Protein AF-A0A1J4K8P0-F1 (afdb_monomer)

Organism: NCBI:txid1144522

pLDDT: mean 77.24, std 16.24, range [40.03, 97.5]

Solvent-accessible surface area (backbone atoms only — not comparable to full-atom values): 22708 Å² total; per-residue (Å²): 132,82,50,76,67,57,50,47,51,55,46,67,69,53,63,62,68,24,35,40,35,37,80,91,44,79,42,68,26,26,52,69,56,27,33,75,53,15,53,48,52,33,51,53,39,69,76,35,77,84,62,48,67,46,79,49,100,53,74,60,88,80,68,53,56,67,51,54,45,38,40,40,38,67,41,92,70,89,80,45,59,90,45,22,66,68,50,29,54,49,18,58,72,36,42,18,66,70,57,29,55,56,20,51,57,57,70,69,47,78,91,40,85,84,34,46,64,45,36,53,78,69,61,75,52,58,68,67,65,50,47,56,52,42,19,66,42,35,61,70,43,69,75,43,78,64,60,74,74,54,59,68,70,60,55,29,52,47,68,73,36,87,74,34,49,50,89,40,73,62,56,45,52,53,49,33,52,52,47,30,65,76,36,65,95,48,33,68,64,53,52,43,83,74,44,47,75,67,60,51,67,72,57,54,51,47,48,75,71,36,76,86,40,57,87,47,65,89,69,54,66,58,68,56,39,50,51,47,53,51,51,54,51,52,50,52,52,52,52,51,52,50,52,53,52,50,53,53,49,53,53,52,53,48,50,52,54,50,54,51,50,52,49,53,52,68,73,56,71,84,84,62,76,74,50,52,56,57,45,48,53,49,49,53,48,50,50,50,50,47,52,47,48,50,51,47,62,69,47,42,75,68,67,77,45,62,72,40,57,45,70,58,52,52,52,50,51,53,52,49,54,50,51,52,50,51,51,51,52,50,50,51,50,56,53,56,50,71,78,46,97,69,87,56,65,64,63,40,56,52,50,50,53,49,49,53,49,52,50,65,61,46,46,63,52,51,59,56,51,73,63,48,47,59,62,52,74,65,58,56,49,49,52,51,52,51,50,50,54,51,52,55,54,51,57,50,55,60,64,73,74,110

Structure (mmCIF, N/CA/C/O backbone):
data_AF-A0A1J4K8P0-F1
#
_entry.id   AF-A0A1J4K8P0-F1
#
loop_
_atom_site.group_PDB
_atom_site.id
_atom_site.type_symbol
_atom_site.label_atom_id
_atom_site.label_alt_id
_atom_site.label_comp_id
_atom_site.label_asym_id
_atom_site.label_entity_id
_atom_site.label_seq_id
_atom_site.pdbx_PDB_ins_code
_atom_site.Cartn_x
_atom_site.Cartn_y
_atom_site.Cartn_z
_atom_site.occupancy
_atom_site.B_iso_or_equiv
_atom_site.auth_seq_id
_atom_site.auth_comp_id
_atom_site.auth_asym_id
_atom_site.auth_atom_id
_atom_site.pdbx_PDB_model_num
ATOM 1 N N . MET A 1 1 ? -3.997 -27.521 42.459 1.00 68.06 1 MET A N 1
ATOM 2 C CA . MET A 1 1 ? -3.996 -26.287 41.644 1.00 68.06 1 MET A CA 1
ATOM 3 C C . MET A 1 1 ? -4.648 -26.636 40.325 1.00 68.06 1 MET A C 1
ATOM 5 O O . MET A 1 1 ? -4.252 -27.644 39.759 1.00 68.06 1 MET A O 1
ATOM 9 N N . LEU A 1 2 ? -5.652 -25.875 39.888 1.00 78.31 2 LEU A N 1
ATOM 10 C CA . LEU A 1 2 ? -6.238 -26.063 38.559 1.00 78.31 2 LEU A CA 1
ATOM 11 C C . LEU A 1 2 ? -5.204 -25.671 37.496 1.00 78.31 2 LEU A C 1
ATOM 13 O O . LEU A 1 2 ? -4.481 -24.686 37.662 1.00 78.31 2 LEU A O 1
ATOM 17 N N . SER A 1 3 ? -5.128 -26.444 36.422 1.00 87.38 3 SER A N 1
ATOM 18 C CA . SER A 1 3 ? -4.340 -26.111 35.240 1.00 87.38 3 SER A CA 1
ATOM 19 C C . SER A 1 3 ? -4.966 -24.930 34.480 1.00 87.38 3 SER A C 1
ATOM 21 O O . SER A 1 3 ? -6.174 -24.695 34.576 1.00 87.38 3 SER A O 1
ATOM 23 N N . PRO A 1 4 ? -4.188 -24.194 33.664 1.00 81.19 4 PRO A N 1
ATOM 24 C CA . PRO A 1 4 ? -4.728 -23.116 32.830 1.00 81.19 4 PRO A CA 1
ATOM 25 C C . PRO A 1 4 ? -5.884 -23.557 31.916 1.00 81.19 4 PRO A C 1
ATOM 27 O O . PRO A 1 4 ? -6.796 -22.774 31.658 1.00 81.19 4 PRO A O 1
ATOM 30 N N . ALA A 1 5 ? -5.870 -24.812 31.453 1.00 82.50 5 ALA A N 1
ATOM 31 C CA . ALA A 1 5 ? -6.934 -25.378 30.628 1.00 82.50 5 ALA A CA 1
ATOM 32 C C . ALA A 1 5 ? -8.229 -25.591 31.429 1.00 82.50 5 ALA A C 1
ATOM 34 O O . ALA A 1 5 ? -9.299 -25.191 30.976 1.00 82.50 5 ALA A O 1
ATOM 35 N N . GLU A 1 6 ? -8.134 -26.144 32.640 1.00 85.44 6 GLU A N 1
ATOM 36 C CA . GLU A 1 6 ? -9.288 -26.343 33.528 1.00 85.44 6 GLU A CA 1
ATOM 37 C C . GLU A 1 6 ? -9.901 -25.007 33.970 1.00 85.44 6 GLU A C 1
ATOM 39 O O . GLU A 1 6 ? -11.122 -24.869 33.998 1.00 85.44 6 GLU A O 1
ATOM 44 N N . ILE A 1 7 ? -9.069 -23.990 34.234 1.00 83.12 7 ILE A N 1
ATOM 45 C CA . ILE A 1 7 ? -9.534 -22.625 34.534 1.00 83.12 7 ILE A CA 1
ATOM 46 C C . ILE A 1 7 ? -10.286 -22.038 33.334 1.00 83.12 7 ILE A C 1
ATOM 48 O O . ILE A 1 7 ? -11.349 -21.447 33.504 1.00 83.12 7 ILE A O 1
ATOM 52 N N . SER A 1 8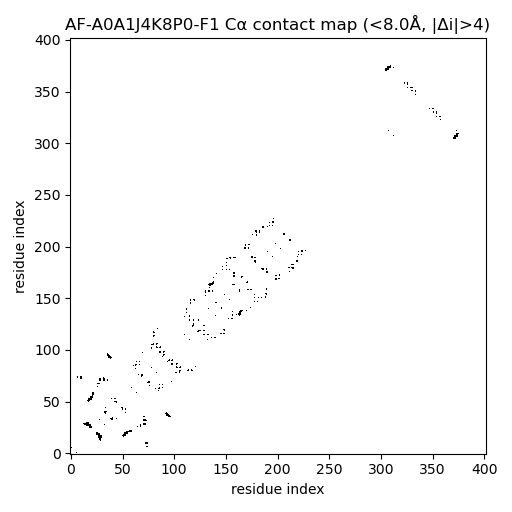 ? -9.769 -22.215 32.116 1.00 81.38 8 SER A N 1
ATOM 53 C CA . SER A 1 8 ? -10.431 -21.714 30.908 1.00 81.38 8 SER A CA 1
ATOM 54 C C . SER A 1 8 ? -11.787 -22.379 30.662 1.00 81.38 8 SER A C 1
ATOM 56 O O . SER A 1 8 ? -12.711 -21.697 30.219 1.00 81.38 8 SER A O 1
ATOM 58 N N . ILE A 1 9 ? -11.909 -23.685 30.922 1.00 83.44 9 ILE A N 1
ATOM 59 C CA . ILE A 1 9 ? -13.180 -24.416 30.805 1.00 83.44 9 ILE A CA 1
ATOM 60 C C . ILE A 1 9 ? -14.169 -23.882 31.841 1.00 83.44 9 ILE A C 1
ATOM 62 O O . ILE A 1 9 ? -15.256 -23.450 31.465 1.00 83.44 9 ILE A O 1
ATOM 66 N N . TYR A 1 10 ? -13.753 -23.786 33.107 1.00 87.12 10 TYR A N 1
ATOM 67 C CA . TYR A 1 10 ? -14.583 -23.244 34.184 1.00 87.12 10 TYR A CA 1
ATOM 68 C C . TYR A 1 10 ? -15.115 -21.838 33.865 1.00 87.12 10 TYR A C 1
ATOM 70 O O . TYR A 1 10 ? -16.312 -21.585 33.965 1.00 87.12 10 TYR A O 1
ATOM 78 N N . LEU A 1 11 ? -14.246 -20.928 33.410 1.00 85.38 11 LEU A N 1
ATOM 79 C CA . LEU A 1 11 ? -14.643 -19.563 33.044 1.00 85.38 11 LEU A CA 1
ATOM 80 C C . LEU A 1 11 ? -15.624 -19.531 31.862 1.00 85.38 11 LEU A C 1
ATOM 82 O O . LEU A 1 11 ? -16.472 -18.645 31.790 1.00 85.38 11 LEU A O 1
ATOM 86 N N . SER A 1 12 ? -15.536 -20.497 30.942 1.00 81.12 12 SER A N 1
ATOM 87 C CA . SER A 1 12 ? -16.435 -20.580 29.787 1.00 81.12 12 SER A CA 1
ATOM 88 C C . SER A 1 12 ? -17.844 -21.078 30.125 1.00 81.12 12 SER A C 1
ATOM 90 O O . SER A 1 12 ? -18.778 -20.773 29.381 1.00 81.12 12 SER A O 1
ATOM 92 N N . GLU A 1 13 ? -17.993 -21.799 31.239 1.00 86.69 13 GLU A N 1
ATOM 93 C CA . GLU A 1 13 ? -19.264 -22.344 31.735 1.00 86.69 13 GLU A CA 1
ATOM 94 C C . GLU A 1 13 ? -20.022 -21.369 32.650 1.00 86.69 13 GLU A C 1
ATOM 96 O O . GLU A 1 13 ? -21.174 -21.621 33.004 1.00 86.69 13 GLU A O 1
ATOM 101 N N . LEU A 1 14 ? -19.411 -20.236 33.013 1.00 89.31 14 LEU A N 1
ATOM 102 C CA . LEU A 1 14 ? -20.065 -19.205 33.814 1.00 89.31 14 LEU A CA 1
ATOM 103 C C . LEU A 1 14 ? -21.308 -18.638 33.109 1.00 89.31 14 LEU A C 1
ATOM 105 O O . LEU A 1 14 ? -21.333 -18.430 31.891 1.00 89.31 14 LEU A O 1
ATOM 109 N N . SER A 1 15 ? -22.344 -18.339 33.898 1.00 89.81 15 SER A N 1
ATOM 110 C CA . SER A 1 15 ? -23.581 -17.726 33.407 1.00 89.81 15 SER A CA 1
ATOM 111 C C . SER A 1 15 ? -23.300 -16.378 32.749 1.00 89.81 15 SER A C 1
ATOM 113 O O . SER A 1 15 ? -22.507 -15.595 33.261 1.00 89.81 15 SER A O 1
ATOM 115 N N . LYS A 1 16 ? -23.971 -16.076 31.636 1.00 91.69 16 LYS A N 1
ATOM 116 C CA . LYS A 1 16 ? -23.870 -14.778 30.951 1.00 91.69 16 LYS A CA 1
ATOM 117 C C . LYS A 1 16 ? -25.110 -13.938 31.234 1.00 91.69 16 LYS A C 1
ATOM 119 O O . LYS A 1 16 ? -25.994 -13.798 30.396 1.00 91.69 16 LYS A O 1
ATOM 124 N N . ASP A 1 17 ? -25.195 -13.479 32.469 1.00 93.31 17 ASP A N 1
ATOM 125 C CA . ASP A 1 17 ? -26.356 -12.861 33.107 1.00 93.31 17 ASP A CA 1
ATOM 126 C C . ASP A 1 17 ? -26.375 -11.323 33.027 1.00 93.31 17 ASP A C 1
ATOM 128 O O . ASP A 1 17 ? -27.301 -10.687 33.534 1.00 93.31 17 ASP A O 1
ATOM 132 N N . LEU A 1 18 ? -25.390 -10.721 32.353 1.00 96.25 18 LEU A N 1
ATOM 133 C CA . LEU A 1 18 ? -25.316 -9.288 32.085 1.00 96.25 18 LEU A CA 1
ATOM 134 C C . LEU A 1 18 ? -25.134 -9.020 30.585 1.00 96.25 18 LEU A C 1
ATOM 136 O O . LEU A 1 18 ? -24.245 -9.581 29.944 1.00 96.25 18 LEU A O 1
ATOM 140 N N . SER A 1 19 ? -25.954 -8.128 30.030 1.00 96.69 19 SER A N 1
ATOM 141 C CA . SER A 1 19 ? -25.831 -7.631 28.657 1.00 96.69 19 SER A CA 1
ATOM 142 C C . SER A 1 19 ? -25.113 -6.279 28.636 1.00 96.69 19 SER A C 1
ATOM 144 O O . SER A 1 19 ? -25.447 -5.374 29.398 1.00 96.69 19 SER A O 1
ATOM 146 N N . LEU A 1 20 ? -24.120 -6.126 27.767 1.00 96.69 20 LEU A N 1
ATOM 147 C CA . LEU A 1 20 ? -23.448 -4.863 27.474 1.00 96.69 20 LEU A CA 1
ATOM 148 C C . LEU A 1 20 ? -23.914 -4.386 26.098 1.00 96.69 20 LEU A C 1
ATOM 150 O O . LEU A 1 20 ? -23.719 -5.090 25.105 1.00 96.69 20 LEU A O 1
ATOM 154 N N . SER A 1 21 ? -24.539 -3.212 26.045 1.00 95.31 21 SER A N 1
ATOM 155 C CA . SER A 1 21 ? -25.061 -2.614 24.814 1.00 95.31 21 SER A CA 1
ATOM 156 C C . SER A 1 21 ? -24.128 -1.509 24.327 1.00 95.31 21 SER A C 1
ATOM 158 O O . SER A 1 21 ? -23.836 -0.579 25.077 1.00 95.31 21 SER A O 1
ATOM 160 N N . ILE A 1 22 ? -23.663 -1.604 23.082 1.00 94.88 22 ILE A N 1
ATOM 161 C CA . ILE A 1 22 ? -22.797 -0.606 22.440 1.00 94.88 22 ILE A CA 1
ATOM 162 C C . ILE A 1 22 ? -23.214 -0.428 20.978 1.00 94.88 22 ILE A C 1
ATOM 164 O O . ILE A 1 22 ? -23.296 -1.406 20.235 1.00 94.88 22 ILE A O 1
ATOM 168 N N . ALA A 1 23 ? -23.530 0.805 20.569 1.00 87.88 23 ALA A N 1
ATOM 169 C CA . ALA A 1 23 ? -23.989 1.134 19.211 1.00 87.88 23 ALA A CA 1
ATOM 170 C C . ALA A 1 23 ? -25.072 0.170 18.654 1.00 87.88 23 ALA A C 1
ATOM 172 O O . ALA A 1 23 ? -25.032 -0.246 17.496 1.00 87.88 23 ALA A O 1
ATOM 173 N N . GLY A 1 24 ? -26.019 -0.254 19.504 1.00 84.75 24 GLY A N 1
ATOM 174 C CA . GLY A 1 24 ? -27.099 -1.185 19.145 1.00 84.75 24 GLY A CA 1
ATOM 175 C C . GLY A 1 24 ? -26.714 -2.673 19.093 1.00 84.75 24 GLY A C 1
ATOM 176 O O . GLY A 1 24 ? -27.588 -3.517 18.898 1.00 84.75 24 GLY A O 1
ATOM 177 N N . LYS A 1 25 ? -25.439 -3.026 19.299 1.00 92.81 25 LYS A N 1
ATOM 178 C CA . LYS A 1 25 ? -24.974 -4.413 19.447 1.00 92.81 25 LYS A CA 1
ATOM 179 C C . LYS A 1 25 ? -25.002 -4.827 20.916 1.00 92.81 25 LYS A C 1
ATOM 181 O O . LYS A 1 25 ? -24.623 -4.049 21.788 1.00 92.81 25 LYS A O 1
ATOM 186 N N . GLN A 1 26 ? -25.400 -6.071 21.179 1.00 94.56 26 GLN A N 1
ATOM 187 C CA . GLN A 1 26 ? -25.426 -6.645 22.525 1.00 94.56 26 GLN A CA 1
ATOM 188 C C . GLN A 1 26 ? -24.347 -7.709 22.701 1.00 94.56 26 GLN A C 1
ATOM 190 O O . GLN A 1 26 ? -24.185 -8.598 21.864 1.00 94.56 26 GLN A O 1
ATOM 195 N N . TYR A 1 27 ? -23.648 -7.638 23.828 1.00 95.44 27 TYR A N 1
ATOM 196 C CA . TYR A 1 27 ? -22.597 -8.567 24.213 1.00 95.44 27 TYR A CA 1
ATOM 197 C C . TYR A 1 27 ? -22.879 -9.120 25.605 1.00 95.44 27 TYR A C 1
ATOM 199 O O . TYR A 1 27 ? -23.052 -8.365 26.554 1.00 95.44 27 TYR A O 1
ATOM 207 N N . PHE A 1 28 ? -22.897 -10.442 25.746 1.00 95.12 28 PHE A N 1
ATOM 208 C CA . PHE A 1 28 ? -23.251 -11.087 27.009 1.00 95.12 28 PHE A CA 1
ATOM 209 C C . PHE A 1 28 ? -22.003 -11.469 27.807 1.00 95.12 28 PHE A C 1
ATOM 211 O O . PHE A 1 28 ? -21.098 -12.138 27.291 1.00 95.12 28 PHE A O 1
ATOM 218 N N . VAL A 1 29 ? -21.963 -11.062 29.074 1.00 95.81 29 VAL A N 1
ATOM 219 C CA . VAL A 1 29 ? -20.858 -11.317 30.003 1.00 95.81 29 VAL A CA 1
ATOM 220 C C . VAL A 1 29 ? -21.368 -11.881 31.326 1.00 95.81 29 VAL A C 1
ATOM 222 O O . VAL A 1 29 ? -22.531 -11.695 31.683 1.00 95.81 29 VAL A O 1
ATOM 225 N N . ASN A 1 30 ? -20.497 -12.575 32.058 1.00 95.19 30 ASN A N 1
ATOM 226 C CA . ASN A 1 30 ? -20.778 -12.946 33.442 1.00 95.19 30 ASN A CA 1
ATOM 227 C C . ASN A 1 30 ? -20.702 -11.716 34.355 1.00 95.19 30 ASN A C 1
ATOM 229 O O . ASN A 1 30 ? -19.699 -10.995 34.354 1.00 95.19 30 ASN A O 1
ATOM 233 N N . LYS A 1 31 ? -21.756 -11.473 35.133 1.00 94.12 31 LYS A N 1
ATOM 234 C CA . LYS A 1 31 ? -21.911 -10.282 35.971 1.00 94.12 31 LYS A CA 1
ATOM 235 C C . LYS A 1 31 ? -20.838 -10.174 37.053 1.00 94.12 31 LYS A C 1
ATOM 237 O O . LYS A 1 31 ? -20.206 -9.127 37.172 1.00 94.12 31 LYS A O 1
ATOM 242 N N . ASP A 1 32 ? -20.584 -11.252 37.787 1.00 92.00 32 ASP A N 1
ATOM 243 C CA . ASP A 1 32 ? -19.627 -11.251 38.900 1.00 92.00 32 ASP A CA 1
ATOM 244 C C . ASP A 1 32 ? -18.183 -11.097 38.405 1.00 92.00 32 ASP A C 1
ATOM 246 O O . ASP A 1 32 ? -17.426 -10.254 38.895 1.00 92.00 32 ASP A O 1
ATOM 250 N N . LEU A 1 33 ? -17.808 -11.861 37.375 1.00 93.38 33 LEU A N 1
ATOM 251 C CA . LEU A 1 33 ? -16.481 -11.793 36.774 1.00 93.38 33 LEU A CA 1
ATOM 252 C C . LEU A 1 33 ? -16.224 -10.417 36.156 1.00 93.38 33 LEU A C 1
ATOM 254 O O . LEU A 1 33 ? -15.205 -9.793 36.456 1.00 93.38 33 LEU A O 1
ATOM 258 N N . SER A 1 34 ? -17.152 -9.904 35.344 1.00 94.06 34 SER A N 1
ATOM 259 C CA . SER A 1 34 ? -16.997 -8.586 34.721 1.00 94.06 34 SER A CA 1
ATOM 260 C C . SER A 1 34 ? -16.946 -7.455 35.755 1.00 94.06 34 SER A C 1
ATOM 262 O O . SER A 1 34 ? -16.109 -6.562 35.621 1.00 94.06 34 SER A O 1
ATOM 264 N N . SER A 1 35 ? -17.734 -7.534 36.835 1.00 94.69 35 SER A N 1
ATOM 265 C CA . SER A 1 35 ? -17.669 -6.601 37.970 1.00 94.69 35 SER A CA 1
ATOM 266 C C . SER A 1 35 ? -16.329 -6.644 38.709 1.00 94.69 35 SER A C 1
ATOM 268 O O . SER A 1 35 ? -15.912 -5.634 39.273 1.00 94.69 35 SER A O 1
ATOM 270 N N . SER A 1 36 ? -15.656 -7.797 38.748 1.00 94.44 36 SER A N 1
ATOM 271 C CA . SER A 1 36 ? -14.337 -7.920 39.382 1.00 94.44 36 SER A CA 1
ATOM 272 C C . SER A 1 36 ? -13.209 -7.323 38.529 1.00 94.44 36 SER A C 1
ATOM 274 O O . SER A 1 36 ? -12.199 -6.869 39.065 1.00 94.44 36 SER A O 1
ATOM 276 N N . LEU A 1 37 ? -13.390 -7.305 37.204 1.00 94.81 37 LEU A N 1
ATOM 277 C CA . LEU A 1 37 ? -12.387 -6.854 36.236 1.00 94.81 37 LEU A CA 1
ATOM 278 C C . LEU A 1 37 ? -12.537 -5.372 35.862 1.00 94.81 37 LEU A C 1
ATOM 280 O O . LEU A 1 37 ? -11.532 -4.718 35.587 1.00 94.81 37 LEU A O 1
ATOM 284 N N . SER A 1 38 ? -13.766 -4.849 35.843 1.00 97.44 38 SER A N 1
ATOM 285 C CA . SER A 1 38 ? -14.102 -3.482 35.428 1.00 97.44 38 SER A CA 1
ATOM 286 C C . SER A 1 38 ? -14.692 -2.685 36.588 1.00 97.44 38 SER A C 1
ATOM 288 O O . SER A 1 38 ? -15.754 -3.027 37.118 1.00 97.44 38 SER A O 1
ATOM 290 N N . LYS A 1 39 ? -14.046 -1.567 36.948 1.00 96.62 39 LYS A N 1
ATOM 291 C CA . LYS A 1 39 ? -14.597 -0.657 37.966 1.00 96.62 39 LYS A CA 1
ATOM 292 C C . LYS A 1 39 ? -15.870 0.030 37.480 1.00 96.62 39 LYS A C 1
ATOM 294 O O . LYS A 1 39 ? -16.797 0.181 38.267 1.00 96.62 39 LYS A O 1
ATOM 299 N N . PHE A 1 40 ? -15.951 0.372 36.194 1.00 96.88 40 PHE A N 1
ATOM 300 C CA . PHE A 1 40 ? -17.156 0.948 35.596 1.00 96.88 40 PHE A CA 1
ATOM 301 C C . PHE A 1 40 ? -18.374 0.026 35.769 1.00 96.88 40 PHE A C 1
ATOM 303 O O . PHE A 1 40 ? -19.413 0.453 36.278 1.00 96.88 40 PHE A O 1
ATOM 310 N N . ILE A 1 41 ? -18.236 -1.256 35.407 1.00 96.38 41 ILE A N 1
ATOM 311 C CA . ILE A 1 41 ? -19.311 -2.251 35.551 1.00 96.38 41 ILE A CA 1
ATOM 312 C C . ILE A 1 41 ? -19.661 -2.448 37.030 1.00 96.38 41 ILE A C 1
ATOM 314 O O . ILE A 1 41 ? -20.841 -2.452 37.381 1.00 96.38 41 ILE A O 1
ATOM 318 N N . SER A 1 42 ? -18.652 -2.542 37.903 1.00 96.44 42 SER A N 1
ATOM 319 C CA . SER A 1 42 ? -18.848 -2.656 39.353 1.00 96.44 42 SER A CA 1
ATOM 320 C C . SER A 1 42 ? -19.682 -1.506 39.916 1.00 96.44 42 SER A C 1
ATOM 322 O O . SER A 1 42 ? -20.680 -1.741 40.596 1.00 96.44 42 SER A O 1
ATOM 324 N N . SER A 1 43 ? -19.343 -0.264 39.563 1.00 96.50 43 SER A N 1
ATOM 325 C CA . SER A 1 43 ? -20.086 0.928 39.978 1.00 96.50 43 SER A CA 1
ATOM 326 C C . SER A 1 43 ? -21.534 0.898 39.484 1.00 96.50 43 SER A C 1
ATOM 328 O O . SER A 1 43 ? -22.453 1.140 40.264 1.00 96.50 43 SER A O 1
ATOM 330 N N . LYS A 1 44 ? -21.776 0.508 38.225 1.00 96.06 44 LYS A N 1
ATOM 331 C CA . LYS A 1 44 ? -23.138 0.402 37.670 1.00 96.06 44 LYS A CA 1
ATOM 332 C C . LYS A 1 44 ? -23.988 -0.668 38.358 1.00 96.06 44 LYS A C 1
ATOM 334 O O . LYS A 1 44 ? -25.178 -0.458 38.586 1.00 96.06 44 LYS A O 1
ATOM 339 N N . ILE A 1 45 ? -23.389 -1.797 38.733 1.00 94.56 45 ILE A N 1
ATOM 340 C CA . ILE A 1 45 ? -24.074 -2.850 39.496 1.00 94.56 45 ILE A CA 1
ATOM 341 C C . ILE A 1 45 ? -24.344 -2.401 40.940 1.00 94.56 45 ILE A C 1
ATOM 343 O O . ILE A 1 45 ? -25.374 -2.760 41.511 1.00 94.56 45 ILE A O 1
ATOM 347 N N . GLN A 1 46 ? -23.452 -1.610 41.543 1.00 94.00 46 GLN A N 1
ATOM 348 C CA . GLN A 1 46 ? -23.668 -1.040 42.876 1.00 94.00 46 GLN A CA 1
ATOM 349 C C . GLN A 1 46 ? -24.802 -0.007 42.884 1.00 94.00 46 GLN A C 1
ATOM 351 O O . GLN A 1 46 ? -25.611 -0.018 43.812 1.00 94.00 46 GLN A O 1
ATOM 356 N N . GLU A 1 47 ? -24.896 0.830 41.844 1.00 94.12 47 GLU A N 1
ATOM 357 C CA . GLU A 1 47 ? -26.005 1.772 41.633 1.00 94.12 47 GLU A CA 1
ATOM 358 C C . GLU A 1 47 ? -27.349 1.040 41.483 1.00 94.12 47 GLU A C 1
ATOM 360 O O . GLU A 1 47 ? -28.355 1.460 42.056 1.00 94.12 47 GLU A O 1
ATOM 365 N N . ASN A 1 48 ? -27.375 -0.076 40.745 1.00 92.94 48 ASN A N 1
ATOM 366 C CA . ASN A 1 48 ? -28.573 -0.889 40.562 1.00 92.94 48 ASN A CA 1
ATOM 367 C C . ASN A 1 48 ? -28.254 -2.394 40.542 1.00 92.94 48 ASN A C 1
ATOM 369 O O . ASN A 1 48 ? -27.881 -2.963 39.516 1.00 92.94 48 ASN A O 1
ATOM 373 N N . LYS A 1 49 ? -28.500 -3.081 41.665 1.00 90.06 49 LYS A N 1
ATOM 374 C CA . LYS A 1 49 ? -28.203 -4.519 41.797 1.00 90.06 49 LYS A CA 1
ATOM 375 C C . LYS A 1 49 ? -29.004 -5.406 40.841 1.00 90.06 49 LYS A C 1
ATOM 377 O O . LYS A 1 49 ? -28.506 -6.467 40.463 1.00 90.06 49 LYS A O 1
ATOM 382 N N . SER A 1 50 ? -30.208 -5.000 40.429 1.00 91.31 50 SER A N 1
ATOM 383 C CA . SER A 1 50 ? -31.047 -5.758 39.488 1.00 91.31 50 SER A CA 1
ATOM 384 C C . SER A 1 50 ? -30.774 -5.419 38.021 1.00 91.31 50 SER A C 1
ATOM 386 O O . SER A 1 50 ? -31.48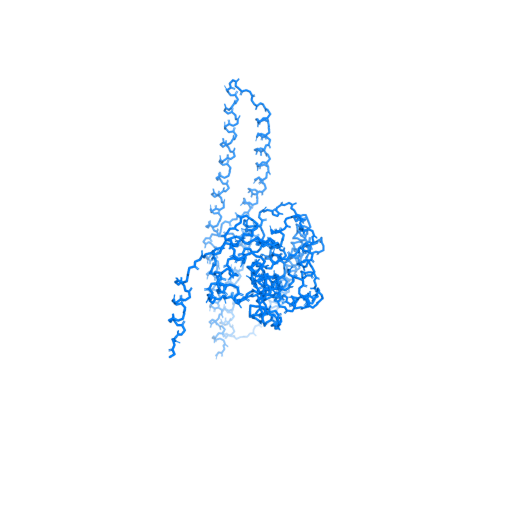9 -5.905 37.148 1.00 91.31 50 SER A O 1
ATOM 388 N N . ILE A 1 51 ? -29.733 -4.628 37.728 1.00 93.19 51 ILE A N 1
ATOM 389 C CA . ILE A 1 51 ? -29.355 -4.310 36.352 1.00 93.19 51 ILE A CA 1
ATOM 390 C C . ILE A 1 51 ? -29.014 -5.584 35.569 1.00 93.19 51 ILE A C 1
ATOM 392 O O . ILE A 1 51 ? -28.248 -6.438 36.035 1.00 93.19 51 ILE A O 1
ATOM 396 N N . THR A 1 52 ? -29.611 -5.696 34.384 1.00 92.94 52 THR A N 1
ATOM 397 C CA . THR A 1 52 ? -29.406 -6.788 33.420 1.00 92.94 52 THR A CA 1
ATOM 398 C C . THR A 1 52 ? -28.786 -6.298 32.116 1.00 92.94 52 THR A C 1
ATOM 400 O O . THR A 1 52 ? -28.251 -7.102 31.360 1.00 92.94 52 THR A O 1
ATOM 403 N N . THR A 1 53 ? -28.834 -4.989 31.849 1.00 96.00 53 THR A N 1
ATOM 404 C CA . THR A 1 53 ? -28.223 -4.359 30.674 1.00 96.00 53 THR A CA 1
ATOM 405 C C . THR A 1 53 ? -27.492 -3.087 31.083 1.00 96.00 53 THR A C 1
ATOM 407 O O . THR A 1 53 ? -28.071 -2.252 31.774 1.00 96.00 53 THR A O 1
ATOM 410 N N . ILE A 1 54 ? -26.239 -2.935 30.655 1.00 96.31 54 ILE A N 1
ATOM 411 C CA . ILE A 1 54 ? -25.449 -1.709 30.813 1.00 96.31 54 ILE A CA 1
ATOM 412 C C . ILE A 1 54 ? -25.173 -1.135 29.428 1.00 96.31 54 ILE A C 1
ATOM 414 O O . ILE A 1 54 ? -24.651 -1.828 28.554 1.00 96.31 54 ILE A O 1
ATOM 418 N N . GLU A 1 55 ? -25.503 0.137 29.240 1.00 95.25 55 GLU A N 1
ATOM 419 C CA . GLU A 1 55 ? -25.147 0.882 28.035 1.00 95.25 55 GLU A CA 1
ATOM 420 C C . GLU A 1 55 ? -23.722 1.424 28.157 1.00 95.25 55 GLU A C 1
ATOM 422 O O . GLU A 1 55 ? -23.361 2.060 29.151 1.00 95.25 55 GLU A O 1
ATOM 427 N N . ILE A 1 56 ? -22.903 1.149 27.144 1.00 95.69 56 ILE A N 1
ATOM 428 C CA . ILE A 1 56 ? -21.537 1.651 27.048 1.00 95.69 56 ILE A CA 1
ATOM 429 C C . ILE A 1 56 ? -21.570 2.956 26.248 1.00 95.69 56 ILE A C 1
ATOM 431 O O . ILE A 1 56 ? -21.997 2.934 25.092 1.00 95.69 56 ILE A O 1
ATOM 435 N N . PRO A 1 57 ? -21.121 4.090 26.819 1.00 90.56 57 PRO A N 1
ATOM 436 C CA . PRO A 1 57 ? -21.200 5.397 26.172 1.00 90.56 57 PRO A CA 1
ATOM 437 C C . PRO A 1 57 ? -20.057 5.583 25.160 1.00 90.56 57 PRO A C 1
ATOM 439 O O . PRO A 1 57 ? -19.197 6.446 25.322 1.00 90.56 57 PRO A O 1
ATOM 442 N N . SER A 1 58 ? -19.992 4.718 24.150 1.00 91.00 58 SER A N 1
ATOM 443 C CA . SER A 1 58 ? -18.968 4.740 23.106 1.00 91.00 58 SER A CA 1
ATOM 444 C C . SER A 1 58 ? -19.457 4.029 21.846 1.00 91.00 58 SER A C 1
ATOM 446 O O . SER A 1 58 ? -20.413 3.257 21.896 1.00 91.00 58 SER A O 1
ATOM 448 N N . ASP A 1 59 ? -18.773 4.261 20.732 1.00 88.50 59 ASP A N 1
ATOM 449 C CA . ASP A 1 59 ? -19.003 3.552 19.478 1.00 88.50 59 ASP A CA 1
ATOM 450 C C . ASP A 1 59 ? -17.952 2.453 19.285 1.00 88.50 59 ASP A C 1
ATOM 452 O O . ASP A 1 59 ? -16.782 2.607 19.636 1.00 88.50 59 ASP A O 1
ATOM 456 N N . ASP A 1 60 ? -18.343 1.340 18.665 1.00 88.38 60 ASP A N 1
ATOM 457 C CA . ASP A 1 60 ? -17.432 0.241 18.314 1.00 88.38 60 ASP A CA 1
ATOM 458 C C . ASP A 1 60 ? -16.870 0.416 16.893 1.00 88.38 60 ASP A C 1
ATOM 460 O O . ASP A 1 60 ? -16.994 -0.465 16.039 1.00 88.38 60 ASP A O 1
ATOM 464 N N . ASN A 1 61 ? -16.269 1.580 16.624 1.00 82.94 61 ASN A N 1
ATOM 465 C CA . ASN A 1 61 ? -15.821 1.983 15.280 1.00 82.94 61 ASN A CA 1
ATOM 466 C C . ASN A 1 61 ? -14.802 1.016 14.654 1.00 82.94 61 ASN A C 1
ATOM 468 O O . ASN A 1 61 ? -14.718 0.906 13.434 1.00 82.94 61 ASN A O 1
ATOM 472 N N . TYR A 1 62 ? -14.058 0.285 15.487 1.00 86.00 62 TYR A N 1
ATOM 473 C CA . TYR A 1 62 ? -13.029 -0.667 15.061 1.00 86.00 62 TYR A CA 1
ATOM 474 C C . TYR A 1 62 ? -13.459 -2.134 15.216 1.00 86.00 62 TYR A C 1
ATOM 476 O O . TYR A 1 62 ? -12.656 -3.034 14.986 1.00 86.00 62 TYR A O 1
ATOM 484 N N . ASN A 1 63 ? -14.716 -2.397 15.599 1.00 89.06 63 ASN A N 1
ATOM 485 C CA . ASN A 1 63 ? -15.257 -3.739 15.856 1.00 89.06 63 ASN A CA 1
ATOM 486 C C . ASN A 1 63 ? -14.428 -4.580 16.855 1.00 89.06 63 ASN A C 1
ATOM 488 O O . ASN A 1 63 ? -14.401 -5.814 16.778 1.00 89.06 63 ASN A O 1
ATOM 492 N N . VAL A 1 64 ? -13.752 -3.931 17.809 1.00 93.62 64 VAL A N 1
ATOM 493 C CA . VAL A 1 64 ? -12.895 -4.602 18.801 1.00 93.62 64 VAL A CA 1
ATOM 494 C C . VAL A 1 64 ? -13.635 -4.927 20.095 1.00 93.62 64 VAL A C 1
ATOM 496 O O . VAL A 1 64 ? -13.114 -5.676 20.923 1.00 93.62 64 VAL A O 1
ATOM 499 N N . PHE A 1 65 ? -14.861 -4.427 20.288 1.00 95.38 65 PHE A N 1
ATOM 500 C CA . PHE A 1 65 ? -15.592 -4.651 21.538 1.00 95.38 65 PHE A CA 1
ATOM 501 C C . PHE A 1 65 ? -15.901 -6.135 21.793 1.00 95.38 65 PHE A C 1
ATOM 503 O O . PHE A 1 65 ? -15.949 -6.584 22.939 1.00 95.38 65 PHE A O 1
ATOM 510 N N . SER A 1 66 ? -16.012 -6.941 20.734 1.00 94.69 66 SER A N 1
ATOM 511 C CA . SER A 1 66 ? -16.097 -8.403 20.845 1.00 94.69 66 SER A CA 1
ATOM 512 C C . SER A 1 66 ? -14.917 -9.013 21.622 1.00 94.69 66 SER A C 1
ATOM 514 O O . SER A 1 66 ? -15.110 -9.938 22.415 1.00 94.69 66 SER A O 1
ATOM 516 N N . MET A 1 67 ? -13.708 -8.461 21.469 1.00 95.88 67 MET A N 1
ATOM 517 C CA . MET A 1 67 ? -12.517 -8.873 22.217 1.00 95.88 67 MET A CA 1
ATOM 518 C C . MET A 1 67 ? -12.583 -8.408 23.672 1.00 95.88 67 MET A C 1
ATOM 520 O O . MET A 1 67 ? -12.234 -9.172 24.568 1.00 95.88 67 MET A O 1
ATOM 524 N N . VAL A 1 68 ? -13.093 -7.201 23.929 1.00 96.25 68 VAL A N 1
ATOM 525 C CA . VAL A 1 68 ? -13.322 -6.694 25.294 1.00 96.25 68 VAL A CA 1
ATOM 526 C C . VAL A 1 68 ? -14.320 -7.588 26.037 1.00 96.25 68 VAL A C 1
ATOM 528 O O . VAL A 1 68 ? -14.062 -8.015 27.160 1.00 96.25 68 VAL A O 1
ATOM 531 N N . SER A 1 69 ? -15.425 -7.965 25.388 1.00 94.94 69 SER A N 1
ATOM 532 C CA . SER A 1 69 ? -16.400 -8.915 25.936 1.00 94.94 69 SER A CA 1
ATOM 533 C C . SER A 1 69 ? -15.790 -10.300 26.179 1.00 94.94 69 SER A C 1
ATOM 535 O O . SER A 1 69 ? -16.061 -10.930 27.204 1.00 94.94 69 SER A O 1
ATOM 537 N N . ALA A 1 70 ? -14.930 -10.783 25.277 1.00 93.75 70 ALA A N 1
ATOM 538 C CA . ALA A 1 70 ? -14.200 -12.030 25.483 1.00 93.75 70 ALA A CA 1
ATOM 539 C C . ALA A 1 70 ? -13.269 -11.946 26.706 1.00 93.75 70 ALA A C 1
ATOM 541 O O . ALA A 1 70 ? -13.264 -12.867 27.524 1.00 93.75 70 ALA A O 1
ATOM 542 N N . PHE A 1 71 ? -12.548 -10.832 26.867 1.00 95.06 71 PHE A N 1
ATOM 543 C CA . PHE A 1 71 ? -11.679 -10.575 28.016 1.00 95.06 71 PHE A CA 1
ATOM 544 C C . PHE A 1 71 ? -12.456 -10.554 29.337 1.00 95.06 71 PHE A C 1
ATOM 546 O O . PHE A 1 71 ? -12.055 -11.204 30.299 1.00 95.06 71 PHE A O 1
ATOM 553 N N . LEU A 1 72 ? -13.603 -9.867 29.375 1.00 94.81 72 LEU A N 1
ATOM 554 C CA . LEU A 1 72 ? -14.483 -9.815 30.550 1.00 94.81 72 LEU A CA 1
ATOM 555 C C . LEU A 1 72 ? -15.084 -11.181 30.914 1.00 94.81 72 LEU A C 1
ATOM 557 O O . LEU A 1 72 ? -15.439 -11.404 32.065 1.00 94.81 72 LEU A O 1
ATOM 561 N N . ASN A 1 73 ? -15.153 -12.103 29.953 1.00 92.19 73 ASN A N 1
ATOM 562 C CA . ASN A 1 73 ? -15.505 -13.508 30.166 1.00 92.19 73 ASN A CA 1
ATOM 563 C C . ASN A 1 73 ? -14.283 -14.393 30.486 1.00 92.19 73 ASN A C 1
ATOM 565 O O . ASN A 1 73 ? -14.356 -15.617 30.388 1.00 92.19 73 ASN A O 1
ATOM 569 N N . GLY A 1 74 ? -13.137 -13.795 30.820 1.00 88.44 74 GLY A N 1
ATOM 570 C CA . GLY A 1 74 ? -11.933 -14.514 31.229 1.00 88.44 74 GLY A CA 1
ATOM 571 C C . GLY A 1 74 ? -11.183 -15.208 30.090 1.00 88.44 74 GLY A C 1
ATOM 572 O O . GLY A 1 74 ? -10.314 -16.041 30.349 1.00 88.44 74 GLY A O 1
ATOM 573 N N . LYS A 1 75 ? -11.489 -14.889 28.826 1.00 89.44 75 LYS A N 1
ATOM 574 C CA . LYS A 1 75 ? -10.757 -15.437 27.678 1.00 89.44 75 LYS A CA 1
ATOM 575 C C . LYS A 1 75 ? -9.473 -14.657 27.427 1.00 89.44 75 LYS A C 1
ATOM 577 O O . LYS A 1 75 ? -9.422 -13.436 27.563 1.00 89.44 75 LYS A O 1
ATOM 582 N N . LYS A 1 76 ? -8.440 -15.370 26.970 1.00 88.94 76 LYS A N 1
ATOM 583 C CA . LYS A 1 76 ? -7.216 -14.746 26.464 1.00 88.94 76 LYS A CA 1
ATOM 584 C C . LYS A 1 76 ? -7.535 -13.954 25.194 1.00 88.94 76 LYS A C 1
ATOM 586 O O . LYS A 1 76 ? -8.121 -14.498 24.261 1.00 88.94 76 LYS A O 1
ATOM 591 N N . VAL A 1 77 ? -7.104 -12.697 25.155 1.00 92.50 77 VAL A N 1
ATOM 592 C CA . VAL A 1 77 ? -7.180 -11.833 23.971 1.00 92.50 77 VAL A CA 1
ATOM 593 C C . VAL A 1 77 ? -5.804 -11.687 23.338 1.00 92.50 77 VAL A C 1
ATOM 595 O O . VAL A 1 77 ? -4.789 -11.647 24.035 1.00 92.50 77 VAL A O 1
ATOM 598 N N . GLN A 1 78 ? -5.768 -11.644 22.009 1.00 92.81 78 GLN A N 1
ATOM 599 C CA . GLN A 1 78 ? -4.545 -11.411 21.256 1.00 92.81 78 GLN A CA 1
ATOM 600 C C . GLN A 1 78 ? -4.429 -9.919 20.955 1.00 92.81 78 GLN A C 1
ATOM 602 O O . GLN A 1 78 ? -5.189 -9.388 20.147 1.00 92.81 78 GLN A O 1
ATOM 607 N N . ILE A 1 79 ? -3.481 -9.264 21.619 1.00 93.56 79 ILE A N 1
ATOM 608 C CA . ILE A 1 79 ? -3.167 -7.856 21.385 1.00 93.56 79 ILE A CA 1
ATOM 609 C C . ILE A 1 79 ? -2.129 -7.767 20.266 1.00 93.56 79 ILE A C 1
ATOM 611 O O . ILE A 1 79 ? -1.149 -8.517 20.258 1.00 93.56 79 ILE A O 1
ATOM 615 N N . SER A 1 80 ? -2.371 -6.875 19.317 1.00 92.19 80 SER A N 1
ATOM 616 C CA . SER A 1 80 ? -1.493 -6.543 18.199 1.00 92.19 80 SER A CA 1
ATOM 617 C C . SER A 1 80 ? -1.548 -5.039 17.925 1.00 92.19 80 SER A C 1
ATOM 619 O O . SER A 1 80 ? -2.409 -4.336 18.448 1.00 92.19 80 SER A O 1
ATOM 621 N N . SER A 1 81 ? -0.671 -4.544 17.054 1.00 90.12 81 SER A N 1
ATOM 622 C CA . SER A 1 81 ? -0.677 -3.142 16.613 1.00 90.12 81 SER A CA 1
ATOM 623 C C . SER A 1 81 ? -2.006 -2.690 15.996 1.00 90.12 81 SER A C 1
ATOM 625 O O . SER A 1 81 ? -2.321 -1.508 16.031 1.00 90.12 81 SER A O 1
ATOM 627 N N . ASP A 1 82 ? -2.796 -3.617 15.449 1.00 89.62 82 ASP A N 1
ATOM 628 C CA . ASP A 1 82 ? -4.087 -3.311 14.822 1.00 89.62 82 ASP A CA 1
ATOM 629 C C . ASP A 1 82 ? -5.198 -3.031 15.836 1.00 89.62 82 ASP A C 1
ATOM 631 O O . ASP A 1 82 ? -6.187 -2.380 15.504 1.00 89.62 82 ASP A O 1
ATOM 635 N N . ASN A 1 83 ? -5.069 -3.554 17.057 1.00 93.25 83 ASN A N 1
ATOM 636 C CA . ASN A 1 83 ? -6.131 -3.495 18.054 1.00 93.25 83 ASN A CA 1
ATOM 637 C C . ASN A 1 83 ? -5.694 -2.909 19.400 1.00 93.25 83 ASN A C 1
ATOM 639 O O . ASN A 1 83 ? -6.563 -2.624 20.217 1.00 93.25 83 ASN A O 1
ATOM 643 N N . ASP A 1 84 ? -4.401 -2.684 19.637 1.00 94.56 84 ASP A N 1
ATOM 644 C CA . ASP A 1 84 ? -3.902 -2.232 20.935 1.00 94.56 84 ASP A CA 1
ATOM 645 C C . ASP A 1 84 ? -4.471 -0.875 21.361 1.00 94.56 84 ASP A C 1
ATOM 647 O O . ASP A 1 84 ? -4.982 -0.763 22.471 1.00 94.56 84 ASP A O 1
ATOM 651 N N . PHE A 1 85 ? -4.483 0.120 20.476 1.00 94.56 85 PHE A N 1
ATOM 652 C CA . PHE A 1 85 ? -5.051 1.440 20.747 1.00 94.56 85 PHE A CA 1
ATOM 653 C C . PHE A 1 85 ? -6.568 1.433 20.997 1.00 94.56 85 PHE A C 1
ATOM 655 O O . PHE A 1 85 ? -7.004 1.948 22.030 1.00 94.56 85 PHE A O 1
ATOM 662 N N . PRO A 1 86 ? -7.419 0.865 20.118 1.00 94.00 86 PRO A N 1
ATOM 663 C CA . PRO A 1 86 ? -8.851 0.844 20.393 1.00 94.00 86 PRO A CA 1
ATOM 664 C C . PRO A 1 86 ? -9.194 -0.033 21.611 1.00 94.00 86 PRO A C 1
ATOM 666 O O . PRO A 1 86 ? -10.132 0.295 22.338 1.00 94.00 86 PRO A O 1
ATOM 669 N N . LEU A 1 87 ? -8.421 -1.090 21.899 1.00 95.88 87 LEU A N 1
ATOM 670 C CA . LEU A 1 87 ? -8.551 -1.840 23.153 1.00 95.88 87 LEU A CA 1
ATOM 671 C C . LEU A 1 87 ? -8.145 -1.006 24.371 1.00 95.88 87 LEU A C 1
ATOM 673 O O . LEU A 1 87 ? -8.817 -1.105 25.395 1.00 95.88 87 LEU A O 1
ATOM 677 N N . ASP A 1 88 ? -7.105 -0.175 24.269 1.00 95.69 88 ASP A N 1
ATOM 678 C CA . ASP A 1 88 ? -6.687 0.724 25.348 1.00 95.69 88 ASP A CA 1
ATOM 679 C C . ASP A 1 88 ? -7.778 1.743 25.684 1.00 95.69 88 ASP A C 1
ATOM 681 O O . ASP A 1 88 ? -8.122 1.936 26.850 1.00 95.69 88 ASP A O 1
ATOM 685 N N . ASN A 1 89 ? -8.417 2.321 24.662 1.00 94.81 89 ASN A N 1
ATOM 686 C CA . ASN A 1 89 ? -9.550 3.228 24.846 1.00 94.81 89 ASN A CA 1
ATOM 687 C C . ASN A 1 89 ? -10.693 2.562 25.618 1.00 94.81 89 ASN A C 1
ATOM 689 O O . ASN A 1 89 ? -11.226 3.154 26.557 1.00 94.81 89 ASN A O 1
ATOM 693 N N . PHE A 1 90 ? -11.040 1.315 25.283 1.00 96.50 90 PHE A N 1
ATOM 694 C CA . PHE A 1 90 ? -12.042 0.570 26.045 1.00 96.50 90 PHE A CA 1
ATOM 695 C C . PHE A 1 90 ? -11.558 0.177 27.441 1.00 96.50 90 PHE A C 1
ATOM 697 O O . PHE A 1 90 ? -12.347 0.221 28.383 1.00 96.50 90 PHE A O 1
ATOM 704 N N . ALA A 1 91 ? -10.283 -0.172 27.608 1.00 96.62 91 ALA A N 1
ATOM 705 C CA . ALA A 1 91 ? -9.708 -0.469 28.914 1.00 96.62 91 ALA A CA 1
ATOM 706 C C . ALA A 1 91 ? -9.744 0.755 29.842 1.00 96.62 91 ALA A C 1
ATOM 708 O O . ALA A 1 91 ? -10.024 0.612 31.031 1.00 96.62 91 ALA A O 1
ATOM 709 N N . ASN A 1 92 ? -9.524 1.951 29.295 1.00 96.50 92 ASN A N 1
ATOM 710 C CA . ASN A 1 92 ? -9.668 3.223 29.995 1.00 96.50 92 ASN A CA 1
ATOM 711 C C . ASN A 1 92 ? -11.132 3.524 30.322 1.00 96.50 92 ASN A C 1
ATOM 713 O O . ASN A 1 92 ? -11.454 3.759 31.483 1.00 96.50 92 ASN A O 1
ATOM 717 N N . LEU A 1 93 ? -12.014 3.465 29.320 1.00 96.50 93 LEU A N 1
ATOM 718 C CA . LEU A 1 93 ? -13.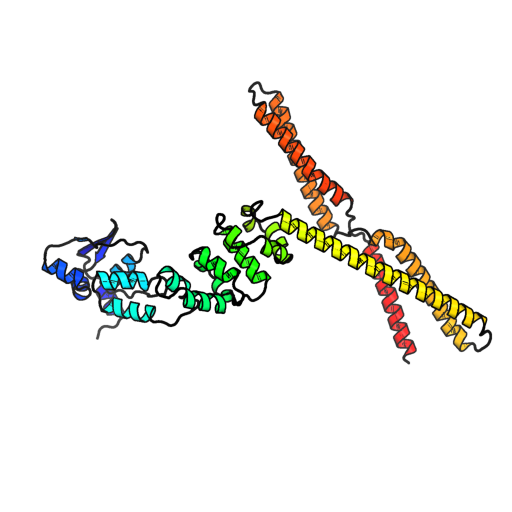443 3.758 29.462 1.00 96.50 93 LEU A CA 1
ATOM 719 C C . LEU A 1 93 ? -14.125 2.857 30.496 1.00 96.50 93 LEU A C 1
ATOM 721 O O . LEU A 1 93 ? -14.904 3.325 31.321 1.00 96.50 93 LEU A O 1
ATOM 725 N N . LEU A 1 94 ? -13.843 1.556 30.437 1.00 96.69 94 LEU A N 1
ATOM 726 C CA . LEU A 1 94 ? -14.409 0.561 31.345 1.00 96.69 94 LEU A CA 1
ATOM 727 C C . LEU A 1 94 ? -13.604 0.419 32.638 1.00 96.69 94 LEU A C 1
ATOM 729 O O . LEU A 1 94 ? -13.959 -0.400 33.488 1.00 96.69 94 LEU A O 1
ATOM 733 N N . GLU A 1 95 ? -12.519 1.176 32.788 1.00 97.44 95 GLU A N 1
ATOM 734 C CA . GLU A 1 95 ? -11.615 1.111 33.931 1.00 97.44 95 GLU A CA 1
ATOM 735 C C . GLU A 1 95 ? -11.183 -0.333 34.254 1.00 97.44 95 GLU A C 1
ATOM 737 O O . GLU A 1 95 ? -11.413 -0.833 35.360 1.00 97.44 95 GLU A O 1
ATOM 742 N N . ILE A 1 96 ? -10.590 -1.018 33.270 1.00 97.50 96 ILE A N 1
ATOM 743 C CA . ILE A 1 96 ? -10.079 -2.395 33.360 1.00 97.50 96 ILE A CA 1
ATOM 744 C C . ILE A 1 96 ? -8.543 -2.349 33.480 1.00 97.50 96 ILE A C 1
ATOM 746 O O . ILE A 1 96 ? -7.848 -2.312 32.460 1.00 97.50 96 ILE A O 1
ATOM 750 N N . PRO A 1 97 ? -7.959 -2.378 34.698 1.00 95.94 97 PRO A N 1
ATOM 751 C CA . PRO A 1 97 ? -6.527 -2.122 34.885 1.00 95.94 97 PRO A CA 1
ATOM 752 C C . PRO A 1 97 ? -5.626 -3.187 34.253 1.00 95.94 97 PRO A C 1
ATOM 754 O O . PRO A 1 97 ? -4.522 -2.891 33.802 1.00 95.94 97 PRO A O 1
ATOM 757 N N . THR A 1 98 ? -6.083 -4.441 34.230 1.00 95.25 98 THR A N 1
ATOM 758 C CA . THR A 1 98 ? -5.327 -5.568 33.670 1.00 95.25 98 THR A CA 1
ATOM 759 C C . THR A 1 98 ? -5.245 -5.498 32.151 1.00 95.25 98 THR A C 1
ATOM 761 O O . THR A 1 98 ? -4.162 -5.695 31.609 1.00 95.25 98 THR A O 1
ATOM 764 N N . LEU A 1 99 ? -6.351 -5.174 31.472 1.00 96.25 99 LEU A N 1
ATOM 765 C CA . LEU A 1 99 ? -6.362 -4.967 30.025 1.00 96.25 99 LEU A CA 1
ATOM 766 C C . LEU A 1 99 ? -5.526 -3.741 29.653 1.00 96.25 99 LEU A C 1
ATOM 768 O O . LEU A 1 99 ? -4.683 -3.858 28.772 1.00 96.25 99 LEU A O 1
ATOM 772 N N . LYS A 1 100 ? -5.675 -2.638 30.402 1.00 96.38 100 LYS A N 1
ATOM 773 C CA . LYS A 1 100 ? -4.886 -1.415 30.212 1.00 96.38 100 LYS A CA 1
ATOM 774 C C . LYS A 1 100 ? -3.385 -1.691 30.273 1.00 96.38 100 LYS A C 1
ATOM 776 O O . LYS A 1 100 ? -2.632 -1.302 29.396 1.00 96.38 100 LYS A O 1
ATOM 781 N N . LYS A 1 101 ? -2.936 -2.438 31.283 1.00 95.62 101 LYS A N 1
ATOM 782 C CA . LYS A 1 101 ? -1.517 -2.795 31.405 1.00 95.62 101 LYS A CA 1
ATOM 783 C C . LYS A 1 101 ? -1.006 -3.580 30.190 1.00 95.62 101 LYS A C 1
ATOM 785 O O . LYS A 1 101 ? 0.144 -3.410 29.799 1.00 95.62 101 LYS A O 1
ATOM 790 N N . LEU A 1 102 ? -1.826 -4.471 29.631 1.00 94.19 102 LEU A N 1
ATOM 791 C CA . LEU A 1 102 ? -1.445 -5.274 28.469 1.00 94.19 102 LEU A CA 1
ATOM 792 C C . LEU A 1 102 ? -1.416 -4.436 27.181 1.00 94.19 102 LEU A C 1
ATOM 794 O O . LEU A 1 102 ? -0.523 -4.632 26.357 1.00 94.19 102 LEU A O 1
ATOM 798 N N . THR A 1 103 ? -2.353 -3.501 27.010 1.00 95.62 103 THR A N 1
ATOM 799 C CA . THR A 1 103 ? -2.368 -2.576 25.868 1.00 95.62 103 THR A CA 1
ATOM 800 C C . THR A 1 103 ? -1.237 -1.559 25.964 1.00 95.62 103 THR A C 1
ATOM 802 O O . THR A 1 103 ? -0.516 -1.398 24.985 1.00 95.62 103 THR A O 1
ATOM 805 N N . ASP A 1 104 ? -0.972 -0.992 27.145 1.00 93.75 104 ASP A N 1
ATOM 806 C CA . ASP A 1 104 ? 0.157 -0.085 27.408 1.00 93.75 104 ASP A CA 1
ATOM 807 C C . ASP A 1 104 ? 1.502 -0.715 27.010 1.00 93.75 104 ASP A C 1
ATOM 809 O O . ASP A 1 104 ? 2.337 -0.068 26.379 1.00 93.75 104 ASP A O 1
ATOM 813 N N . GLN A 1 105 ? 1.709 -2.000 27.323 1.00 92.38 105 GLN A N 1
ATOM 814 C CA . GLN A 1 105 ? 2.921 -2.729 26.928 1.00 92.38 105 GLN A CA 1
ATOM 815 C C . GLN A 1 105 ? 3.087 -2.823 25.407 1.00 92.38 105 GLN A C 1
ATOM 817 O O . GLN A 1 105 ? 4.207 -2.725 24.908 1.00 92.38 105 GLN A O 1
ATOM 822 N N . SER A 1 106 ? 1.988 -3.011 24.671 1.00 92.31 106 SER A N 1
ATOM 823 C CA . SER A 1 106 ? 2.002 -3.010 23.205 1.00 92.31 106 SER A CA 1
ATOM 824 C C . SER A 1 106 ? 2.224 -1.598 22.660 1.00 92.31 106 SER A C 1
ATOM 826 O O . SER A 1 106 ? 3.064 -1.399 21.788 1.00 92.31 106 SER A O 1
ATOM 828 N N . LEU A 1 107 ? 1.536 -0.594 23.211 1.00 92.56 107 LEU A N 1
ATOM 829 C CA . LEU A 1 107 ? 1.641 0.809 22.802 1.00 92.56 107 LEU A CA 1
ATOM 830 C C . LEU A 1 107 ? 3.059 1.371 22.974 1.00 92.56 107 LEU A C 1
ATOM 832 O O . LEU A 1 107 ? 3.530 2.105 22.110 1.00 92.56 107 LEU A O 1
ATOM 836 N N . GLN A 1 108 ? 3.755 0.969 24.040 1.00 90.62 108 GLN A N 1
ATOM 837 C CA . GLN A 1 108 ? 5.135 1.366 24.340 1.00 90.62 108 GLN A CA 1
ATOM 838 C C . GLN A 1 108 ? 6.196 0.564 23.572 1.00 90.62 108 GLN A C 1
ATOM 840 O O . GLN A 1 108 ? 7.392 0.809 23.743 1.00 90.62 108 GLN A O 1
ATOM 845 N N . SER A 1 109 ? 5.799 -0.406 22.739 1.00 89.88 109 SER A N 1
ATOM 846 C CA . SER A 1 109 ? 6.752 -1.136 21.903 1.00 89.88 109 SER A CA 1
ATOM 847 C C . SER A 1 109 ? 7.486 -0.169 20.961 1.00 89.88 109 SER A C 1
ATOM 849 O O . SER A 1 109 ? 6.823 0.709 20.400 1.00 89.88 109 SER A O 1
ATOM 851 N N . PRO A 1 110 ? 8.792 -0.361 20.699 1.00 91.56 110 PRO A N 1
ATOM 852 C CA . PRO A 1 110 ? 9.516 0.425 19.705 1.00 91.56 110 PRO A CA 1
ATOM 853 C C . PRO A 1 110 ? 8.824 0.431 18.337 1.00 91.56 110 PRO A C 1
ATOM 855 O O . PRO A 1 110 ? 8.113 -0.516 17.976 1.00 91.56 110 PRO A O 1
ATOM 858 N N . LEU A 1 111 ? 9.060 1.484 17.555 1.00 92.38 111 LEU A N 1
ATOM 859 C CA . LEU A 1 111 ? 8.563 1.553 16.184 1.00 92.38 111 LEU A CA 1
ATOM 860 C C . LEU A 1 111 ? 9.142 0.423 15.341 1.00 92.38 111 LEU A C 1
ATOM 862 O O . LEU A 1 111 ? 10.332 0.110 15.394 1.00 92.38 111 LEU A O 1
ATOM 866 N N . ALA A 1 112 ? 8.265 -0.189 14.561 1.00 93.38 112 ALA A N 1
ATOM 867 C CA . ALA A 1 112 ? 8.563 -1.306 13.696 1.00 93.38 112 ALA A CA 1
ATOM 868 C C . ALA A 1 112 ? 7.702 -1.223 12.433 1.00 93.38 112 ALA A C 1
ATOM 870 O O . ALA A 1 112 ? 6.614 -0.646 12.417 1.00 93.38 112 ALA A O 1
ATOM 871 N N . ILE A 1 113 ? 8.145 -1.902 11.378 1.00 93.38 113 ILE A N 1
ATOM 872 C CA . ILE A 1 113 ? 7.394 -2.034 10.119 1.00 93.38 113 ILE A CA 1
ATOM 873 C C . ILE A 1 113 ? 5.977 -2.577 10.361 1.00 93.38 113 ILE A C 1
ATOM 875 O O . ILE A 1 113 ? 5.034 -2.192 9.677 1.00 93.38 113 ILE A O 1
ATOM 879 N N . SER A 1 114 ? 5.811 -3.446 11.362 1.00 90.94 114 SER A N 1
ATOM 880 C CA . SER A 1 114 ? 4.532 -4.065 11.714 1.00 90.94 114 SER A CA 1
ATOM 881 C C . SER A 1 114 ? 3.567 -3.165 12.494 1.00 90.94 114 SER A C 1
ATOM 883 O O . SER A 1 114 ? 2.401 -3.539 12.629 1.00 90.94 114 SER A O 1
ATOM 885 N N . ASN A 1 115 ? 4.009 -2.021 13.032 1.00 92.88 115 ASN A N 1
ATOM 886 C CA . ASN A 1 115 ? 3.161 -1.146 13.853 1.00 92.88 115 ASN A CA 1
ATOM 887 C C . ASN A 1 115 ? 3.080 0.309 13.365 1.00 92.88 115 ASN A C 1
ATOM 889 O O . ASN A 1 115 ? 2.152 1.011 13.761 1.00 92.88 115 ASN A O 1
ATOM 893 N N . ILE A 1 116 ? 3.984 0.756 12.488 1.00 94.69 116 ILE A N 1
ATOM 894 C CA . ILE A 1 116 ? 4.097 2.166 12.093 1.00 94.69 116 ILE A CA 1
ATOM 895 C C . ILE A 1 116 ? 2.806 2.741 11.496 1.00 94.69 116 ILE A C 1
ATOM 897 O O . ILE A 1 116 ? 2.387 3.825 11.893 1.00 94.69 116 ILE A O 1
ATOM 901 N N . ILE A 1 117 ? 2.127 2.006 10.609 1.00 94.50 117 ILE A N 1
ATOM 902 C CA . ILE A 1 117 ? 0.892 2.479 9.964 1.00 94.50 117 ILE A CA 1
ATOM 903 C C . ILE A 1 117 ? -0.180 2.777 11.020 1.00 94.50 117 ILE A C 1
ATOM 905 O O . ILE A 1 117 ? -0.762 3.855 11.039 1.00 94.50 117 ILE A O 1
ATOM 909 N N . GLN A 1 118 ? -0.386 1.858 11.958 1.00 92.50 118 GLN A N 1
ATOM 910 C CA . GLN A 1 118 ? -1.387 1.964 13.018 1.00 92.50 118 GLN A CA 1
ATOM 911 C C . GLN A 1 118 ? -1.022 3.083 14.000 1.00 92.50 118 GLN A C 1
ATOM 913 O O . GLN A 1 118 ? -1.887 3.858 14.403 1.00 92.50 118 GLN A O 1
ATOM 918 N N . ARG A 1 119 ? 0.268 3.235 14.333 1.00 93.44 119 ARG A N 1
ATOM 919 C CA . ARG A 1 119 ? 0.759 4.340 15.172 1.00 93.44 119 ARG A CA 1
ATOM 920 C C . ARG A 1 119 ? 0.465 5.706 14.542 1.00 93.44 119 ARG A C 1
ATOM 922 O O . ARG A 1 119 ? 0.075 6.619 15.271 1.00 93.44 119 ARG A O 1
ATOM 929 N N . ILE A 1 120 ? 0.576 5.826 13.216 1.00 93.75 120 ILE A N 1
ATOM 930 C CA . ILE A 1 120 ? 0.215 7.039 12.465 1.00 93.75 120 ILE A CA 1
ATOM 931 C C . ILE A 1 120 ? -1.300 7.254 12.457 1.00 93.75 120 ILE A C 1
ATOM 933 O O . ILE A 1 120 ? -1.765 8.334 12.818 1.00 93.75 120 ILE A O 1
ATOM 937 N N . LEU A 1 121 ? -2.081 6.232 12.086 1.00 91.50 121 LEU A N 1
ATOM 938 C CA . LEU A 1 121 ? -3.544 6.326 11.994 1.00 91.50 121 LEU A CA 1
ATOM 939 C C . LEU A 1 121 ? -4.180 6.748 13.323 1.00 91.50 121 LEU A C 1
ATOM 941 O O . LEU A 1 121 ? -5.093 7.574 13.347 1.00 91.50 121 LEU A O 1
ATOM 945 N N . PHE A 1 122 ? -3.657 6.227 14.432 1.00 90.06 122 PHE A N 1
ATOM 946 C CA . PHE A 1 122 ? -4.118 6.560 15.778 1.00 90.06 122 PHE A CA 1
ATOM 947 C C . PHE A 1 122 ? -3.448 7.801 16.380 1.00 90.06 122 PHE A C 1
ATOM 949 O O . PHE A 1 122 ? -3.749 8.148 17.520 1.00 90.06 122 PHE A O 1
ATOM 956 N N . LYS A 1 123 ? -2.578 8.495 15.631 1.00 89.62 123 LYS A N 1
ATOM 957 C CA . LYS A 1 123 ? -1.876 9.718 16.063 1.00 89.62 123 LYS A CA 1
ATOM 958 C C . LYS A 1 123 ? -1.100 9.540 17.376 1.00 89.62 123 LYS A C 1
ATOM 960 O O . LYS A 1 123 ? -1.055 10.441 18.209 1.00 89.62 123 LYS A O 1
ATOM 965 N N . ILE A 1 124 ? -0.515 8.358 17.568 1.00 88.25 124 ILE A N 1
ATOM 966 C CA . ILE A 1 124 ? 0.281 8.014 18.759 1.00 88.25 124 ILE A CA 1
ATOM 967 C C . ILE A 1 124 ? 1.689 8.612 18.660 1.00 88.25 124 ILE A C 1
ATOM 969 O O . ILE A 1 124 ? 2.316 8.922 19.668 1.00 88.25 124 ILE A O 1
ATOM 973 N N . ILE A 1 125 ? 2.175 8.769 17.433 1.00 90.62 125 ILE A N 1
ATOM 974 C CA . ILE A 1 125 ? 3.492 9.298 17.097 1.00 90.62 125 ILE A CA 1
ATOM 975 C C . ILE A 1 125 ? 3.354 10.673 16.437 1.00 90.62 125 ILE A C 1
ATOM 977 O O . ILE A 1 125 ? 2.333 10.970 15.811 1.00 90.62 125 ILE A O 1
ATOM 981 N N . ASN A 1 126 ? 4.382 11.511 16.578 1.00 90.88 126 ASN A N 1
ATOM 982 C CA . ASN A 1 126 ? 4.470 12.759 15.826 1.00 90.88 126 ASN A CA 1
ATOM 983 C C . ASN A 1 126 ? 4.721 12.487 14.325 1.00 90.88 126 ASN A C 1
ATOM 985 O O . ASN A 1 126 ? 5.232 11.436 13.937 1.00 90.88 126 ASN A O 1
ATOM 989 N N . GLU A 1 127 ? 4.327 13.432 13.473 1.00 88.31 127 GLU A N 1
ATOM 990 C CA . GLU A 1 127 ? 4.390 13.250 12.019 1.00 88.31 127 GLU A CA 1
ATOM 991 C C . GLU A 1 127 ? 5.832 13.169 11.493 1.00 88.31 127 GLU A C 1
ATOM 993 O O . GLU A 1 127 ? 6.094 12.383 10.587 1.00 88.31 127 GLU A O 1
ATOM 998 N N . ASP A 1 128 ? 6.769 13.912 12.087 1.00 90.00 128 ASP A N 1
ATOM 999 C CA . ASP A 1 128 ? 8.165 13.970 11.634 1.00 90.00 128 ASP A CA 1
ATOM 1000 C C . ASP A 1 128 ? 8.913 12.650 11.887 1.00 90.00 128 ASP A C 1
ATOM 1002 O O . ASP A 1 128 ? 9.573 12.114 11.001 1.00 90.00 128 ASP A O 1
ATOM 1006 N N . GLU A 1 129 ? 8.764 12.08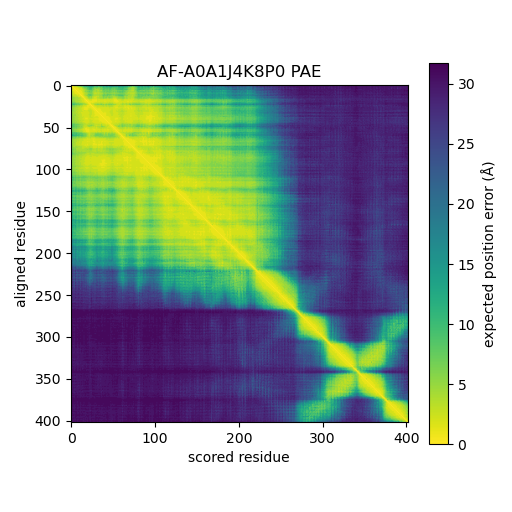0 13.082 1.00 93.12 129 GLU A N 1
ATOM 1007 C CA . GLU A 1 129 ? 9.325 10.787 13.482 1.00 93.12 129 GLU A CA 1
ATOM 1008 C C . GLU A 1 129 ? 8.695 9.651 12.672 1.00 93.12 129 GLU A C 1
ATOM 1010 O O . GLU A 1 129 ? 9.389 8.731 12.231 1.00 93.12 129 GLU A O 1
ATOM 1015 N N . ALA A 1 130 ? 7.385 9.737 12.415 1.00 92.81 130 ALA A N 1
ATOM 1016 C CA . ALA A 1 130 ? 6.711 8.802 11.531 1.00 92.81 130 ALA A CA 1
ATOM 1017 C C . ALA A 1 130 ? 7.268 8.870 10.109 1.00 92.81 130 ALA A C 1
ATOM 1019 O O . ALA A 1 130 ? 7.590 7.830 9.537 1.00 92.81 130 ALA A O 1
ATOM 1020 N N . LEU A 1 131 ? 7.404 10.075 9.552 1.00 93.75 131 LEU A N 1
ATOM 1021 C CA . LEU A 1 131 ? 7.915 10.271 8.203 1.00 93.75 131 LEU A CA 1
ATOM 1022 C C . LEU A 1 131 ? 9.351 9.758 8.093 1.00 93.75 131 LEU A C 1
ATOM 1024 O O . LEU A 1 131 ? 9.628 8.957 7.210 1.00 93.75 131 LEU A O 1
ATOM 1028 N N . GLN A 1 132 ? 10.222 10.097 9.043 1.00 95.12 132 GLN A N 1
ATOM 1029 C CA . GLN A 1 132 ? 11.604 9.618 9.067 1.00 95.12 132 GLN A CA 1
ATOM 1030 C C . GLN A 1 132 ? 11.684 8.080 9.098 1.00 95.12 132 GLN A C 1
ATOM 1032 O O . GLN A 1 132 ? 12.514 7.469 8.412 1.00 95.12 132 GLN A O 1
ATOM 1037 N N . PHE A 1 133 ? 10.809 7.430 9.875 1.00 96.06 133 PHE A N 1
ATOM 1038 C CA . PHE A 1 133 ? 10.745 5.970 9.927 1.00 96.06 133 PHE A CA 1
ATOM 1039 C C . PHE A 1 133 ? 10.249 5.373 8.604 1.00 96.06 133 PHE A C 1
ATOM 1041 O O . PHE A 1 133 ? 10.815 4.380 8.133 1.00 96.06 133 PHE A O 1
ATOM 1048 N N . LEU A 1 134 ? 9.204 5.964 8.012 1.00 95.94 134 LEU A N 1
ATOM 1049 C CA . LEU A 1 134 ? 8.654 5.555 6.720 1.00 95.94 134 LEU A CA 1
ATOM 1050 C C . LEU A 1 134 ? 9.703 5.696 5.618 1.00 95.94 134 LEU A C 1
ATOM 1052 O O . LEU A 1 134 ? 9.949 4.723 4.916 1.00 95.94 134 LEU A O 1
ATOM 1056 N N . GLU A 1 135 ? 10.362 6.850 5.516 1.00 95.31 135 GLU A N 1
ATOM 1057 C CA . GLU A 1 135 ? 11.431 7.129 4.552 1.00 95.31 135 GLU A CA 1
ATOM 1058 C C . GLU A 1 135 ? 12.540 6.083 4.642 1.00 95.31 135 GLU A C 1
ATOM 1060 O O . GLU A 1 135 ? 12.943 5.529 3.627 1.00 95.31 135 GLU A O 1
ATOM 1065 N N . SER A 1 136 ? 12.973 5.738 5.858 1.00 96.12 136 SER A N 1
ATOM 1066 C CA . SER A 1 136 ? 14.063 4.780 6.076 1.00 96.12 136 SER A CA 1
ATOM 1067 C C . SER A 1 136 ? 13.688 3.325 5.766 1.00 96.12 136 SER A C 1
ATOM 1069 O O . SER A 1 136 ? 14.578 2.509 5.521 1.00 96.12 136 SER A O 1
ATOM 1071 N N . ASN A 1 137 ? 12.396 2.977 5.775 1.00 96.00 137 ASN A N 1
ATOM 1072 C CA . ASN A 1 137 ? 11.914 1.592 5.669 1.00 96.00 137 ASN A CA 1
ATOM 1073 C C . ASN A 1 137 ? 10.898 1.373 4.534 1.00 96.00 137 ASN A C 1
ATOM 1075 O O . ASN A 1 137 ? 10.267 0.310 4.476 1.00 96.00 137 ASN A O 1
ATOM 1079 N N . VAL A 1 138 ? 10.729 2.349 3.637 1.00 95.44 138 VAL A N 1
ATOM 1080 C CA . VAL A 1 138 ? 9.629 2.401 2.663 1.00 95.44 138 VAL A CA 1
ATOM 1081 C C . VAL A 1 138 ? 9.523 1.116 1.846 1.00 95.44 138 VAL A C 1
ATOM 1083 O O . VAL A 1 138 ? 8.448 0.532 1.766 1.00 95.44 138 VAL A O 1
ATOM 1086 N N . GLU A 1 139 ? 10.645 0.586 1.360 1.00 94.00 139 GLU A N 1
ATOM 1087 C CA . GLU A 1 139 ? 10.706 -0.620 0.525 1.00 94.00 139 GLU A CA 1
ATOM 1088 C C . GLU A 1 139 ? 10.105 -1.866 1.205 1.00 94.00 139 GLU A C 1
ATOM 1090 O O . GLU A 1 139 ? 9.506 -2.732 0.562 1.00 94.00 139 GLU A O 1
ATOM 1095 N N . GLN A 1 140 ? 10.238 -1.977 2.528 1.00 94.62 140 GLN A N 1
ATOM 1096 C CA . GLN A 1 140 ? 9.646 -3.086 3.276 1.00 94.62 140 GLN A CA 1
ATOM 1097 C C . GLN A 1 140 ? 8.163 -2.837 3.564 1.00 94.62 140 GLN A C 1
ATOM 1099 O O . GLN A 1 140 ? 7.366 -3.776 3.548 1.00 94.62 140 GLN A O 1
ATOM 1104 N N . ILE A 1 141 ? 7.784 -1.577 3.784 1.00 94.19 141 ILE A N 1
ATOM 1105 C CA . ILE A 1 141 ? 6.423 -1.179 4.156 1.00 94.19 141 ILE A CA 1
ATOM 1106 C C . ILE A 1 141 ? 5.476 -1.251 2.952 1.00 94.19 141 ILE A C 1
ATOM 1108 O O . ILE A 1 141 ? 4.368 -1.769 3.093 1.00 94.19 141 ILE A O 1
ATOM 1112 N N . ILE A 1 142 ? 5.909 -0.835 1.754 1.00 93.75 142 ILE A N 1
ATOM 1113 C CA . ILE A 1 142 ? 5.077 -0.822 0.531 1.00 93.75 142 ILE A CA 1
ATOM 1114 C C . ILE A 1 142 ? 4.642 -2.217 0.054 1.00 93.75 142 ILE A C 1
ATOM 1116 O O . ILE A 1 142 ? 3.773 -2.345 -0.811 1.00 93.75 142 ILE A O 1
ATOM 1120 N N . LYS A 1 143 ? 5.222 -3.284 0.619 1.00 91.62 143 LYS A N 1
ATOM 1121 C CA . LYS A 1 143 ? 4.781 -4.672 0.399 1.00 91.62 143 LYS A CA 1
ATOM 1122 C C . LYS A 1 143 ? 3.436 -4.961 1.071 1.00 91.62 143 LYS A C 1
ATOM 1124 O O . LYS A 1 143 ? 2.726 -5.874 0.655 1.00 91.62 143 LYS A O 1
ATOM 1129 N N . SER A 1 144 ? 3.080 -4.193 2.100 1.00 91.19 144 SER A N 1
ATOM 1130 C CA . SER A 1 144 ? 1.808 -4.295 2.809 1.00 91.19 144 SER A CA 1
ATOM 1131 C C . SER A 1 144 ? 0.741 -3.420 2.156 1.00 91.19 144 SER A C 1
ATOM 1133 O O . SER A 1 144 ? 0.964 -2.241 1.904 1.00 91.19 144 SER A O 1
ATOM 1135 N N . GLN A 1 145 ? -0.466 -3.960 1.967 1.00 92.06 145 GLN A N 1
ATOM 1136 C CA . GLN A 1 145 ? -1.617 -3.170 1.502 1.00 92.06 145 GLN A CA 1
ATOM 1137 C C . GLN A 1 145 ? -2.078 -2.126 2.531 1.00 92.06 145 GLN A C 1
ATOM 1139 O O . GLN A 1 145 ? -2.729 -1.156 2.155 1.00 92.06 145 GLN A O 1
ATOM 1144 N N . LYS A 1 146 ? -1.710 -2.287 3.810 1.00 91.62 146 LYS A N 1
ATOM 1145 C CA . LYS A 1 146 ? -2.094 -1.357 4.882 1.00 91.62 146 LYS A CA 1
ATOM 1146 C C . LYS A 1 146 ? -1.530 0.047 4.684 1.00 91.62 146 LYS A C 1
ATOM 1148 O O . LYS A 1 146 ? -2.092 0.998 5.206 1.00 91.62 146 LYS A O 1
ATOM 1153 N N . ILE A 1 147 ? -0.446 0.207 3.917 1.00 94.75 147 ILE A N 1
ATOM 1154 C CA . ILE A 1 147 ? 0.116 1.537 3.644 1.00 94.75 147 ILE A CA 1
ATOM 1155 C C . ILE A 1 147 ? -0.905 2.464 2.966 1.00 94.75 147 ILE A C 1
ATOM 1157 O O . ILE A 1 147 ? -0.896 3.665 3.205 1.00 94.75 147 ILE A O 1
ATOM 1161 N N . PHE A 1 148 ? -1.841 1.901 2.197 1.00 95.06 148 PHE A N 1
ATOM 1162 C CA . PHE A 1 148 ? -2.910 2.647 1.534 1.00 95.06 148 PHE A CA 1
ATOM 1163 C C . PHE A 1 148 ? -4.074 3.019 2.469 1.00 95.06 148 PHE A C 1
ATOM 1165 O O . PHE A 1 148 ? -5.053 3.593 2.012 1.00 95.06 148 PHE A O 1
ATOM 1172 N N . GLU A 1 149 ? -4.002 2.700 3.764 1.00 93.44 149 GLU A N 1
ATOM 1173 C CA . GLU A 1 149 ? -4.913 3.258 4.774 1.00 93.44 149 GLU A CA 1
ATOM 1174 C C . GLU A 1 149 ? -4.474 4.671 5.203 1.00 93.44 149 GLU A C 1
ATOM 1176 O O . GLU A 1 149 ? -5.269 5.425 5.765 1.00 93.44 149 GLU A O 1
ATOM 1181 N N . LEU A 1 150 ? -3.214 5.045 4.933 1.00 94.44 150 LEU A N 1
ATOM 1182 C CA . LEU A 1 150 ? -2.692 6.379 5.218 1.00 94.44 150 LEU A CA 1
ATOM 1183 C C . LEU A 1 150 ? -3.308 7.440 4.300 1.00 94.44 150 LEU A C 1
ATOM 1185 O O . LEU A 1 150 ? -3.760 7.167 3.189 1.00 94.44 150 LEU A O 1
ATOM 1189 N N . GLN A 1 151 ? -3.273 8.688 4.768 1.00 92.31 151 GLN A N 1
ATOM 1190 C CA . GLN A 1 151 ? -3.729 9.831 3.985 1.00 92.31 151 GLN A CA 1
ATOM 1191 C C . GLN A 1 151 ? -2.827 10.059 2.758 1.00 92.31 151 GLN A C 1
ATOM 1193 O O . GLN A 1 151 ? -1.602 9.961 2.894 1.00 92.31 151 GLN A O 1
ATOM 1198 N N . PRO A 1 152 ? -3.396 10.447 1.597 1.00 94.31 152 PRO A N 1
ATOM 1199 C CA . PRO A 1 152 ? -2.639 10.761 0.384 1.00 94.31 152 PRO A CA 1
ATOM 1200 C C . PRO A 1 152 ? -1.455 11.706 0.608 1.00 94.31 152 PRO A C 1
ATOM 1202 O O . PRO A 1 152 ? -0.379 11.461 0.076 1.00 94.31 152 PRO A O 1
ATOM 1205 N N . SER A 1 153 ? -1.613 12.721 1.462 1.00 92.94 153 SER A N 1
ATOM 1206 C CA . SER A 1 153 ? -0.562 13.700 1.772 1.00 92.94 153 SER A CA 1
ATOM 1207 C C . SER A 1 153 ? 0.686 13.088 2.418 1.00 92.94 153 SER A C 1
ATOM 1209 O O . SER A 1 153 ? 1.794 13.568 2.199 1.00 92.94 153 SER A O 1
ATOM 1211 N N . ILE A 1 154 ? 0.539 12.022 3.209 1.00 93.69 154 ILE A N 1
ATOM 1212 C CA . ILE A 1 154 ? 1.684 11.319 3.806 1.00 93.69 154 ILE A CA 1
ATOM 1213 C C . ILE A 1 154 ? 2.398 10.503 2.728 1.00 93.69 154 ILE A C 1
ATOM 1215 O O . ILE A 1 154 ? 3.624 10.499 2.656 1.00 93.69 154 ILE A O 1
ATOM 1219 N N . LEU A 1 155 ? 1.630 9.832 1.867 1.00 95.75 155 LEU A N 1
ATOM 1220 C CA . LEU A 1 155 ? 2.173 9.021 0.779 1.00 95.75 155 LEU A CA 1
ATOM 1221 C C . LEU A 1 155 ? 2.916 9.883 -0.250 1.00 95.75 155 LEU A C 1
ATOM 1223 O O . LEU A 1 155 ? 4.000 9.505 -0.683 1.00 95.75 155 LEU A O 1
ATOM 1227 N N . GLU A 1 156 ? 2.371 11.054 -0.579 1.00 95.19 156 GLU A N 1
ATOM 1228 C CA . GLU A 1 156 ? 3.012 12.088 -1.398 1.00 95.19 156 GLU A CA 1
ATOM 1229 C C . GLU A 1 156 ? 4.380 12.485 -0.829 1.00 95.19 156 GLU A C 1
ATOM 1231 O O . GLU A 1 156 ? 5.382 12.418 -1.542 1.00 95.19 156 GLU A O 1
ATOM 1236 N N . LYS A 1 157 ? 4.447 12.826 0.467 1.00 94.31 157 LYS A N 1
ATOM 1237 C CA . LYS A 1 157 ? 5.710 13.193 1.127 1.00 94.31 157 LYS A CA 1
ATOM 1238 C C . LYS A 1 157 ? 6.762 12.092 1.002 1.00 94.31 157 LYS A C 1
ATOM 1240 O O . LYS A 1 157 ? 7.917 12.388 0.726 1.00 94.31 157 LYS A O 1
ATOM 1245 N N . ILE A 1 158 ? 6.369 10.827 1.160 1.00 95.19 158 ILE A N 1
ATOM 1246 C CA . ILE A 1 158 ? 7.291 9.691 1.027 1.00 95.19 158 ILE A CA 1
ATOM 1247 C C . ILE A 1 158 ? 7.772 9.534 -0.423 1.00 95.19 158 ILE A C 1
ATOM 1249 O O . ILE A 1 158 ? 8.952 9.272 -0.641 1.00 95.19 158 ILE A O 1
ATOM 1253 N N . ILE A 1 159 ? 6.888 9.676 -1.414 1.00 95.06 159 ILE A N 1
ATOM 1254 C CA . ILE A 1 159 ? 7.237 9.513 -2.836 1.00 95.06 159 ILE A CA 1
ATOM 1255 C C . ILE A 1 159 ? 8.254 10.574 -3.275 1.00 95.06 159 ILE A C 1
ATOM 1257 O O . ILE A 1 159 ? 9.246 10.232 -3.921 1.00 95.06 159 ILE A O 1
ATOM 1261 N N . HIS A 1 160 ? 8.031 11.831 -2.886 1.00 93.75 160 HIS A N 1
ATOM 1262 C CA . HIS A 1 160 ? 8.838 12.970 -3.338 1.00 93.75 160 HIS A CA 1
ATOM 1263 C C . HIS A 1 160 ? 10.031 13.294 -2.442 1.00 93.75 160 HIS A C 1
ATOM 1265 O O . HIS A 1 160 ? 10.865 14.116 -2.812 1.00 93.75 160 HIS A O 1
ATOM 1271 N N . SER A 1 161 ? 10.148 12.651 -1.278 1.00 93.19 161 SER A N 1
ATOM 1272 C CA . SER A 1 161 ? 11.297 12.847 -0.396 1.00 93.19 161 SER A CA 1
ATOM 1273 C C . SER A 1 161 ? 12.578 12.263 -0.996 1.00 93.19 161 SER A C 1
ATOM 1275 O O . SER A 1 161 ? 12.639 11.114 -1.448 1.00 93.19 161 SER A O 1
ATOM 1277 N N . GLU A 1 162 ? 13.648 13.055 -0.952 1.00 90.31 162 GLU A N 1
ATOM 1278 C CA . GLU A 1 162 ? 14.997 12.616 -1.318 1.00 90.31 162 GLU A CA 1
ATOM 1279 C C . GLU A 1 162 ? 15.570 11.608 -0.309 1.00 90.31 162 GLU A C 1
ATOM 1281 O O . GLU A 1 162 ? 16.398 10.779 -0.679 1.00 90.31 162 GLU A O 1
ATOM 1286 N N . ASN A 1 163 ? 15.084 11.624 0.938 1.00 93.31 163 ASN A N 1
ATOM 1287 C CA . ASN A 1 163 ? 15.548 10.741 2.012 1.00 93.31 163 ASN A CA 1
ATOM 1288 C C . ASN A 1 163 ? 14.931 9.335 1.947 1.00 93.31 163 ASN A C 1
ATOM 1290 O O . ASN A 1 163 ? 15.397 8.424 2.635 1.00 93.31 163 ASN A O 1
ATOM 1294 N N . SER A 1 164 ? 13.887 9.141 1.137 1.00 94.69 164 SER A N 1
ATOM 1295 C CA . SER A 1 164 ? 13.193 7.859 1.020 1.00 94.69 164 SER A CA 1
ATOM 1296 C C . SER A 1 164 ? 14.069 6.775 0.393 1.00 94.69 164 SER A C 1
ATOM 1298 O O . SER A 1 164 ? 14.444 6.854 -0.782 1.00 94.69 164 SER A O 1
ATOM 1300 N N . SER A 1 165 ? 14.302 5.704 1.155 1.00 93.88 165 SER A N 1
ATOM 1301 C CA . SER A 1 165 ? 15.168 4.564 0.836 1.00 93.88 165 SER A CA 1
ATOM 1302 C C . SER A 1 165 ? 14.515 3.537 -0.101 1.00 93.88 165 SER A C 1
ATOM 1304 O O . SER A 1 165 ? 14.520 2.327 0.145 1.00 93.88 165 SER A O 1
ATOM 1306 N N . PHE A 1 166 ? 13.940 4.006 -1.209 1.00 95.31 166 PHE A N 1
ATOM 1307 C CA . PHE A 1 166 ? 13.500 3.108 -2.277 1.00 95.31 166 PHE A CA 1
ATOM 1308 C C . PHE A 1 166 ? 14.694 2.337 -2.845 1.00 95.31 166 PHE A C 1
ATOM 1310 O O . PHE A 1 166 ? 15.778 2.891 -3.017 1.00 95.31 166 PHE A O 1
ATOM 1317 N N . SER A 1 167 ? 14.486 1.059 -3.164 1.00 93.19 167 SER A N 1
ATOM 1318 C CA . SER A 1 167 ? 15.540 0.213 -3.739 1.00 93.19 167 SER A CA 1
ATOM 1319 C C . SER A 1 167 ? 16.018 0.692 -5.112 1.00 93.19 167 SER A C 1
ATOM 1321 O O . SER A 1 167 ? 17.180 0.488 -5.461 1.00 93.19 167 SER A O 1
ATOM 1323 N N . SER A 1 168 ? 15.134 1.331 -5.881 1.00 92.50 168 SER A N 1
ATOM 1324 C CA . SER A 1 168 ? 15.430 1.897 -7.193 1.00 92.50 168 SER A CA 1
ATOM 1325 C C . SER A 1 168 ? 14.395 2.966 -7.596 1.00 92.50 168 SER A C 1
ATOM 1327 O O . SER A 1 168 ? 13.316 3.035 -6.986 1.00 92.50 168 SER A O 1
ATOM 1329 N N . PRO A 1 169 ? 14.675 3.792 -8.624 1.00 89.88 169 PRO A N 1
ATOM 1330 C CA . PRO A 1 169 ? 13.687 4.709 -9.200 1.00 89.88 169 PRO A CA 1
ATOM 1331 C C . PRO A 1 169 ? 12.414 3.994 -9.675 1.00 89.88 169 PRO A C 1
ATOM 1333 O O . PRO A 1 169 ? 11.309 4.501 -9.491 1.00 89.88 169 PRO A O 1
ATOM 1336 N N . GLU A 1 170 ? 12.546 2.784 -10.221 1.00 90.88 170 GLU A N 1
ATOM 1337 C CA . GLU A 1 170 ? 11.425 1.948 -10.657 1.00 90.88 170 GLU A CA 1
ATOM 1338 C C . GLU A 1 170 ? 10.520 1.582 -9.477 1.00 90.88 170 GLU A C 1
ATOM 1340 O O . GLU A 1 170 ? 9.303 1.710 -9.587 1.00 90.88 170 GLU A O 1
ATOM 1345 N N . SER A 1 171 ? 11.091 1.186 -8.329 1.00 93.50 171 SER A N 1
ATOM 1346 C CA . SER A 1 171 ? 10.312 0.885 -7.116 1.00 93.50 171 SER A CA 1
ATOM 1347 C C . SER A 1 171 ? 9.496 2.099 -6.658 1.00 93.50 171 SER A C 1
ATOM 1349 O O . SER A 1 171 ? 8.300 1.980 -6.367 1.00 93.50 171 SER A O 1
ATOM 1351 N N . ARG A 1 172 ? 10.114 3.289 -6.679 1.00 94.88 172 ARG A N 1
ATOM 1352 C CA . ARG A 1 172 ? 9.460 4.557 -6.328 1.00 94.88 172 ARG A CA 1
ATOM 1353 C C . ARG A 1 172 ? 8.273 4.856 -7.242 1.00 94.88 172 ARG A C 1
ATOM 1355 O O . ARG A 1 172 ? 7.164 5.062 -6.750 1.00 94.88 172 ARG A O 1
ATOM 1362 N N . TYR A 1 173 ? 8.476 4.837 -8.558 1.00 92.69 173 TYR A N 1
ATOM 1363 C CA . TYR A 1 173 ? 7.410 5.157 -9.511 1.00 92.69 173 TYR A CA 1
ATOM 1364 C C . TYR A 1 173 ? 6.344 4.059 -9.607 1.00 92.69 173 TYR A C 1
ATOM 1366 O O . TYR A 1 173 ? 5.165 4.365 -9.778 1.00 92.69 173 TYR A O 1
ATOM 1374 N N . LEU A 1 174 ? 6.701 2.791 -9.390 1.00 92.19 174 LEU A N 1
ATOM 1375 C CA . LEU A 1 174 ? 5.725 1.710 -9.268 1.00 92.19 174 LEU A CA 1
ATOM 1376 C C . LEU A 1 174 ? 4.826 1.903 -8.041 1.00 92.19 174 LEU A C 1
ATOM 1378 O O . LEU A 1 174 ? 3.618 1.656 -8.103 1.00 92.19 174 LEU A O 1
ATOM 1382 N N . PHE A 1 175 ? 5.401 2.335 -6.917 1.00 94.94 175 PHE A N 1
ATOM 1383 C CA . PHE A 1 175 ? 4.628 2.681 -5.732 1.00 94.94 175 PHE A CA 1
ATOM 1384 C C . PHE A 1 175 ? 3.726 3.898 -5.982 1.00 94.94 175 PHE A C 1
ATOM 1386 O O . PHE A 1 175 ? 2.533 3.821 -5.689 1.00 94.94 175 PHE A O 1
ATOM 1393 N N . ALA A 1 176 ? 4.245 4.958 -6.610 1.00 93.94 176 ALA A N 1
ATOM 1394 C CA . ALA A 1 176 ? 3.456 6.131 -6.992 1.00 93.94 176 ALA A CA 1
ATOM 1395 C C . ALA A 1 176 ? 2.256 5.760 -7.883 1.00 93.94 176 ALA A C 1
ATOM 1397 O O . ALA A 1 176 ? 1.130 6.166 -7.603 1.00 93.94 176 ALA A O 1
ATOM 1398 N N . LEU A 1 177 ? 2.450 4.892 -8.884 1.00 90.94 177 LEU A N 1
ATOM 1399 C CA . LEU A 1 177 ? 1.355 4.387 -9.719 1.00 90.94 177 LEU A CA 1
ATOM 1400 C C . LEU A 1 177 ? 0.317 3.594 -8.919 1.00 90.94 177 LEU A C 1
ATOM 1402 O O . LEU A 1 177 ? -0.883 3.736 -9.151 1.00 90.94 177 LEU A O 1
ATOM 1406 N N . LYS A 1 178 ? 0.741 2.769 -7.954 1.00 93.00 178 LYS A N 1
ATOM 1407 C CA . LYS A 1 178 ? -0.202 2.073 -7.062 1.00 93.00 178 LYS A CA 1
ATOM 1408 C C . LYS A 1 178 ? -1.012 3.063 -6.222 1.00 93.00 178 LYS A C 1
ATOM 1410 O O . LYS A 1 178 ? -2.212 2.847 -6.056 1.00 93.00 178 LYS A O 1
ATOM 1415 N N . CYS A 1 179 ? -0.398 4.145 -5.739 1.00 93.94 179 CYS A N 1
ATOM 1416 C CA . CYS A 1 179 ? -1.109 5.228 -5.056 1.00 93.94 179 CYS A CA 1
ATOM 1417 C C . CYS A 1 179 ? -2.135 5.896 -5.981 1.00 93.94 179 CYS A C 1
ATOM 1419 O O . CYS A 1 179 ? -3.283 6.049 -5.577 1.00 93.94 179 CYS A O 1
ATOM 1421 N N . CYS A 1 180 ? -1.780 6.189 -7.235 1.00 90.81 180 CYS A N 1
ATOM 1422 C CA . CYS A 1 180 ? -2.708 6.729 -8.234 1.00 90.81 180 CYS A CA 1
ATOM 1423 C C . CYS A 1 180 ? -3.941 5.836 -8.443 1.00 90.81 180 CYS A C 1
ATOM 1425 O O . CYS A 1 180 ? -5.060 6.335 -8.494 1.00 90.81 180 CYS A O 1
ATOM 1427 N N . VAL A 1 181 ? -3.761 4.511 -8.524 1.00 90.44 181 VAL A N 1
ATOM 1428 C CA . VAL A 1 181 ? -4.889 3.567 -8.658 1.00 90.44 181 VAL A CA 1
ATOM 1429 C C . VAL A 1 181 ? -5.766 3.560 -7.405 1.00 90.44 181 VAL A C 1
ATOM 1431 O O . VAL A 1 181 ? -6.989 3.482 -7.501 1.00 90.44 181 VAL A O 1
ATOM 1434 N N . LYS A 1 182 ? -5.155 3.618 -6.217 1.00 93.12 182 LYS A N 1
ATOM 1435 C CA . LYS A 1 182 ? -5.884 3.602 -4.939 1.00 93.12 182 LYS A CA 1
ATOM 1436 C C . LYS A 1 182 ? -6.600 4.917 -4.642 1.00 93.12 182 LYS A C 1
ATOM 1438 O O . LYS A 1 182 ? -7.650 4.884 -4.006 1.00 93.12 182 LYS A O 1
ATOM 1443 N N . PHE A 1 183 ? -6.068 6.035 -5.124 1.00 92.00 183 PHE A N 1
ATOM 1444 C CA . PHE A 1 183 ? -6.600 7.375 -4.901 1.00 92.00 183 PHE A CA 1
ATOM 1445 C C . PHE A 1 183 ? -6.663 8.166 -6.226 1.00 92.00 183 PHE A C 1
ATOM 1447 O O . PHE A 1 183 ? -5.859 9.081 -6.436 1.00 92.00 183 PHE A O 1
ATOM 1454 N N . PRO A 1 184 ? -7.622 7.850 -7.119 1.00 86.44 184 PRO A N 1
ATOM 1455 C CA . PRO A 1 184 ? -7.722 8.477 -8.442 1.00 86.44 184 PRO A CA 1
ATOM 1456 C C . PRO A 1 184 ? -7.884 10.003 -8.389 1.00 86.44 184 PRO A C 1
ATOM 1458 O O . PRO A 1 184 ? -7.321 10.726 -9.204 1.00 86.44 184 PRO A O 1
ATOM 1461 N N . ASP A 1 185 ? -8.568 10.517 -7.366 1.00 88.19 185 ASP A N 1
ATOM 1462 C CA . ASP A 1 185 ? -8.779 11.961 -7.190 1.00 88.19 185 ASP A CA 1
ATOM 1463 C C . ASP A 1 185 ? -7.497 12.720 -6.785 1.00 88.19 185 ASP A C 1
ATOM 1465 O O . ASP A 1 185 ? -7.481 13.947 -6.734 1.00 88.19 185 ASP A O 1
ATOM 1469 N N . SER A 1 186 ? -6.417 11.999 -6.469 1.00 88.81 186 SER A N 1
ATOM 1470 C CA . SER A 1 186 ? -5.163 12.528 -5.915 1.00 88.81 186 SER A CA 1
ATOM 1471 C C . SER A 1 186 ? -3.942 12.284 -6.809 1.00 88.81 186 SER A C 1
ATOM 1473 O O . SER A 1 186 ? -2.817 12.487 -6.367 1.00 88.81 186 SER A O 1
ATOM 1475 N N . ILE A 1 187 ? -4.131 11.885 -8.073 1.00 86.88 187 ILE A N 1
ATOM 1476 C CA . ILE A 1 187 ? -3.032 11.520 -8.992 1.00 86.88 187 ILE A CA 1
ATOM 1477 C C . ILE A 1 187 ? -1.954 12.604 -9.091 1.00 86.88 187 ILE A C 1
ATOM 1479 O O . ILE A 1 187 ? -0.768 12.292 -9.029 1.00 86.88 187 ILE A O 1
ATOM 1483 N N . LYS A 1 188 ? -2.361 13.876 -9.183 1.00 85.75 188 LYS A N 1
ATOM 1484 C CA . LYS A 1 188 ? -1.444 15.022 -9.322 1.00 85.75 188 LYS A CA 1
ATOM 1485 C C . LYS A 1 188 ? -0.501 15.208 -8.131 1.00 85.75 188 LYS A C 1
ATOM 1487 O O . LYS A 1 188 ? 0.517 15.872 -8.279 1.00 85.75 188 LYS A O 1
ATOM 1492 N N . TYR A 1 189 ? -0.845 14.648 -6.971 1.00 88.56 189 TYR A N 1
ATOM 1493 C CA . TYR A 1 189 ? 0.025 14.653 -5.798 1.00 88.56 189 TYR A CA 1
ATOM 1494 C C . TYR A 1 189 ? 1.099 13.570 -5.893 1.00 88.56 189 TYR A C 1
ATOM 1496 O O . TYR A 1 189 ? 2.195 13.751 -5.387 1.00 88.56 189 TYR A O 1
ATOM 1504 N N . PHE A 1 190 ? 0.833 12.447 -6.562 1.00 92.38 190 PHE A N 1
ATOM 1505 C CA . PHE A 1 190 ? 1.789 11.337 -6.641 1.00 92.38 190 PHE A CA 1
ATOM 1506 C C . PHE A 1 190 ? 2.686 11.390 -7.872 1.00 92.38 190 PHE A C 1
ATOM 1508 O O . PHE A 1 190 ? 3.823 10.935 -7.807 1.00 92.38 190 PHE A O 1
ATOM 1515 N N . ILE A 1 191 ? 2.172 11.907 -8.988 1.00 89.69 191 ILE A N 1
ATOM 1516 C CA . ILE A 1 191 ? 2.919 12.077 -10.234 1.00 89.69 191 ILE A CA 1
ATOM 1517 C C . ILE A 1 191 ? 2.724 13.517 -10.692 1.00 89.69 191 ILE A C 1
ATOM 1519 O O . ILE A 1 191 ? 1.639 13.897 -11.139 1.00 89.69 191 ILE A O 1
ATOM 1523 N N . THR A 1 192 ? 3.781 14.313 -10.559 1.00 87.44 192 THR A N 1
ATOM 1524 C CA . THR A 1 192 ? 3.814 15.700 -11.027 1.00 87.44 192 THR A CA 1
ATOM 1525 C C . THR A 1 192 ? 4.212 15.783 -12.505 1.00 87.44 192 THR A C 1
ATOM 1527 O O . THR A 1 192 ? 4.643 14.802 -13.119 1.00 87.44 192 THR A O 1
ATOM 1530 N N . ASP A 1 193 ? 4.099 16.973 -13.097 1.00 81.94 193 ASP A N 1
ATOM 1531 C CA . ASP A 1 193 ? 4.557 17.204 -14.472 1.00 81.94 193 ASP A CA 1
ATOM 1532 C C . ASP A 1 193 ? 6.077 16.985 -14.612 1.00 81.94 193 ASP A C 1
ATOM 1534 O O . ASP A 1 193 ? 6.531 16.468 -15.631 1.00 81.94 193 ASP A O 1
ATOM 1538 N N . GLU A 1 194 ? 6.862 17.303 -13.575 1.00 83.88 194 GLU A N 1
ATOM 1539 C CA . GLU A 1 194 ? 8.309 17.045 -13.547 1.00 83.88 194 GLU A CA 1
ATOM 1540 C C . GLU A 1 194 ? 8.633 15.553 -13.438 1.00 83.88 194 GLU A C 1
ATOM 1542 O O . GLU A 1 194 ? 9.631 15.080 -13.986 1.00 83.88 194 GLU A O 1
ATOM 1547 N N . ASP A 1 195 ? 7.794 14.794 -12.733 1.00 85.38 195 ASP A N 1
ATOM 1548 C CA . 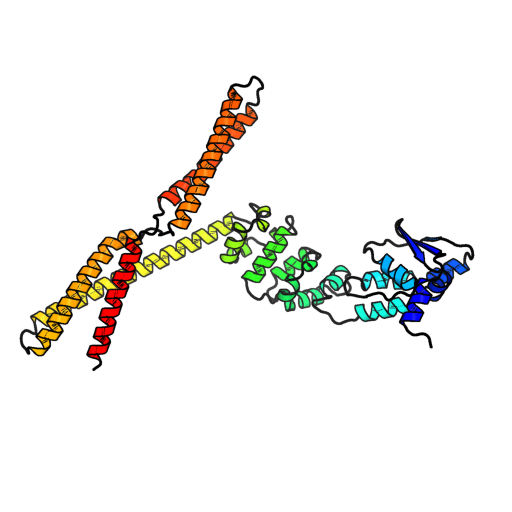ASP A 1 195 ? 7.971 13.352 -12.597 1.00 85.38 195 ASP A CA 1
ATOM 1549 C C . ASP A 1 195 ? 7.783 12.626 -13.916 1.00 85.38 195 ASP A C 1
ATOM 1551 O O . ASP A 1 195 ? 8.477 11.642 -14.155 1.00 85.38 195 ASP A O 1
ATOM 1555 N N . CYS A 1 196 ? 6.904 13.125 -14.791 1.00 81.06 196 CYS A N 1
ATOM 1556 C CA . CYS A 1 196 ? 6.630 12.517 -16.092 1.00 81.06 196 CYS A CA 1
ATOM 1557 C C . CYS A 1 196 ? 7.903 12.335 -16.935 1.00 81.06 196 CYS A C 1
ATOM 1559 O O . CYS A 1 196 ? 8.010 11.360 -17.678 1.00 81.06 196 CYS A O 1
ATOM 1561 N N . GLU A 1 197 ? 8.889 13.229 -16.798 1.00 78.88 197 GLU A N 1
ATOM 1562 C CA . GLU A 1 197 ? 10.179 13.111 -17.488 1.00 78.88 197 GLU A CA 1
ATOM 1563 C C . GLU A 1 197 ? 11.117 12.080 -16.830 1.00 78.88 197 GLU A C 1
ATOM 1565 O O . GLU A 1 197 ? 11.977 11.492 -17.491 1.00 78.88 197 GLU A O 1
ATOM 1570 N N . LYS A 1 198 ? 10.932 11.805 -15.537 1.00 85.75 198 LYS A N 1
ATOM 1571 C CA . LYS A 1 198 ? 11.783 10.928 -14.717 1.00 85.75 198 LYS A CA 1
ATOM 1572 C C . LYS A 1 198 ? 11.293 9.476 -14.662 1.00 85.75 198 LYS A C 1
ATOM 1574 O O . LYS A 1 198 ? 12.070 8.609 -14.269 1.00 85.75 198 LYS A O 1
ATOM 1579 N N . ILE A 1 199 ? 10.049 9.192 -15.069 1.00 84.69 199 ILE A N 1
ATOM 1580 C CA . ILE A 1 199 ? 9.496 7.825 -15.060 1.00 84.69 199 ILE A CA 1
ATOM 1581 C C . ILE A 1 199 ? 10.331 6.905 -15.977 1.00 84.69 199 ILE A C 1
ATOM 1583 O O . ILE A 1 199 ? 10.498 7.240 -17.155 1.00 84.69 199 ILE A O 1
ATOM 1587 N N . PRO A 1 200 ? 10.834 5.757 -15.480 1.00 85.12 200 PRO A N 1
ATOM 1588 C CA . PRO A 1 200 ? 11.547 4.766 -16.292 1.00 85.12 200 PRO A CA 1
ATOM 1589 C C . PRO A 1 200 ? 10.663 4.092 -17.353 1.00 85.12 200 PRO A C 1
ATOM 1591 O O . PRO A 1 200 ? 9.481 3.836 -17.110 1.00 85.12 200 PRO A O 1
ATOM 1594 N N . ASP A 1 201 ? 11.249 3.722 -18.493 1.00 75.75 201 ASP A N 1
ATOM 1595 C CA . ASP A 1 201 ? 10.521 3.139 -19.634 1.00 75.75 201 ASP A CA 1
ATOM 1596 C C . ASP A 1 201 ? 9.819 1.821 -19.282 1.00 75.75 201 ASP A C 1
ATOM 1598 O O . ASP A 1 201 ? 8.673 1.598 -19.677 1.00 75.75 201 ASP A O 1
ATOM 1602 N N . ASP A 1 202 ? 10.445 0.984 -18.452 1.00 78.44 202 ASP A N 1
ATOM 1603 C CA . ASP A 1 202 ? 9.854 -0.270 -17.970 1.00 78.44 202 ASP A CA 1
ATOM 1604 C C . ASP A 1 202 ? 8.554 -0.040 -17.187 1.00 78.44 202 ASP A C 1
ATOM 1606 O O . ASP A 1 202 ? 7.615 -0.836 -17.264 1.00 78.44 202 ASP A O 1
ATOM 1610 N N . ILE A 1 203 ? 8.470 1.071 -16.451 1.00 83.88 203 ILE A N 1
ATOM 1611 C CA . ILE A 1 203 ? 7.272 1.446 -15.699 1.00 83.88 203 ILE A CA 1
ATOM 1612 C C . ILE A 1 203 ? 6.170 1.928 -16.650 1.00 83.88 203 ILE A C 1
ATOM 1614 O O . ILE A 1 203 ? 5.005 1.573 -16.465 1.00 83.88 203 ILE A O 1
ATOM 1618 N N . LEU A 1 204 ? 6.523 2.664 -17.707 1.00 76.88 204 LEU A N 1
ATOM 1619 C CA . LEU A 1 204 ? 5.584 3.072 -18.760 1.00 76.88 204 LEU A CA 1
ATOM 1620 C C . LEU A 1 204 ? 5.033 1.860 -19.532 1.00 76.88 204 LEU A C 1
ATOM 1622 O O . LEU A 1 204 ? 3.832 1.774 -19.811 1.00 76.88 204 LEU A O 1
ATOM 1626 N N . LEU A 1 205 ? 5.890 0.880 -19.822 1.00 73.44 205 LEU A N 1
ATOM 1627 C CA . LEU A 1 205 ? 5.496 -0.394 -20.422 1.00 73.44 205 LEU A CA 1
ATOM 1628 C C . LEU A 1 205 ? 4.566 -1.187 -19.500 1.00 73.44 205 LEU A C 1
ATOM 1630 O O . LEU A 1 205 ? 3.541 -1.697 -19.951 1.00 73.44 205 LEU A O 1
ATOM 1634 N N . GLN A 1 206 ? 4.857 -1.262 -18.200 1.00 75.44 206 GLN A N 1
ATOM 1635 C CA . GLN A 1 206 ? 3.952 -1.901 -17.239 1.00 75.44 206 GLN A CA 1
ATOM 1636 C C . GLN A 1 206 ? 2.605 -1.183 -17.143 1.00 75.44 206 GLN A C 1
ATOM 1638 O O . GLN A 1 206 ? 1.571 -1.844 -17.096 1.00 75.44 206 GLN A O 1
ATOM 1643 N N . MET A 1 207 ? 2.595 0.151 -17.157 1.00 76.62 207 MET A N 1
ATOM 1644 C CA . MET A 1 207 ? 1.362 0.937 -17.118 1.00 76.62 207 MET A CA 1
ATOM 1645 C C . MET A 1 207 ? 0.471 0.669 -18.339 1.00 76.62 207 MET A C 1
ATOM 1647 O O . MET A 1 207 ? -0.741 0.554 -18.192 1.00 76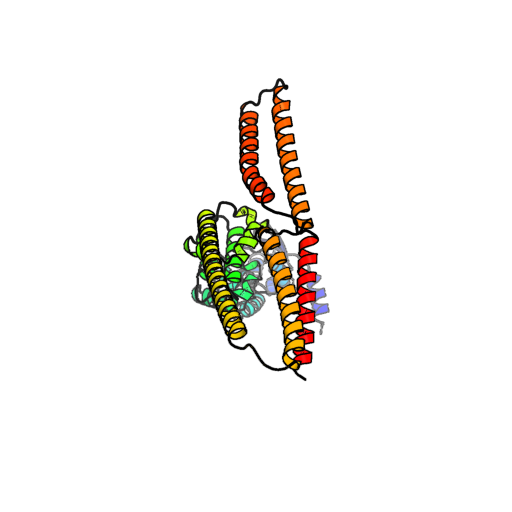.62 207 MET A O 1
ATOM 1651 N N . SER A 1 208 ? 1.065 0.535 -19.528 1.00 70.25 208 SER A N 1
ATOM 1652 C CA . SER A 1 208 ? 0.330 0.282 -20.778 1.00 70.25 208 SER A CA 1
ATOM 1653 C C . SER A 1 208 ? -0.094 -1.178 -20.978 1.00 70.25 208 SER A C 1
ATOM 1655 O O . SER A 1 208 ? -1.072 -1.438 -21.673 1.00 70.25 208 SER A O 1
ATOM 1657 N N . SER A 1 209 ? 0.623 -2.134 -20.383 1.00 72.19 209 SER A N 1
ATOM 1658 C CA . SER A 1 209 ? 0.366 -3.572 -20.560 1.00 72.19 209 SER A CA 1
ATOM 1659 C C . SER A 1 209 ? -0.467 -4.207 -19.446 1.00 72.19 209 SER A C 1
ATOM 1661 O O . SER A 1 209 ? -1.003 -5.298 -19.641 1.00 72.19 209 SER A O 1
ATOM 1663 N N . ASN A 1 210 ? -0.574 -3.563 -18.281 1.00 76.06 210 ASN A N 1
ATOM 1664 C CA . ASN A 1 210 ? -1.301 -4.100 -17.138 1.00 76.06 210 ASN A CA 1
ATOM 1665 C C . ASN A 1 210 ? -2.650 -3.396 -16.939 1.00 76.06 210 ASN A C 1
ATOM 1667 O O . ASN A 1 210 ? -2.720 -2.233 -16.537 1.00 76.06 210 ASN A O 1
ATOM 1671 N N . ASP A 1 211 ? -3.725 -4.167 -17.115 1.00 78.69 211 ASP A N 1
ATOM 1672 C CA . ASP A 1 211 ? -5.115 -3.724 -16.982 1.00 78.69 211 ASP A CA 1
ATOM 1673 C C . ASP A 1 211 ? -5.430 -3.069 -15.628 1.00 78.69 211 ASP A C 1
ATOM 1675 O O . ASP A 1 211 ? -6.352 -2.254 -15.544 1.00 78.69 211 ASP A O 1
ATOM 1679 N N . SER A 1 212 ? -4.660 -3.355 -14.568 1.00 80.38 212 SER A N 1
ATOM 1680 C CA . SER A 1 212 ? -4.845 -2.704 -13.264 1.00 80.38 212 SER A CA 1
ATOM 1681 C C . SER A 1 212 ? -4.636 -1.187 -13.299 1.00 80.38 212 SER A C 1
ATOM 1683 O O . SER A 1 212 ? -5.088 -0.501 -12.386 1.00 80.38 212 SER A O 1
ATOM 1685 N N . TYR A 1 213 ? -3.954 -0.669 -14.326 1.00 81.25 213 TYR A N 1
ATOM 1686 C CA . TYR A 1 213 ? -3.700 0.761 -14.521 1.00 81.25 213 TYR A CA 1
ATOM 1687 C C . TYR A 1 213 ? -4.619 1.410 -15.558 1.00 81.25 213 TYR A C 1
ATOM 1689 O O . TYR A 1 213 ? -4.525 2.615 -15.769 1.00 81.25 213 TYR A O 1
ATOM 1697 N N . SER A 1 214 ? -5.548 0.660 -16.158 1.00 75.50 214 SER A N 1
ATOM 1698 C CA . SER A 1 214 ? -6.510 1.192 -17.137 1.00 75.50 214 SER A CA 1
ATOM 1699 C C . SER A 1 214 ? -7.338 2.363 -16.596 1.00 75.50 214 SER A C 1
ATOM 1701 O O . SER A 1 214 ? -7.709 3.261 -17.344 1.00 75.50 214 SER A O 1
ATOM 1703 N N . SER A 1 215 ? -7.574 2.412 -15.281 1.00 76.50 215 SER A N 1
ATOM 1704 C CA . SER A 1 215 ? -8.260 3.531 -14.629 1.00 76.50 215 SER A CA 1
ATOM 1705 C C . SER A 1 215 ? -7.492 4.853 -14.706 1.00 76.50 215 SER A C 1
ATOM 1707 O O . SER A 1 215 ? -8.089 5.902 -14.487 1.00 76.50 215 SER A O 1
ATOM 1709 N N . LEU A 1 216 ? -6.185 4.816 -14.976 1.00 74.06 216 LEU A N 1
ATOM 1710 C CA . LEU A 1 216 ? -5.319 5.991 -15.090 1.00 74.06 216 LEU A CA 1
ATOM 1711 C C . LEU A 1 216 ? -5.250 6.541 -16.520 1.00 74.06 216 LEU A C 1
ATOM 1713 O O . LEU A 1 216 ? -4.615 7.578 -16.738 1.00 74.06 216 LEU A O 1
ATOM 1717 N N . ASP A 1 217 ? -5.891 5.872 -17.483 1.00 68.69 217 ASP A N 1
ATOM 1718 C CA . ASP A 1 217 ? -5.888 6.291 -18.880 1.00 68.69 217 ASP A CA 1
ATOM 1719 C C . ASP A 1 217 ? -6.500 7.694 -19.034 1.00 68.69 217 ASP A C 1
ATOM 1721 O O . ASP A 1 217 ? -7.559 8.009 -18.485 1.00 68.69 217 ASP A O 1
ATOM 1725 N N . GLY A 1 218 ? -5.774 8.577 -19.719 1.00 67.69 218 GLY A N 1
ATOM 1726 C CA . GLY A 1 218 ? -6.103 9.998 -19.858 1.00 67.69 218 GLY A CA 1
ATOM 1727 C C . GLY A 1 218 ? -5.962 10.868 -18.596 1.00 67.69 218 GLY A C 1
ATOM 1728 O O . GLY A 1 218 ? -6.197 12.073 -18.690 1.00 67.69 218 GLY A O 1
ATOM 1729 N N . GLN A 1 219 ? -5.589 10.311 -17.434 1.00 71.38 219 GLN A N 1
ATOM 1730 C CA . GLN A 1 219 ? -5.437 11.068 -16.177 1.00 71.38 219 GLN A CA 1
ATOM 1731 C C . GLN A 1 219 ? -3.990 11.463 -15.875 1.00 71.38 219 GLN A C 1
ATOM 1733 O O . GLN A 1 219 ? -3.737 12.547 -15.346 1.00 71.38 219 GLN A O 1
ATOM 1738 N N . ILE A 1 220 ? -3.036 10.600 -16.221 1.00 71.81 220 ILE A N 1
ATOM 1739 C CA . ILE A 1 220 ? -1.613 10.954 -16.221 1.00 71.81 220 ILE A CA 1
ATOM 1740 C C . ILE A 1 220 ? -1.345 11.796 -17.477 1.00 71.81 220 ILE A C 1
ATOM 1742 O O . ILE A 1 220 ? -1.954 11.505 -18.506 1.00 71.81 220 ILE A O 1
ATOM 1746 N N . PRO A 1 221 ? -0.469 12.823 -17.446 1.00 66.62 221 PRO A N 1
ATOM 1747 C CA . PRO A 1 221 ? -0.101 13.617 -18.621 1.00 66.62 221 PRO A CA 1
ATOM 1748 C C . PRO A 1 221 ? 0.538 12.781 -19.750 1.00 66.62 221 PRO A C 1
ATOM 1750 O O . PRO A 1 221 ? 1.740 12.846 -20.010 1.00 66.62 221 PRO A O 1
ATOM 1753 N N . THR A 1 222 ? -0.273 12.015 -20.485 1.00 63.81 222 THR A N 1
ATOM 1754 C CA . THR A 1 222 ? 0.149 11.118 -21.570 1.00 63.81 222 THR A CA 1
ATOM 1755 C C . THR A 1 222 ? 0.914 11.880 -22.643 1.00 63.81 222 THR A C 1
ATOM 1757 O O . THR A 1 222 ? 1.828 11.338 -23.253 1.00 63.81 222 THR A O 1
ATOM 1760 N N . LEU A 1 223 ? 0.592 13.163 -22.841 1.00 52.53 223 LEU A N 1
ATOM 1761 C CA . LEU A 1 223 ? 1.298 14.058 -23.756 1.00 52.53 223 LEU A CA 1
ATOM 1762 C C . LEU A 1 223 ? 2.748 14.335 -23.332 1.00 52.53 223 LEU A C 1
ATOM 1764 O O . LEU A 1 223 ? 3.615 14.390 -24.200 1.00 52.53 223 LEU A O 1
ATOM 1768 N N . LEU A 1 224 ? 3.032 14.489 -22.033 1.00 59.22 224 LEU A N 1
ATOM 1769 C CA . LEU A 1 224 ? 4.400 14.706 -21.541 1.00 59.22 224 LEU A CA 1
ATOM 1770 C C . LEU A 1 224 ? 5.227 13.426 -21.668 1.00 59.22 224 LEU A C 1
ATOM 1772 O O . LEU A 1 224 ? 6.338 13.462 -22.192 1.00 59.22 224 LEU A O 1
ATOM 1776 N N . ILE A 1 225 ? 4.636 12.289 -21.299 1.00 64.75 225 ILE A N 1
ATOM 1777 C CA . ILE A 1 225 ? 5.250 10.966 -21.462 1.00 64.75 225 ILE A CA 1
ATOM 1778 C C . ILE A 1 225 ? 5.533 10.681 -22.945 1.00 64.75 225 ILE A C 1
ATOM 1780 O O . ILE A 1 225 ? 6.641 10.297 -23.308 1.00 64.75 225 ILE A O 1
ATOM 1784 N N . SER A 1 226 ? 4.563 10.939 -23.826 1.00 62.59 226 SER A N 1
ATOM 1785 C CA . SER A 1 226 ? 4.731 10.754 -25.274 1.00 62.59 226 SER A CA 1
ATOM 1786 C C . SER A 1 226 ? 5.824 11.663 -25.834 1.00 62.59 226 SER A C 1
ATOM 1788 O O . SER A 1 226 ? 6.609 11.239 -26.674 1.00 62.59 226 SER A O 1
ATOM 1790 N N . ARG A 1 227 ? 5.914 12.911 -25.355 1.00 54.84 227 ARG A N 1
ATOM 1791 C CA . ARG A 1 227 ? 6.957 13.856 -25.771 1.00 54.84 227 ARG A CA 1
ATOM 1792 C C . ARG A 1 227 ? 8.354 13.399 -25.350 1.00 54.84 227 ARG A C 1
ATOM 1794 O O . ARG A 1 227 ? 9.283 13.555 -26.139 1.00 54.84 227 ARG A O 1
ATOM 1801 N N . LYS A 1 228 ? 8.499 12.831 -24.149 1.00 67.00 228 LYS A N 1
ATOM 1802 C CA . LYS A 1 228 ? 9.750 12.203 -23.706 1.00 67.00 228 LYS A CA 1
ATOM 1803 C C . LYS A 1 228 ? 10.134 11.054 -24.640 1.00 67.00 228 LYS A C 1
ATOM 1805 O O . LYS A 1 228 ? 11.220 11.086 -25.203 1.00 67.00 228 LYS A O 1
ATOM 1810 N N . LEU A 1 229 ? 9.213 10.119 -24.883 1.00 66.56 229 LEU A N 1
ATOM 1811 C CA . LEU A 1 229 ? 9.464 8.970 -25.760 1.00 66.56 229 LEU A CA 1
ATOM 1812 C C . LEU A 1 229 ? 9.879 9.397 -27.175 1.00 66.56 229 LEU A C 1
ATOM 1814 O O . LEU A 1 229 ? 10.812 8.835 -27.737 1.00 66.56 229 LEU A O 1
ATOM 1818 N N . ILE A 1 230 ? 9.236 10.424 -27.740 1.00 61.94 230 ILE A N 1
ATOM 1819 C CA . ILE A 1 230 ? 9.624 10.986 -29.044 1.00 61.94 230 ILE A CA 1
ATOM 1820 C C . ILE A 1 230 ? 11.064 11.513 -29.008 1.00 61.94 230 ILE A C 1
ATOM 1822 O O . ILE A 1 230 ? 11.838 11.222 -29.914 1.00 61.94 230 ILE A O 1
ATOM 1826 N N . LYS A 1 231 ? 11.441 12.249 -27.959 1.00 67.06 231 LYS A N 1
ATOM 1827 C CA . LYS A 1 231 ? 12.797 12.789 -27.802 1.00 67.06 231 LYS A CA 1
ATOM 1828 C C . LYS A 1 231 ? 13.846 11.682 -27.647 1.00 67.06 231 LYS A C 1
ATOM 1830 O O . LYS A 1 231 ? 14.930 11.786 -28.214 1.00 67.06 231 LYS A O 1
ATOM 1835 N N . ASP A 1 232 ? 13.526 10.619 -26.916 1.00 67.88 232 ASP A N 1
ATOM 1836 C CA . ASP A 1 232 ? 14.426 9.475 -26.747 1.00 67.88 232 ASP A CA 1
ATOM 1837 C C . ASP A 1 232 ? 14.612 8.720 -28.075 1.00 67.88 232 ASP A C 1
ATOM 1839 O O . ASP A 1 232 ? 15.734 8.362 -28.433 1.00 67.88 232 ASP A O 1
ATOM 1843 N N . ILE A 1 233 ? 13.546 8.590 -28.875 1.00 66.12 233 ILE A N 1
ATOM 1844 C CA . ILE A 1 233 ? 13.617 8.069 -30.250 1.00 66.12 233 ILE A CA 1
ATOM 1845 C C . ILE A 1 233 ? 14.485 8.970 -31.146 1.00 66.12 233 ILE A C 1
ATOM 1847 O O . ILE A 1 233 ? 15.305 8.464 -31.911 1.00 66.12 233 ILE A O 1
ATOM 1851 N N . GLU A 1 234 ? 14.330 10.294 -31.070 1.00 64.38 234 GLU A N 1
ATOM 1852 C CA . GLU A 1 234 ? 15.154 11.249 -31.827 1.00 64.38 234 GLU A CA 1
ATOM 1853 C C . GLU A 1 234 ? 16.645 11.121 -31.476 1.00 64.38 234 GLU A C 1
ATOM 1855 O O . GLU A 1 234 ? 17.482 11.058 -32.379 1.00 64.38 234 GLU A O 1
ATOM 1860 N N . ASN A 1 235 ? 16.976 11.010 -30.186 1.00 71.62 235 ASN A N 1
ATOM 1861 C CA . ASN A 1 235 ? 18.351 10.814 -29.724 1.00 71.62 235 ASN A CA 1
ATOM 1862 C C . ASN A 1 235 ? 18.938 9.493 -30.238 1.00 71.62 235 ASN A C 1
ATOM 1864 O O . ASN A 1 235 ? 20.040 9.485 -30.786 1.00 71.62 235 ASN A O 1
ATOM 1868 N N . LEU A 1 236 ? 18.188 8.390 -30.125 1.00 68.00 236 LEU A N 1
ATOM 1869 C CA . LEU A 1 236 ? 18.609 7.082 -30.635 1.00 68.00 236 LEU A CA 1
ATOM 1870 C C . LEU A 1 236 ? 18.858 7.113 -32.147 1.00 68.00 236 LEU A C 1
ATOM 1872 O O . LEU A 1 236 ? 19.861 6.581 -32.618 1.00 68.00 236 LEU A O 1
ATOM 1876 N N . ASN A 1 237 ? 17.995 7.781 -32.917 1.00 64.31 237 ASN A N 1
ATOM 1877 C CA . ASN A 1 237 ? 18.208 7.954 -34.355 1.00 64.31 237 ASN A CA 1
ATOM 1878 C C . ASN A 1 237 ? 19.507 8.715 -34.651 1.00 64.31 237 ASN A C 1
ATOM 1880 O O . ASN A 1 237 ? 20.246 8.349 -35.566 1.00 64.31 237 ASN A O 1
ATOM 1884 N N . GLN A 1 238 ? 19.826 9.739 -33.859 1.00 74.88 238 GLN A N 1
ATOM 1885 C CA . GLN A 1 238 ? 21.063 10.498 -34.016 1.00 74.88 238 GLN A CA 1
ATOM 1886 C C . GLN A 1 238 ? 22.310 9.676 -33.649 1.00 74.88 238 GLN A C 1
ATOM 1888 O O . GLN A 1 238 ? 23.337 9.772 -34.327 1.00 74.88 238 GLN A O 1
ATOM 1893 N N . GLU A 1 239 ? 22.233 8.840 -32.613 1.00 70.94 239 GLU A N 1
ATOM 1894 C CA . GLU A 1 239 ? 23.293 7.888 -32.261 1.00 70.94 239 GLU A CA 1
ATOM 1895 C C . GLU A 1 239 ? 23.528 6.864 -33.378 1.00 70.94 239 GLU A C 1
ATOM 1897 O O . GLU A 1 239 ? 24.676 6.627 -33.763 1.00 70.94 239 GLU A O 1
ATOM 1902 N N . ILE A 1 240 ? 22.452 6.329 -33.965 1.00 65.50 240 ILE A N 1
ATOM 1903 C CA . ILE A 1 240 ? 22.516 5.420 -35.116 1.00 65.50 240 ILE A CA 1
ATOM 1904 C C . ILE A 1 240 ? 23.181 6.109 -36.314 1.00 65.50 240 ILE A C 1
ATOM 1906 O O . ILE A 1 240 ? 24.098 5.544 -36.911 1.00 65.50 240 ILE A O 1
ATOM 1910 N N . GLU A 1 241 ? 22.789 7.341 -36.653 1.00 74.06 241 GLU A N 1
ATOM 1911 C CA . GLU A 1 241 ? 23.419 8.094 -37.746 1.00 74.06 241 GLU A CA 1
ATOM 1912 C C . GLU A 1 241 ? 24.922 8.309 -37.527 1.00 74.06 241 GLU A C 1
ATOM 1914 O O . GLU A 1 241 ? 25.717 8.214 -38.469 1.00 74.06 241 GLU A O 1
ATOM 1919 N N . ASN A 1 242 ? 25.327 8.614 -36.294 1.00 76.31 242 ASN A N 1
ATOM 1920 C CA . ASN A 1 242 ? 26.733 8.799 -35.951 1.00 76.31 242 ASN A CA 1
ATOM 1921 C C . ASN A 1 242 ? 27.514 7.487 -36.088 1.00 76.31 242 ASN A C 1
ATOM 1923 O O . ASN A 1 242 ? 28.561 7.477 -36.738 1.00 76.31 242 ASN A O 1
ATOM 1927 N N . ALA A 1 243 ? 26.972 6.379 -35.580 1.00 62.88 243 ALA A N 1
ATOM 1928 C CA . ALA A 1 243 ? 27.565 5.055 -35.745 1.00 62.88 243 ALA A CA 1
ATOM 1929 C C . ALA A 1 243 ? 27.699 4.671 -37.232 1.00 62.88 243 ALA A C 1
ATOM 1931 O O . ALA A 1 243 ? 28.748 4.192 -37.664 1.00 62.88 243 ALA A O 1
ATOM 1932 N N . MET A 1 244 ? 26.690 4.965 -38.060 1.00 66.38 244 MET A N 1
ATOM 1933 C CA . MET A 1 244 ? 26.749 4.728 -39.509 1.00 66.38 244 MET A CA 1
ATOM 1934 C C . MET A 1 244 ? 27.839 5.559 -40.208 1.00 66.38 244 MET A C 1
ATOM 1936 O O . MET A 1 244 ? 28.513 5.062 -41.120 1.00 66.38 244 MET A O 1
ATOM 1940 N N . LYS A 1 245 ? 28.055 6.814 -39.789 1.00 75.88 245 LYS A N 1
ATOM 1941 C CA . LYS A 1 245 ? 29.151 7.660 -40.300 1.00 75.88 245 LYS A CA 1
ATOM 1942 C C . LYS A 1 245 ? 30.519 7.110 -39.908 1.00 75.88 245 LYS A C 1
ATOM 1944 O O . LYS A 1 245 ? 31.427 7.112 -40.741 1.00 75.88 245 LYS A O 1
ATOM 1949 N N . GLU A 1 246 ? 30.669 6.623 -38.678 1.00 68.94 246 GLU A N 1
ATOM 1950 C CA . GLU A 1 246 ? 31.898 5.962 -38.232 1.00 68.94 246 GLU A CA 1
ATOM 1951 C C . GLU A 1 246 ? 32.177 4.700 -39.051 1.00 68.94 246 GLU A C 1
ATOM 1953 O O . GLU A 1 246 ? 33.271 4.579 -39.602 1.00 68.94 246 GLU A O 1
ATOM 1958 N N . CYS A 1 247 ? 31.177 3.837 -39.257 1.00 61.59 247 CYS A N 1
ATOM 1959 C CA . CYS A 1 247 ? 31.305 2.664 -40.126 1.00 61.59 247 CYS A CA 1
ATOM 1960 C C . CYS A 1 247 ? 31.744 3.040 -41.549 1.00 61.59 247 CYS A C 1
ATOM 1962 O O . CYS A 1 247 ? 32.676 2.440 -42.086 1.00 61.59 247 CYS A O 1
ATOM 1964 N N . SER A 1 248 ? 31.137 4.076 -42.136 1.00 67.19 248 SER A N 1
ATOM 1965 C CA . SER A 1 248 ? 31.488 4.561 -43.481 1.00 67.19 248 SER A CA 1
ATOM 1966 C C . SER A 1 248 ? 32.929 5.084 -43.556 1.00 67.19 248 SER A C 1
ATOM 1968 O O . SER A 1 248 ? 33.620 4.932 -44.566 1.00 67.19 248 SER A O 1
ATOM 1970 N N . LYS A 1 249 ? 33.421 5.715 -42.483 1.00 74.88 249 LYS A N 1
ATOM 1971 C CA . LYS A 1 249 ? 34.812 6.172 -42.392 1.00 74.88 249 LYS A CA 1
ATOM 1972 C C . LYS A 1 249 ? 35.773 4.988 -42.300 1.00 74.88 249 LYS A C 1
ATOM 1974 O O . LYS A 1 249 ? 36.751 4.951 -43.045 1.00 74.88 249 LYS A O 1
ATOM 1979 N N . THR A 1 250 ? 35.466 4.005 -41.456 1.00 65.19 250 THR A N 1
ATOM 1980 C CA . THR A 1 250 ? 36.258 2.776 -41.329 1.00 65.19 250 THR A CA 1
ATOM 1981 C C 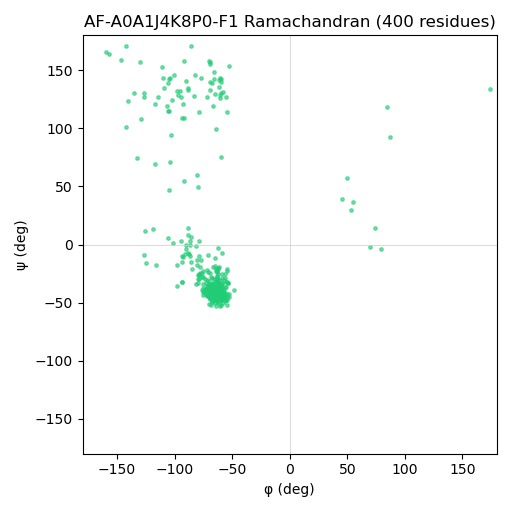. THR A 1 250 ? 36.313 2.000 -42.647 1.00 65.19 250 THR A C 1
ATOM 1983 O O . THR A 1 250 ? 37.371 1.490 -43.008 1.00 65.19 250 THR A O 1
ATOM 1986 N N . GLU A 1 251 ? 35.219 1.957 -43.410 1.00 66.94 251 GLU A N 1
ATOM 1987 C CA . GLU A 1 251 ? 35.180 1.328 -44.735 1.00 66.94 251 GLU A CA 1
ATOM 1988 C C . GLU A 1 251 ? 36.088 2.046 -45.748 1.00 66.94 251 GLU A C 1
ATOM 1990 O O . GLU A 1 251 ? 36.843 1.405 -46.484 1.00 66.94 251 GLU A O 1
ATOM 1995 N N . ASN A 1 252 ? 36.089 3.380 -45.746 1.00 75.25 252 ASN A N 1
ATOM 1996 C CA . ASN A 1 252 ? 36.987 4.169 -46.591 1.00 75.25 252 ASN A CA 1
ATOM 1997 C C . ASN A 1 252 ? 38.464 3.985 -46.216 1.00 75.25 252 ASN A C 1
ATOM 1999 O O . ASN A 1 252 ? 39.312 3.851 -47.101 1.00 75.25 252 ASN A O 1
ATOM 2003 N N . ASP A 1 253 ? 38.784 3.949 -44.922 1.00 72.12 253 ASP A N 1
ATOM 2004 C CA . ASP A 1 253 ? 40.149 3.712 -44.445 1.00 72.12 253 ASP A CA 1
ATOM 2005 C C . ASP A 1 253 ? 40.621 2.288 -44.788 1.00 72.12 253 ASP A C 1
ATOM 2007 O O . ASP A 1 253 ? 41.761 2.094 -45.219 1.00 72.12 253 ASP A O 1
ATOM 2011 N N . LEU A 1 254 ? 39.724 1.299 -44.713 1.00 67.81 254 LEU A N 1
ATOM 2012 C CA . LEU A 1 254 ? 39.981 -0.066 -45.172 1.00 67.81 254 LEU A CA 1
ATOM 2013 C C . LEU A 1 254 ? 40.270 -0.109 -46.681 1.00 67.81 254 LEU A C 1
ATOM 2015 O O . LEU A 1 254 ? 41.190 -0.804 -47.111 1.00 67.81 254 LEU A O 1
ATOM 2019 N N . ASN A 1 255 ? 39.508 0.627 -47.493 1.00 73.94 255 ASN A N 1
ATOM 2020 C CA . ASN A 1 255 ? 39.715 0.675 -48.941 1.00 73.94 255 ASN A CA 1
ATOM 2021 C C . ASN A 1 255 ? 41.054 1.330 -49.309 1.00 73.94 255 ASN A C 1
ATOM 2023 O O . ASN A 1 255 ? 41.787 0.773 -50.124 1.00 73.94 255 ASN A O 1
ATOM 2027 N N . LYS A 1 256 ? 41.450 2.415 -48.633 1.00 76.06 256 LYS A N 1
ATOM 2028 C CA . LYS A 1 256 ? 42.795 3.001 -48.791 1.00 76.06 256 LYS A CA 1
ATOM 2029 C C . LYS A 1 256 ? 43.898 2.014 -48.410 1.00 76.06 256 LYS A C 1
ATOM 2031 O O . LYS A 1 256 ? 44.866 1.852 -49.147 1.00 76.06 256 LYS A O 1
ATOM 2036 N N . ALA A 1 257 ? 43.732 1.297 -47.298 1.00 65.88 257 ALA A N 1
ATOM 2037 C CA . ALA A 1 257 ? 44.683 0.270 -46.878 1.00 65.88 257 ALA A CA 1
ATOM 2038 C C . ALA A 1 257 ? 44.773 -0.900 -47.879 1.00 65.88 257 ALA A C 1
ATOM 2040 O O . ALA A 1 257 ? 45.840 -1.502 -48.032 1.00 65.88 257 ALA A O 1
ATOM 2041 N N . LYS A 1 258 ? 43.680 -1.235 -48.581 1.00 67.94 258 LYS A N 1
ATOM 2042 C CA . LYS A 1 258 ? 43.687 -2.220 -49.677 1.00 67.94 258 LYS A CA 1
ATOM 2043 C C . LYS A 1 258 ? 44.452 -1.706 -50.895 1.00 67.94 258 LYS A C 1
ATOM 2045 O O . LYS A 1 258 ? 45.276 -2.442 -51.428 1.00 67.94 258 LYS A O 1
ATOM 2050 N N . GLU A 1 259 ? 44.214 -0.466 -51.313 1.00 76.31 259 GLU A N 1
ATOM 2051 C CA . GLU A 1 259 ? 44.913 0.151 -52.448 1.00 76.31 259 GLU A CA 1
ATOM 2052 C C . GLU A 1 259 ? 46.421 0.266 -52.192 1.00 76.31 259 GLU A C 1
ATOM 2054 O O . GLU A 1 259 ? 47.229 -0.071 -53.059 1.00 76.31 259 GLU A O 1
ATOM 2059 N N . GLU A 1 260 ? 46.815 0.655 -50.979 1.00 70.25 260 GLU A N 1
ATOM 2060 C CA . GLU A 1 260 ? 48.222 0.741 -50.589 1.00 70.25 260 GLU A CA 1
ATOM 2061 C C . GLU A 1 260 ? 48.881 -0.640 -50.493 1.00 70.25 260 GLU A C 1
ATOM 2063 O O . GLU A 1 260 ? 49.991 -0.829 -50.992 1.00 70.25 260 GLU A O 1
ATOM 2068 N N . ASN A 1 261 ? 48.177 -1.652 -49.971 1.00 64.75 261 ASN A N 1
ATOM 2069 C CA . ASN A 1 261 ? 48.650 -3.037 -50.033 1.00 64.75 261 ASN A CA 1
ATOM 2070 C C . ASN A 1 261 ? 48.827 -3.522 -51.476 1.00 64.75 261 ASN A C 1
ATOM 2072 O O . ASN A 1 261 ? 49.833 -4.162 -51.773 1.00 64.75 261 ASN A O 1
ATOM 2076 N N . GLN A 1 262 ? 47.892 -3.209 -52.378 1.00 66.56 262 GLN A N 1
ATOM 2077 C CA . GLN A 1 262 ? 47.985 -3.579 -53.792 1.00 66.56 262 GLN A CA 1
ATOM 2078 C C . GLN A 1 262 ? 49.174 -2.890 -54.474 1.00 66.56 262 GLN A C 1
ATOM 2080 O O . GLN A 1 262 ? 49.872 -3.496 -55.287 1.00 66.56 262 GLN A O 1
ATOM 2085 N N . ARG A 1 263 ? 49.448 -1.636 -54.108 1.00 72.31 263 ARG A N 1
ATOM 2086 C CA . ARG A 1 263 ? 50.618 -0.897 -54.578 1.00 72.31 263 ARG A CA 1
ATOM 2087 C C . ARG A 1 263 ? 51.923 -1.527 -54.087 1.00 72.31 263 ARG A C 1
ATOM 2089 O O . ARG A 1 263 ? 52.798 -1.786 -54.906 1.00 72.31 263 ARG A O 1
ATOM 2096 N N . ILE A 1 264 ? 52.024 -1.854 -52.797 1.00 64.31 264 ILE A N 1
ATOM 2097 C CA . ILE A 1 264 ? 53.177 -2.569 -52.221 1.00 64.31 264 ILE A CA 1
ATOM 2098 C C . ILE A 1 264 ? 53.362 -3.939 -52.894 1.00 64.31 264 ILE A C 1
ATOM 2100 O O . ILE A 1 264 ? 54.494 -4.374 -53.099 1.00 64.31 264 ILE A O 1
ATOM 2104 N N . LEU A 1 265 ? 52.265 -4.609 -53.264 1.00 53.53 265 LEU A N 1
ATOM 2105 C CA . LEU A 1 265 ? 52.276 -5.882 -53.988 1.00 53.53 265 LEU A CA 1
ATOM 2106 C C . LEU A 1 265 ? 52.877 -5.742 -55.393 1.00 53.53 265 LEU A C 1
ATOM 2108 O O . LEU A 1 265 ? 53.705 -6.553 -55.799 1.00 53.53 265 LEU A O 1
ATOM 2112 N N . ASN A 1 266 ? 52.483 -4.689 -56.110 1.00 62.25 266 ASN A N 1
ATOM 2113 C CA . ASN A 1 266 ? 52.996 -4.383 -57.442 1.00 62.25 266 ASN A CA 1
ATOM 2114 C C . ASN A 1 266 ? 54.460 -3.907 -57.397 1.00 62.25 266 ASN A C 1
ATOM 2116 O O . ASN A 1 266 ? 55.220 -4.176 -58.323 1.00 62.25 266 ASN A O 1
ATOM 2120 N N . GLU A 1 267 ? 54.870 -3.230 -56.319 1.00 59.59 267 GLU A N 1
ATOM 2121 C CA . GLU A 1 267 ? 56.247 -2.762 -56.104 1.00 59.59 267 GLU A CA 1
ATOM 2122 C C . GLU A 1 267 ? 57.193 -3.882 -55.620 1.00 59.59 267 GLU A C 1
ATOM 2124 O O . GLU A 1 267 ? 58.392 -3.828 -55.887 1.00 59.59 267 GLU A O 1
ATOM 2129 N N . LYS A 1 268 ? 56.679 -4.930 -54.959 1.00 50.69 268 LYS A N 1
ATOM 2130 C CA . LYS A 1 268 ? 57.454 -6.092 -54.479 1.00 50.69 268 LYS A CA 1
ATOM 2131 C C . LYS A 1 268 ? 57.249 -7.347 -55.329 1.00 50.69 268 LYS A C 1
ATOM 2133 O O . LYS A 1 268 ? 57.086 -8.450 -54.804 1.00 50.69 268 LYS A O 1
ATOM 2138 N N . GLY A 1 269 ? 57.331 -7.199 -56.648 1.00 51.12 269 GLY A N 1
ATOM 2139 C CA . GLY A 1 269 ? 57.654 -8.338 -57.503 1.00 51.12 269 GLY A CA 1
ATOM 2140 C C . GLY A 1 269 ? 59.010 -8.933 -57.095 1.00 51.12 269 GLY A C 1
ATOM 2141 O O . GLY A 1 269 ? 59.981 -8.194 -56.975 1.00 51.12 269 GLY A O 1
ATOM 2142 N N . LEU A 1 270 ? 59.053 -10.263 -56.931 1.00 52.28 270 LEU A N 1
ATOM 2143 C CA . LEU A 1 270 ? 60.187 -11.134 -56.560 1.00 52.28 270 LEU A CA 1
ATOM 2144 C C . LEU A 1 270 ? 60.450 -11.332 -55.053 1.00 52.28 270 LEU A C 1
ATOM 2146 O O . LEU A 1 270 ? 61.255 -10.622 -54.458 1.00 52.28 270 LEU A O 1
ATOM 2150 N N . THR A 1 271 ? 59.879 -12.390 -54.451 1.00 49.09 271 THR A N 1
ATOM 2151 C CA . THR A 1 271 ? 60.637 -13.602 -54.023 1.00 49.09 271 THR A CA 1
ATOM 2152 C C . THR A 1 271 ? 59.806 -14.625 -53.220 1.00 49.09 271 THR A C 1
ATOM 2154 O O . THR A 1 271 ? 59.165 -14.290 -52.224 1.00 49.09 271 THR A O 1
ATOM 2157 N N . GLU A 1 272 ? 59.987 -15.884 -53.643 1.00 50.56 272 GLU A N 1
ATOM 2158 C CA . GLU A 1 272 ? 59.891 -17.182 -52.942 1.00 50.56 272 GLU A CA 1
ATOM 2159 C C . GLU A 1 272 ? 58.542 -17.906 -52.760 1.00 50.56 272 GLU A C 1
ATOM 2161 O O . GLU A 1 272 ? 57.658 -17.499 -52.013 1.00 50.56 272 GLU A O 1
ATOM 2166 N N . SER A 1 273 ? 58.492 -19.108 -53.354 1.00 54.66 273 SER A N 1
ATOM 2167 C CA . SER A 1 273 ? 57.352 -20.033 -53.482 1.00 54.66 273 SER A CA 1
ATOM 2168 C C . SER A 1 273 ? 56.686 -20.533 -52.188 1.00 54.66 273 SER A C 1
ATOM 2170 O O . SER A 1 273 ? 55.613 -21.122 -52.263 1.00 54.66 273 SER A O 1
ATOM 2172 N N . LYS A 1 274 ? 57.221 -20.255 -50.988 1.00 51.34 274 LYS A N 1
ATOM 2173 C CA . LYS A 1 274 ? 56.457 -20.448 -49.734 1.00 51.34 274 LYS A CA 1
ATOM 2174 C C . LYS A 1 274 ? 55.471 -19.309 -49.464 1.00 51.34 274 LYS A C 1
ATOM 2176 O O . LYS A 1 274 ? 54.449 -19.531 -48.819 1.00 51.34 274 LYS A O 1
ATOM 218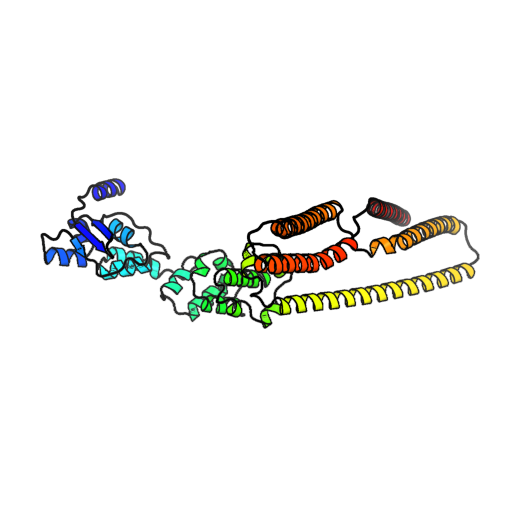1 N N . LYS A 1 275 ? 55.735 -18.105 -49.989 1.00 51.56 275 LYS A N 1
ATOM 2182 C CA . LYS A 1 275 ? 54.736 -17.034 -50.022 1.00 51.56 275 LYS A CA 1
ATOM 2183 C C . LYS A 1 275 ? 53.624 -17.369 -50.989 1.00 51.56 275 LYS A C 1
ATOM 2185 O O . LYS A 1 275 ? 52.505 -17.046 -50.647 1.00 51.56 275 LYS A O 1
ATOM 2190 N N . ASP A 1 276 ? 53.883 -18.047 -52.104 1.00 55.88 276 ASP A N 1
ATOM 2191 C CA . ASP A 1 276 ? 52.836 -18.343 -53.088 1.00 55.88 276 ASP A CA 1
ATOM 2192 C C . ASP A 1 276 ? 51.730 -19.240 -52.525 1.00 55.88 276 ASP A C 1
ATOM 2194 O O . ASP A 1 276 ? 50.570 -19.002 -52.829 1.00 55.88 276 ASP A O 1
ATOM 2198 N N . GLU A 1 277 ? 52.017 -20.200 -51.642 1.00 52.59 277 GLU A N 1
ATOM 2199 C CA . GLU A 1 277 ? 50.964 -21.048 -51.058 1.00 52.59 277 GLU A CA 1
ATOM 2200 C C . GLU A 1 277 ? 50.146 -20.312 -49.980 1.00 52.59 277 GLU A C 1
ATOM 2202 O O . GLU A 1 277 ? 48.915 -20.349 -49.989 1.00 52.59 277 GLU A O 1
ATOM 2207 N N . VAL A 1 278 ? 50.812 -19.560 -49.092 1.00 53.97 278 VAL A N 1
ATOM 2208 C CA . VAL A 1 278 ? 50.144 -18.692 -48.101 1.00 53.97 278 VAL A CA 1
ATOM 2209 C C . VAL A 1 278 ? 49.386 -17.556 -48.795 1.00 53.97 278 VAL A C 1
ATOM 2211 O O . VAL A 1 278 ? 48.302 -17.175 -48.364 1.00 53.97 278 VAL A O 1
ATOM 2214 N N . PHE A 1 279 ? 49.924 -17.036 -49.895 1.00 56.75 279 PHE A N 1
ATOM 2215 C CA . PHE A 1 279 ? 49.330 -15.995 -50.724 1.00 56.75 279 PHE A CA 1
ATOM 2216 C C . PHE A 1 279 ? 48.136 -16.532 -51.502 1.00 56.75 279 PHE A C 1
ATOM 2218 O O . PHE A 1 279 ? 47.095 -15.893 -51.476 1.00 56.75 279 PHE A O 1
ATOM 2225 N N . THR A 1 280 ? 48.228 -17.724 -52.096 1.00 60.84 280 THR A N 1
ATOM 2226 C CA . THR A 1 280 ? 47.101 -18.381 -52.775 1.00 60.84 280 THR A CA 1
ATOM 2227 C C . THR A 1 280 ? 45.976 -18.654 -51.780 1.00 60.84 280 THR A C 1
ATOM 2229 O O . THR A 1 280 ? 44.843 -18.266 -52.039 1.00 60.84 280 THR A O 1
ATOM 2232 N N . ARG A 1 281 ? 46.280 -19.174 -50.580 1.00 59.59 281 ARG A N 1
ATOM 2233 C CA . ARG A 1 281 ? 45.274 -19.369 -49.516 1.00 59.59 281 ARG A CA 1
ATOM 2234 C C . ARG A 1 281 ? 44.687 -18.052 -49.007 1.00 59.59 281 ARG A C 1
ATOM 2236 O O . ARG A 1 281 ? 43.482 -17.960 -48.789 1.00 59.59 281 ARG A O 1
ATOM 2243 N N . LYS A 1 282 ? 45.501 -17.001 -48.860 1.00 59.09 282 LYS A N 1
ATOM 2244 C CA . LYS A 1 282 ? 45.028 -15.656 -48.490 1.00 59.09 282 LYS A CA 1
ATOM 2245 C C . LYS A 1 282 ? 44.177 -15.028 -49.598 1.00 59.09 282 LYS A C 1
ATOM 2247 O O . LYS A 1 282 ? 43.234 -14.307 -49.292 1.00 59.09 282 LYS A O 1
ATOM 2252 N N . MET A 1 283 ? 44.478 -15.306 -50.863 1.00 63.66 283 MET A N 1
ATOM 2253 C CA . MET A 1 283 ? 43.747 -14.810 -52.028 1.00 63.66 283 MET A CA 1
ATOM 2254 C C . MET A 1 283 ? 42.416 -15.551 -52.205 1.00 63.66 283 MET A C 1
ATOM 2256 O O . MET A 1 283 ? 41.399 -14.896 -52.414 1.00 63.66 283 MET A O 1
ATOM 2260 N N . GLU A 1 284 ? 42.389 -16.872 -52.006 1.00 63.22 284 GLU A N 1
ATOM 2261 C CA . GLU A 1 284 ? 41.160 -17.673 -51.928 1.00 63.22 284 GLU A CA 1
ATOM 2262 C C . GLU A 1 284 ? 40.277 -17.228 -50.758 1.00 63.22 284 GLU A C 1
ATOM 2264 O O . GLU A 1 284 ? 39.076 -17.032 -50.934 1.00 63.22 284 GLU A O 1
ATOM 2269 N N . LEU A 1 285 ? 40.860 -16.986 -49.578 1.00 60.47 285 LEU A N 1
ATOM 2270 C CA . LEU A 1 285 ? 40.131 -16.452 -48.428 1.00 60.47 285 LEU A CA 1
ATOM 2271 C C . LEU A 1 285 ? 39.610 -15.042 -48.706 1.00 60.47 285 LEU A C 1
ATOM 2273 O O . LEU A 1 285 ? 38.465 -14.741 -48.394 1.00 60.47 285 LEU A O 1
ATOM 2277 N N . SER A 1 286 ? 40.417 -14.178 -49.321 1.00 57.66 286 SER A N 1
ATOM 2278 C CA . SER A 1 286 ? 39.987 -12.825 -49.660 1.00 57.66 286 SER A CA 1
ATOM 2279 C C . SER A 1 286 ? 38.889 -12.830 -50.721 1.00 57.66 286 SER A C 1
ATOM 2281 O O . SER A 1 286 ? 37.992 -11.997 -50.640 1.00 57.66 286 SER A O 1
ATOM 2283 N N . GLN A 1 287 ? 38.916 -13.756 -51.683 1.00 65.69 287 GLN A N 1
ATOM 2284 C CA . GLN A 1 287 ? 37.829 -13.955 -52.642 1.00 65.69 287 GLN A CA 1
ATOM 2285 C C . GLN A 1 287 ? 36.574 -14.512 -51.971 1.00 65.69 287 GLN A C 1
ATOM 2287 O O . GLN A 1 287 ? 35.487 -14.016 -52.252 1.00 65.69 287 GLN A O 1
ATOM 2292 N N . LYS A 1 288 ? 36.699 -15.475 -51.051 1.00 58.44 288 LYS A N 1
ATOM 2293 C CA . LYS A 1 288 ? 35.565 -15.998 -50.274 1.00 58.44 288 LYS A CA 1
ATOM 2294 C C . LYS A 1 288 ? 34.957 -14.934 -49.358 1.00 58.44 288 LYS A C 1
ATOM 2296 O O . LYS A 1 288 ? 33.744 -14.784 -49.347 1.00 58.44 288 LYS A O 1
ATOM 2301 N N . LEU A 1 289 ? 35.774 -14.135 -48.669 1.00 56.59 289 LEU A N 1
ATOM 2302 C CA . LEU A 1 289 ? 35.328 -12.992 -47.861 1.00 56.59 289 LEU A CA 1
ATOM 2303 C C . LEU A 1 289 ? 34.713 -11.890 -48.722 1.00 56.59 289 LEU A C 1
ATOM 2305 O O . LEU A 1 289 ? 33.759 -11.250 -48.301 1.00 56.59 289 LEU A O 1
ATOM 2309 N N . PHE A 1 290 ? 35.227 -11.674 -49.931 1.00 58.00 290 PHE A N 1
ATOM 2310 C CA . PHE A 1 290 ? 34.643 -10.729 -50.875 1.00 58.00 290 PHE A CA 1
ATOM 2311 C C . PHE A 1 290 ? 33.298 -11.226 -51.414 1.00 58.00 290 PHE A C 1
ATOM 2313 O O . PHE A 1 290 ? 32.352 -10.450 -51.474 1.00 58.00 290 PHE A O 1
ATOM 2320 N N . GLN A 1 291 ? 33.165 -12.515 -51.738 1.00 60.28 291 GLN A N 1
ATOM 2321 C CA . GLN A 1 291 ? 31.884 -13.105 -52.133 1.00 60.28 291 GLN A CA 1
ATOM 2322 C C . GLN A 1 291 ? 30.877 -13.127 -50.978 1.00 60.28 291 GLN A C 1
ATOM 2324 O O . GLN A 1 291 ? 29.719 -12.778 -51.193 1.00 60.28 291 GLN A O 1
ATOM 2329 N N . ALA A 1 292 ? 31.316 -13.441 -49.757 1.00 54.91 292 ALA A N 1
ATOM 2330 C CA . ALA A 1 292 ? 30.498 -13.337 -48.552 1.00 54.91 292 ALA A CA 1
ATOM 2331 C C . ALA A 1 292 ? 30.093 -11.883 -48.285 1.00 54.91 292 ALA A C 1
ATOM 2333 O O . ALA A 1 292 ? 28.928 -11.609 -48.034 1.00 54.91 292 ALA A O 1
ATOM 2334 N N . GLY A 1 293 ? 31.018 -10.934 -48.436 1.00 53.53 293 GLY A N 1
ATOM 2335 C CA . GLY A 1 293 ? 30.755 -9.502 -48.339 1.00 53.53 293 GLY A CA 1
ATOM 2336 C C . GLY A 1 293 ? 29.753 -9.023 -49.386 1.00 53.53 293 GLY A C 1
ATOM 2337 O O . GLY A 1 293 ? 28.844 -8.282 -49.045 1.00 53.53 293 GLY A O 1
ATOM 2338 N N . ILE A 1 294 ? 29.841 -9.497 -50.633 1.00 59.88 294 ILE A N 1
ATOM 2339 C CA . ILE A 1 294 ? 28.839 -9.235 -51.678 1.00 59.88 294 ILE A CA 1
ATOM 2340 C C . ILE A 1 294 ? 27.487 -9.862 -51.315 1.00 59.88 294 ILE A C 1
ATOM 2342 O O . ILE A 1 294 ? 26.456 -9.233 -51.539 1.00 59.88 294 ILE A O 1
ATOM 2346 N N . GLY A 1 295 ? 27.473 -11.078 -50.764 1.00 55.25 295 GLY A N 1
ATOM 2347 C CA . GLY A 1 295 ? 26.259 -11.746 -50.289 1.00 55.25 295 GLY A CA 1
ATOM 2348 C C . GLY A 1 295 ? 25.582 -10.973 -49.158 1.00 55.25 295 GLY A C 1
ATOM 2349 O O . GLY A 1 295 ? 24.383 -10.711 -49.224 1.00 55.25 295 GLY A O 1
ATOM 2350 N N . ILE A 1 296 ? 26.368 -10.516 -48.182 1.00 54.12 296 ILE A N 1
ATOM 2351 C CA . ILE A 1 296 ? 25.926 -9.666 -47.075 1.00 54.12 296 ILE A CA 1
ATOM 2352 C C . ILE A 1 296 ? 25.437 -8.322 -47.610 1.00 54.12 296 ILE A C 1
ATOM 2354 O O . ILE A 1 296 ? 24.347 -7.920 -47.248 1.00 54.12 296 ILE A O 1
ATOM 2358 N N . ASN A 1 297 ? 26.154 -7.653 -48.517 1.00 53.19 297 ASN A N 1
ATOM 2359 C CA . ASN A 1 297 ? 25.728 -6.356 -49.062 1.00 53.19 297 ASN A CA 1
ATOM 2360 C C . ASN A 1 297 ? 24.472 -6.468 -49.943 1.00 53.19 297 ASN A C 1
ATOM 2362 O O . ASN A 1 297 ? 23.679 -5.535 -50.016 1.00 53.19 297 ASN A O 1
ATOM 2366 N N . LYS A 1 298 ? 24.261 -7.619 -50.597 1.00 58.16 298 LYS A N 1
ATOM 2367 C CA . LYS A 1 298 ? 23.015 -7.920 -51.316 1.00 58.16 298 LYS A CA 1
ATOM 2368 C C . LYS A 1 298 ? 21.837 -8.182 -50.376 1.00 58.16 298 LYS A C 1
ATOM 2370 O O . LYS A 1 298 ? 20.732 -7.801 -50.733 1.00 58.16 298 LYS A O 1
ATOM 2375 N N . LYS A 1 299 ? 22.073 -8.810 -49.217 1.00 52.66 299 LYS A N 1
ATOM 2376 C CA . LYS A 1 299 ? 21.056 -9.125 -48.192 1.00 52.66 299 LYS A CA 1
ATOM 2377 C C . LYS A 1 299 ? 20.920 -8.033 -47.107 1.00 52.66 299 LYS A C 1
ATOM 2379 O O . LYS A 1 299 ? 19.977 -8.045 -46.329 1.00 52.66 299 LYS A O 1
ATOM 2384 N N . ALA A 1 300 ? 21.827 -7.056 -47.051 1.00 51.16 300 ALA A N 1
ATOM 2385 C CA . ALA A 1 300 ? 21.830 -5.944 -46.095 1.00 51.16 300 ALA A CA 1
ATOM 2386 C C . ALA A 1 300 ? 20.595 -5.028 -46.195 1.00 51.16 300 ALA A C 1
ATOM 2388 O O . ALA A 1 300 ? 20.102 -4.604 -45.150 1.00 51.16 300 ALA A O 1
ATOM 2389 N N . PRO A 1 301 ? 20.029 -4.764 -47.391 1.00 52.50 301 PRO A N 1
ATOM 2390 C CA . PRO A 1 301 ? 18.745 -4.076 -47.512 1.00 52.50 301 PRO A CA 1
ATOM 2391 C C . PRO A 1 301 ? 17.563 -4.854 -46.909 1.00 52.50 301 PRO A C 1
ATOM 2393 O O . PRO A 1 301 ? 16.547 -4.244 -46.584 1.00 52.50 301 PRO A O 1
ATOM 2396 N N . ASP A 1 302 ? 17.682 -6.176 -46.747 1.00 47.78 302 ASP A N 1
ATOM 2397 C CA . ASP A 1 302 ? 16.660 -7.011 -46.101 1.00 47.78 302 ASP A CA 1
ATOM 2398 C C . ASP A 1 302 ? 16.818 -7.023 -44.567 1.00 47.78 302 ASP A C 1
ATOM 2400 O O . ASP A 1 302 ? 15.852 -7.266 -43.846 1.00 47.78 302 ASP A O 1
ATOM 2404 N N . LEU A 1 303 ? 18.011 -6.685 -44.058 1.00 48.84 303 LEU A N 1
ATOM 2405 C CA . LEU A 1 303 ? 18.332 -6.559 -42.628 1.00 48.84 303 LEU A CA 1
ATOM 2406 C C . LEU A 1 303 ? 17.994 -5.178 -42.033 1.00 48.84 303 LEU A C 1
ATOM 2408 O O . LEU A 1 303 ? 17.957 -5.038 -40.814 1.00 48.84 303 LEU A O 1
ATOM 2412 N N . SER A 1 304 ? 17.744 -4.159 -42.863 1.00 43.44 304 SER A N 1
ATOM 2413 C CA . SER A 1 304 ? 17.359 -2.801 -42.433 1.00 43.44 304 SER A CA 1
ATOM 2414 C C . SER A 1 304 ? 15.852 -2.624 -42.200 1.00 43.44 304 SER A C 1
ATOM 2416 O O . SER A 1 304 ? 15.383 -1.515 -41.941 1.00 43.44 304 SER A O 1
ATOM 2418 N N . ARG A 1 305 ? 15.077 -3.710 -42.281 1.00 49.69 305 ARG A N 1
ATOM 2419 C CA . ARG A 1 305 ? 13.638 -3.742 -41.989 1.00 49.69 305 ARG A CA 1
ATOM 2420 C C . ARG A 1 305 ? 13.419 -4.397 -40.627 1.00 49.69 305 ARG A C 1
ATOM 2422 O O . ARG A 1 305 ? 14.132 -5.329 -40.280 1.00 49.69 305 ARG A O 1
ATOM 2429 N N . PHE A 1 306 ? 12.450 -3.919 -39.843 1.00 49.59 306 PHE A N 1
ATOM 2430 C CA . PHE A 1 306 ? 12.164 -4.457 -38.507 1.00 49.59 306 PHE A CA 1
ATOM 2431 C C . PHE A 1 306 ? 11.699 -5.920 -38.601 1.00 49.59 306 PHE A C 1
ATOM 2433 O O . PHE A 1 306 ? 10.544 -6.205 -38.922 1.00 49.59 306 PHE A O 1
ATOM 2440 N N . ILE A 1 307 ? 12.621 -6.852 -38.342 1.00 55.00 307 ILE A N 1
ATOM 2441 C CA . ILE A 1 307 ? 12.369 -8.292 -38.410 1.00 55.00 307 ILE A CA 1
ATOM 2442 C C . ILE A 1 307 ? 11.637 -8.726 -37.142 1.00 55.00 307 ILE A C 1
ATOM 2444 O O . ILE A 1 307 ? 12.194 -8.707 -36.044 1.00 55.00 307 ILE A O 1
ATOM 2448 N N . VAL A 1 308 ? 10.391 -9.168 -37.295 1.00 57.09 308 VAL A N 1
ATOM 2449 C CA . VAL A 1 308 ? 9.575 -9.692 -36.192 1.00 57.09 308 VAL A CA 1
ATOM 2450 C C . VAL A 1 308 ? 9.387 -11.195 -36.377 1.00 57.09 308 VAL A C 1
ATOM 2452 O O . VAL A 1 308 ? 9.261 -11.708 -37.492 1.00 57.09 308 VAL A O 1
ATOM 2455 N N . ASN A 1 309 ? 9.383 -11.944 -35.272 1.00 59.06 309 ASN A N 1
ATOM 2456 C CA . ASN A 1 309 ? 9.137 -13.382 -35.307 1.00 59.06 309 ASN A CA 1
ATOM 2457 C C . ASN A 1 309 ? 7.792 -13.671 -36.005 1.00 59.06 309 ASN A C 1
ATOM 2459 O O . ASN A 1 309 ? 6.754 -13.147 -35.600 1.00 59.06 309 ASN A O 1
ATOM 2463 N N . LYS A 1 310 ? 7.798 -14.539 -37.026 1.00 59.22 310 LYS A N 1
ATOM 2464 C CA . LYS A 1 310 ? 6.615 -14.881 -37.836 1.00 59.22 310 LYS A CA 1
ATOM 2465 C C . LYS A 1 310 ? 5.419 -15.341 -36.995 1.00 59.22 310 LYS A C 1
ATOM 2467 O O . LYS A 1 310 ? 4.280 -15.051 -37.345 1.00 59.22 310 LYS A O 1
ATOM 2472 N N . SER A 1 311 ? 5.655 -16.017 -35.868 1.00 63.31 311 SER A N 1
ATOM 2473 C CA . SER A 1 311 ? 4.584 -16.427 -34.948 1.00 63.31 311 SER A CA 1
ATOM 2474 C C . SER A 1 311 ? 3.901 -15.237 -34.264 1.00 63.31 311 SER A C 1
ATOM 2476 O O . SER A 1 311 ? 2.678 -15.224 -34.142 1.00 63.31 311 SER A O 1
ATOM 2478 N N . VAL A 1 312 ? 4.671 -14.212 -33.894 1.00 61.75 312 VAL A N 1
ATOM 2479 C CA . VAL A 1 312 ? 4.180 -12.969 -33.287 1.00 61.75 312 VAL A CA 1
ATOM 2480 C C . VAL A 1 312 ? 3.447 -12.131 -34.332 1.00 61.75 312 VAL A C 1
ATOM 2482 O O . VAL A 1 312 ? 2.332 -11.685 -34.075 1.00 61.75 312 VAL A O 1
ATOM 2485 N N . LEU A 1 313 ? 4.004 -12.013 -35.543 1.00 65.31 313 LEU A N 1
ATOM 2486 C CA . LEU A 1 313 ? 3.355 -11.327 -36.666 1.00 65.31 313 LEU A CA 1
ATOM 2487 C C . LEU A 1 313 ? 1.993 -11.964 -37.002 1.00 65.31 313 LEU A C 1
ATOM 2489 O O . LEU A 1 313 ? 0.989 -11.270 -37.128 1.00 65.31 313 LEU A O 1
ATOM 2493 N N . ASN A 1 314 ? 1.931 -13.298 -37.059 1.00 69.00 314 ASN A N 1
ATOM 2494 C CA . ASN A 1 314 ? 0.690 -14.030 -37.315 1.00 69.00 314 ASN A CA 1
ATOM 2495 C C . ASN A 1 314 ? -0.347 -13.837 -36.200 1.00 69.00 314 ASN A C 1
ATOM 2497 O O . ASN A 1 314 ? -1.535 -13.687 -36.485 1.00 69.00 314 ASN A O 1
ATOM 2501 N N . GLN A 1 315 ? 0.078 -13.822 -34.932 1.00 70.62 315 GLN A N 1
ATOM 2502 C CA . GLN A 1 315 ? -0.824 -13.561 -33.809 1.00 70.62 315 GLN A CA 1
ATOM 2503 C C . GLN A 1 315 ? -1.393 -12.144 -33.864 1.00 70.62 315 GLN A C 1
ATOM 2505 O O . GLN A 1 315 ? -2.595 -11.967 -33.662 1.00 70.62 315 GLN A O 1
ATOM 2510 N N . ILE A 1 316 ? -0.568 -11.146 -34.173 1.00 65.25 316 ILE A N 1
ATOM 2511 C CA . ILE A 1 316 ? -1.030 -9.763 -34.254 1.00 65.25 316 ILE A CA 1
ATOM 2512 C C . ILE A 1 316 ? -1.948 -9.563 -35.467 1.00 65.25 316 ILE A C 1
ATOM 2514 O O . ILE A 1 316 ? -3.046 -9.039 -35.294 1.00 65.25 316 ILE A O 1
ATOM 2518 N N . ASN A 1 317 ? -1.597 -10.104 -36.640 1.00 72.00 317 ASN A N 1
ATOM 2519 C CA . ASN A 1 317 ? -2.470 -10.089 -37.821 1.00 72.00 317 ASN A CA 1
ATOM 2520 C C . ASN A 1 317 ? -3.818 -10.761 -37.552 1.00 72.00 317 ASN A C 1
ATOM 2522 O O . ASN A 1 317 ? -4.853 -10.257 -37.985 1.00 72.00 317 ASN A O 1
ATOM 2526 N N . SER A 1 318 ? -3.837 -11.866 -36.800 1.00 73.62 318 SER A N 1
ATOM 2527 C CA . SER A 1 318 ? -5.092 -12.533 -36.435 1.00 73.62 318 SER A CA 1
ATOM 2528 C C . SER A 1 318 ? -5.976 -11.671 -35.526 1.00 73.62 318 SER A C 1
ATOM 2530 O O . SER A 1 318 ? -7.194 -11.651 -35.693 1.00 73.62 318 SER A O 1
ATOM 2532 N N . LYS A 1 319 ? -5.373 -10.913 -34.599 1.00 69.62 319 LYS A N 1
ATOM 2533 C CA . LYS A 1 319 ? -6.092 -10.008 -33.692 1.00 69.62 319 LYS A CA 1
ATOM 2534 C C . LYS A 1 319 ? -6.577 -8.746 -34.406 1.00 69.62 319 LYS A C 1
ATOM 2536 O O . LYS A 1 319 ? -7.710 -8.342 -34.172 1.00 69.62 319 LYS A O 1
ATOM 2541 N N . LEU A 1 320 ? -5.772 -8.165 -35.297 1.00 69.88 320 LEU A N 1
ATOM 2542 C CA . LEU A 1 320 ? -6.179 -7.029 -36.133 1.00 69.88 320 LEU A CA 1
ATOM 2543 C C . LEU A 1 320 ? -7.325 -7.415 -37.068 1.00 69.88 320 LEU A C 1
ATOM 2545 O O . LEU A 1 320 ? -8.364 -6.766 -37.049 1.00 69.88 320 LEU A O 1
ATOM 2549 N N . SER A 1 321 ? -7.206 -8.554 -37.757 1.00 72.25 321 SER A N 1
ATOM 2550 C CA . SER A 1 321 ? -8.274 -9.074 -38.624 1.00 72.25 321 SER A CA 1
ATOM 2551 C C . SER A 1 321 ? -9.576 -9.326 -37.854 1.00 72.25 321 SER A C 1
ATOM 2553 O O . SER A 1 321 ? -10.670 -9.096 -38.368 1.00 72.25 321 SER A O 1
ATOM 2555 N N . PHE A 1 322 ? -9.481 -9.784 -36.601 1.00 70.31 322 PHE A N 1
ATOM 2556 C CA . PHE A 1 322 ? -10.642 -9.945 -35.727 1.00 70.31 322 PHE A CA 1
ATOM 2557 C C . PHE A 1 322 ? -11.290 -8.598 -35.367 1.00 70.31 322 PHE A C 1
ATOM 2559 O O . PHE A 1 322 ? -12.517 -8.495 -35.353 1.00 70.31 322 PHE A O 1
ATOM 2566 N N . LEU A 1 323 ? -10.491 -7.561 -35.096 1.00 66.25 323 LEU A N 1
ATOM 2567 C CA . LEU A 1 323 ? -10.990 -6.213 -34.809 1.00 66.25 323 LEU A CA 1
ATOM 2568 C C . LEU A 1 323 ? -11.650 -5.575 -36.037 1.00 66.25 323 LEU A C 1
ATOM 2570 O O . LEU A 1 323 ? -12.738 -5.012 -35.903 1.00 66.25 323 LEU A O 1
ATOM 2574 N N . ASP A 1 324 ? -11.064 -5.741 -37.223 1.00 71.44 324 ASP A N 1
ATOM 2575 C CA . ASP A 1 324 ? -11.657 -5.296 -38.489 1.00 71.44 324 ASP A CA 1
ATOM 2576 C C . ASP A 1 324 ? -13.001 -5.994 -38.733 1.00 71.44 324 ASP A C 1
ATOM 2578 O O . ASP A 1 324 ? -14.011 -5.350 -39.025 1.00 71.44 324 ASP A O 1
ATOM 2582 N N . GLN A 1 325 ? -13.057 -7.314 -38.517 1.00 76.94 325 GLN A N 1
ATOM 2583 C CA . GLN A 1 325 ? -14.294 -8.081 -38.639 1.00 76.94 325 GLN A CA 1
ATOM 2584 C C . GLN A 1 325 ? -15.373 -7.577 -37.671 1.00 76.94 325 GLN A C 1
ATOM 2586 O O . GLN A 1 325 ? -16.539 -7.466 -38.053 1.00 76.94 325 GLN A O 1
ATOM 2591 N N . LYS A 1 326 ? -15.011 -7.253 -36.425 1.00 69.25 326 LYS A N 1
ATOM 2592 C CA . LYS A 1 326 ? -15.958 -6.719 -35.437 1.00 69.25 326 LYS A CA 1
ATOM 2593 C C . LYS A 1 326 ? -16.439 -5.316 -35.794 1.00 69.25 326 LYS A C 1
ATOM 2595 O O . LYS A 1 326 ? -17.618 -5.022 -35.589 1.00 69.25 326 LYS A O 1
ATOM 2600 N N . CYS A 1 327 ? -15.573 -4.482 -36.365 1.00 67.19 327 CYS A N 1
ATOM 2601 C CA . CYS A 1 327 ? -15.954 -3.169 -36.877 1.00 67.19 327 CYS A CA 1
ATOM 2602 C C . CYS A 1 327 ? -16.955 -3.293 -38.039 1.00 67.19 327 CYS A C 1
ATOM 2604 O O . CYS A 1 327 ? -18.001 -2.641 -38.042 1.00 67.19 327 CYS A O 1
ATOM 2606 N N . GLU A 1 328 ? -16.708 -4.218 -38.967 1.00 73.69 328 GLU A N 1
ATOM 2607 C CA . GLU A 1 328 ? -17.602 -4.507 -40.090 1.00 73.69 328 GLU A CA 1
ATOM 2608 C C . GLU A 1 328 ? -18.938 -5.128 -39.655 1.00 73.69 328 GLU A C 1
ATOM 2610 O O . GLU A 1 328 ? -19.998 -4.771 -40.173 1.00 73.69 328 GLU A O 1
ATOM 2615 N N . GLU A 1 329 ? -18.935 -6.029 -38.669 1.00 72.81 329 GLU A N 1
ATOM 2616 C CA . GLU A 1 329 ? -20.161 -6.563 -38.063 1.00 72.81 329 GLU A CA 1
ATOM 2617 C C . GLU A 1 329 ? -20.989 -5.449 -37.409 1.00 72.81 329 GLU A C 1
ATOM 2619 O O . GLU A 1 329 ? -22.200 -5.373 -37.628 1.00 72.81 329 GLU A O 1
ATOM 2624 N N . LEU A 1 330 ? -20.344 -4.537 -36.675 1.00 67.69 330 LEU A N 1
ATOM 2625 C CA . LEU A 1 330 ? -21.003 -3.381 -36.068 1.00 67.69 330 LEU A CA 1
ATOM 2626 C C . LEU A 1 330 ? -21.611 -2.460 -37.133 1.00 67.69 330 LEU A C 1
ATOM 2628 O O . LEU A 1 330 ? -22.777 -2.079 -37.020 1.00 67.69 330 LEU A O 1
ATOM 2632 N N . LYS A 1 331 ? -20.874 -2.152 -38.205 1.00 71.56 331 LYS A N 1
ATOM 2633 C CA . LYS A 1 331 ? -21.392 -1.376 -39.340 1.00 71.56 331 LYS A CA 1
ATOM 2634 C C . LYS A 1 331 ? -22.586 -2.054 -40.001 1.00 71.56 331 LYS A C 1
ATOM 2636 O O . LYS A 1 331 ? -23.596 -1.396 -40.242 1.00 71.56 331 LYS A O 1
ATOM 2641 N N . LYS A 1 332 ? -22.522 -3.366 -40.245 1.00 77.44 332 LYS A N 1
ATOM 2642 C CA . LYS A 1 332 ? -23.637 -4.143 -40.813 1.00 77.44 332 LYS A CA 1
ATOM 2643 C C . LYS A 1 332 ? -24.871 -4.111 -39.921 1.00 77.44 332 LYS A C 1
ATOM 2645 O O . LYS A 1 332 ? -25.973 -3.957 -40.438 1.00 77.44 332 LYS A O 1
ATOM 2650 N N . VAL A 1 333 ? -24.705 -4.201 -38.602 1.00 68.62 333 VAL A N 1
ATOM 2651 C CA . VAL A 1 333 ? -25.811 -4.061 -37.641 1.00 68.62 333 VAL A CA 1
ATOM 2652 C C . VAL A 1 333 ? -26.391 -2.643 -37.687 1.00 68.62 333 VAL A C 1
ATOM 2654 O O . VAL A 1 333 ? -27.604 -2.487 -37.819 1.00 68.62 333 VAL A O 1
ATOM 2657 N N . LEU A 1 334 ? -25.547 -1.607 -37.674 1.00 64.00 334 LEU A N 1
ATOM 2658 C CA . LEU A 1 334 ? -25.968 -0.201 -37.754 1.00 64.00 334 LEU A CA 1
ATOM 2659 C C . LEU A 1 334 ? -26.677 0.140 -39.077 1.00 64.00 334 LEU A C 1
ATOM 2661 O O . LEU A 1 334 ? -27.609 0.945 -39.090 1.00 64.00 334 LEU A O 1
ATOM 2665 N N . ILE A 1 335 ? -26.271 -0.492 -40.180 1.00 69.25 335 ILE A N 1
ATOM 2666 C CA . ILE A 1 335 ? -26.931 -0.398 -41.488 1.00 69.25 335 ILE A CA 1
ATOM 2667 C C . ILE A 1 335 ? -28.219 -1.234 -41.506 1.00 69.25 335 ILE A C 1
ATOM 2669 O O . ILE A 1 335 ? -29.226 -0.774 -42.024 1.00 69.25 335 ILE A O 1
ATOM 2673 N N . GLY A 1 336 ? -28.255 -2.423 -40.902 1.00 63.78 336 GLY A N 1
ATOM 2674 C CA . GLY A 1 336 ? -29.460 -3.260 -40.815 1.00 63.78 336 GLY A CA 1
ATOM 2675 C C . GLY A 1 336 ? -30.597 -2.603 -40.024 1.00 63.78 336 GLY A C 1
ATOM 2676 O O . GLY A 1 336 ? -31.770 -2.738 -40.378 1.00 63.78 336 GLY A O 1
ATOM 2677 N N . ILE A 1 337 ? -30.249 -1.798 -39.017 1.00 63.09 337 ILE A N 1
ATOM 2678 C CA . ILE A 1 337 ? -31.191 -0.962 -38.257 1.00 63.09 337 ILE A CA 1
ATOM 2679 C C . ILE A 1 337 ? -31.877 0.093 -39.157 1.00 63.09 337 ILE A C 1
ATOM 2681 O O . ILE A 1 337 ? -32.988 0.520 -38.855 1.00 63.09 337 ILE A O 1
ATOM 2685 N N . GLN A 1 338 ? -31.306 0.446 -40.319 1.00 52.59 338 GLN A N 1
ATOM 2686 C CA . GLN A 1 338 ? -31.909 1.355 -41.312 1.00 52.59 338 GLN A CA 1
ATOM 2687 C C . GLN A 1 338 ? -33.227 0.829 -41.908 1.00 52.59 338 GLN A C 1
ATOM 2689 O O . GLN A 1 338 ? -34.044 1.626 -42.368 1.00 52.59 338 GLN A O 1
ATOM 2694 N N . GLY A 1 339 ? -33.440 -0.492 -41.919 1.00 53.53 339 GLY A N 1
ATOM 2695 C CA . GLY A 1 339 ? -34.657 -1.118 -42.446 1.00 53.53 339 GLY A CA 1
ATOM 2696 C C . GLY A 1 339 ? -35.796 -1.255 -41.430 1.00 53.53 339 GLY A C 1
ATOM 2697 O O . GLY A 1 339 ? -36.905 -1.634 -41.808 1.00 53.53 339 GLY A O 1
ATOM 2698 N N . GLN A 1 340 ? -35.550 -0.970 -40.145 1.00 55.91 340 GLN A N 1
ATOM 2699 C CA . GLN A 1 340 ? -36.547 -1.132 -39.089 1.00 55.91 340 GLN A CA 1
ATOM 2700 C C . GLN A 1 340 ? -37.284 0.186 -38.810 1.00 55.91 340 GLN A C 1
ATOM 2702 O O . GLN A 1 340 ? -36.686 1.243 -38.649 1.00 55.91 340 GLN A O 1
ATOM 2707 N N . LYS A 1 341 ? -38.620 0.115 -38.741 1.00 49.03 341 LYS A N 1
ATOM 2708 C CA . LYS A 1 341 ? -39.559 1.253 -38.612 1.00 49.03 341 LYS A CA 1
ATOM 2709 C C . LYS A 1 341 ? -39.422 2.088 -37.323 1.00 49.03 341 LYS A C 1
ATOM 2711 O O . LYS A 1 341 ? -40.155 3.064 -37.177 1.00 49.03 341 LYS A O 1
ATOM 2716 N N . VAL A 1 342 ? -38.538 1.716 -36.395 1.00 51.56 342 VAL A N 1
ATOM 2717 C CA . VAL A 1 342 ? -38.326 2.417 -35.120 1.00 51.56 342 VAL A CA 1
ATOM 2718 C C . VAL A 1 342 ? -37.011 3.183 -35.195 1.00 51.56 342 VAL A C 1
ATOM 2720 O O . VAL A 1 342 ? -35.932 2.626 -35.367 1.00 51.56 342 VAL A O 1
ATOM 2723 N N . VAL A 1 343 ? -37.145 4.498 -35.139 1.00 50.78 343 VAL A N 1
ATOM 2724 C CA . VAL A 1 343 ? -36.173 5.475 -35.610 1.00 50.78 343 VAL A CA 1
ATOM 2725 C C . VAL A 1 343 ? -35.234 5.856 -34.455 1.00 50.78 343 VAL A C 1
ATOM 2727 O O . VAL A 1 343 ? -35.647 6.578 -33.556 1.00 50.78 343 VAL A O 1
ATOM 2730 N N . PHE A 1 344 ? -33.963 5.423 -34.498 1.00 58.06 344 PHE A N 1
ATOM 2731 C CA . PHE A 1 344 ? -32.860 5.971 -33.67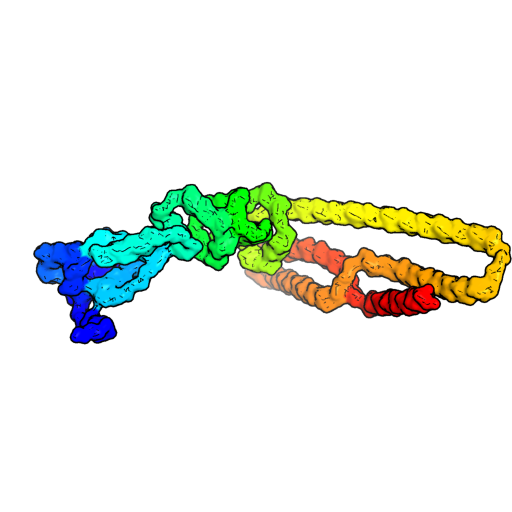8 1.00 58.06 344 PHE A CA 1
ATOM 2732 C C . PHE A 1 344 ? -31.765 6.599 -34.573 1.00 58.06 344 PHE A C 1
ATOM 2734 O O . PHE A 1 344 ? -30.663 6.054 -34.692 1.00 58.06 344 PHE A O 1
ATOM 2741 N N . PRO A 1 345 ? -32.038 7.734 -35.249 1.00 58.12 345 PRO A N 1
ATOM 2742 C CA . PRO A 1 345 ? -31.119 8.347 -36.207 1.00 58.12 345 PRO A CA 1
ATOM 2743 C C . PRO A 1 345 ? -29.843 8.825 -35.528 1.00 58.12 345 PRO A C 1
ATOM 2745 O O . PRO A 1 345 ? -28.763 8.673 -36.083 1.00 58.12 345 PRO A O 1
ATOM 2748 N N . GLU A 1 346 ? -29.962 9.368 -34.317 1.00 56.00 346 GLU A N 1
ATOM 2749 C CA . GLU A 1 346 ? -28.831 9.891 -33.552 1.00 56.00 346 GLU A CA 1
ATOM 2750 C C . GLU A 1 346 ? -27.904 8.776 -33.074 1.00 56.00 346 GLU A C 1
ATOM 2752 O O . GLU A 1 346 ? -26.692 8.880 -33.239 1.00 56.00 346 GLU A O 1
ATOM 2757 N N . LEU A 1 347 ? -28.459 7.667 -32.569 1.00 57.25 347 LEU A N 1
ATOM 2758 C CA . LEU A 1 347 ? -27.674 6.492 -32.180 1.00 57.25 347 LEU A CA 1
ATOM 2759 C C . LEU A 1 347 ? -26.915 5.918 -33.383 1.00 57.25 347 LEU A C 1
ATOM 2761 O O . LEU A 1 347 ? -25.755 5.538 -33.265 1.00 57.25 347 LEU A O 1
ATOM 2765 N N . ARG A 1 348 ? -27.547 5.918 -34.561 1.00 62.12 348 ARG A N 1
ATOM 2766 C CA . ARG A 1 348 ? -26.922 5.495 -35.815 1.00 62.12 348 ARG A CA 1
ATOM 2767 C C . ARG A 1 348 ? -25.815 6.448 -36.258 1.00 62.12 348 ARG A C 1
ATOM 2769 O O . ARG A 1 348 ? -24.735 5.985 -36.600 1.00 62.12 348 ARG A O 1
ATOM 2776 N N . VAL A 1 349 ? -26.073 7.756 -36.281 1.00 65.12 349 VAL A N 1
ATOM 2777 C CA . VAL A 1 349 ? -25.079 8.763 -36.689 1.00 65.12 349 VAL A CA 1
ATOM 2778 C C . VAL A 1 349 ? -23.880 8.733 -35.746 1.00 65.12 349 VAL A C 1
ATOM 2780 O O . VAL A 1 349 ? -22.743 8.776 -36.206 1.00 65.12 349 VAL A O 1
ATOM 2783 N N . ASN A 1 350 ? -24.117 8.597 -34.442 1.00 60.94 350 ASN A N 1
ATOM 2784 C CA . ASN A 1 350 ? -23.053 8.497 -33.451 1.00 60.94 350 ASN A CA 1
ATOM 2785 C C . ASN A 1 350 ? -22.311 7.158 -33.547 1.00 60.94 350 ASN A C 1
ATOM 2787 O O . ASN A 1 350 ? -21.085 7.153 -33.508 1.00 60.94 350 ASN A O 1
ATOM 2791 N N . GLY A 1 351 ? -23.022 6.047 -33.755 1.00 57.16 351 GLY A N 1
ATOM 2792 C CA . GLY A 1 351 ? -22.426 4.723 -33.945 1.00 57.16 351 GLY A CA 1
ATOM 2793 C C . GLY A 1 351 ? -21.579 4.619 -35.216 1.00 57.16 351 GLY A C 1
ATOM 2794 O O . GLY A 1 351 ? -20.477 4.083 -35.168 1.00 57.16 351 GLY A O 1
ATOM 2795 N N . LEU A 1 352 ? -22.040 5.187 -36.336 1.00 66.38 352 LEU A N 1
ATOM 2796 C CA . LEU A 1 352 ? -21.273 5.239 -37.586 1.00 66.38 352 LEU A CA 1
ATOM 2797 C C . LEU A 1 352 ? -20.046 6.140 -37.451 1.00 66.38 352 LEU A C 1
ATOM 2799 O O . LEU A 1 352 ? -18.956 5.710 -37.800 1.00 66.38 352 LEU A O 1
ATOM 2803 N N . LYS A 1 353 ? -20.185 7.332 -36.852 1.00 69.19 353 LYS A N 1
ATOM 2804 C CA . LYS A 1 353 ? -19.034 8.202 -36.557 1.00 69.19 353 LYS A CA 1
ATOM 2805 C C . LYS A 1 353 ? -18.022 7.529 -35.631 1.00 69.19 353 LYS A C 1
ATOM 2807 O O . LYS A 1 353 ? -16.827 7.769 -35.755 1.00 69.19 353 LYS A O 1
ATOM 2812 N N . MET A 1 354 ? -18.486 6.716 -34.685 1.00 61.69 354 MET A N 1
ATOM 2813 C CA . MET A 1 354 ? -17.618 5.961 -33.785 1.00 61.69 354 MET A CA 1
ATOM 2814 C C . MET A 1 354 ? -16.899 4.824 -34.521 1.00 61.69 354 MET A C 1
ATOM 2816 O O . MET A 1 354 ? -15.704 4.655 -34.313 1.00 61.69 354 MET A O 1
ATOM 2820 N N . ALA A 1 355 ? -17.580 4.115 -35.427 1.00 59.09 355 ALA A N 1
ATOM 2821 C CA . ALA A 1 355 ? -16.963 3.107 -36.290 1.00 59.09 355 ALA A CA 1
ATOM 2822 C C . ALA A 1 355 ? -15.934 3.724 -37.256 1.00 59.09 355 ALA A C 1
ATOM 2824 O O . ALA A 1 355 ? -14.825 3.219 -37.366 1.00 59.09 355 ALA A O 1
ATOM 2825 N N . GLU A 1 356 ? -16.251 4.860 -37.883 1.00 70.44 356 GLU A N 1
ATOM 2826 C CA . GLU A 1 356 ? -15.330 5.606 -38.755 1.00 70.44 356 GLU A CA 1
ATOM 2827 C C . GLU A 1 356 ? -14.100 6.120 -37.992 1.00 70.44 356 GLU A C 1
ATOM 2829 O O . GLU A 1 356 ? -12.981 6.054 -38.495 1.00 70.44 356 GLU A O 1
ATOM 2834 N N . ARG A 1 357 ? -14.282 6.602 -36.753 1.00 65.31 357 ARG A N 1
ATOM 2835 C CA . ARG A 1 357 ? -13.161 6.973 -35.874 1.00 65.31 357 ARG A CA 1
ATOM 2836 C C . ARG A 1 357 ? -12.306 5.765 -35.514 1.00 65.31 357 ARG A C 1
ATOM 2838 O O . ARG A 1 357 ? -11.090 5.876 -35.549 1.00 65.31 357 ARG A O 1
ATOM 2845 N N . PHE A 1 358 ? -12.930 4.633 -35.202 1.00 58.69 358 PHE A N 1
ATOM 2846 C CA . PHE A 1 358 ? -12.223 3.401 -34.867 1.00 58.69 358 PHE A CA 1
ATOM 2847 C C . PHE A 1 358 ? -11.382 2.894 -36.047 1.00 58.69 358 PHE A C 1
ATOM 2849 O O . PHE A 1 358 ? -10.213 2.575 -35.868 1.00 58.69 358 PHE A O 1
ATOM 2856 N N . GLU A 1 359 ? -11.915 2.930 -37.270 1.00 66.56 359 GLU A N 1
ATOM 2857 C CA . GLU A 1 359 ? -11.149 2.617 -38.486 1.00 66.56 359 GLU A CA 1
ATOM 2858 C C . GLU A 1 359 ? -10.016 3.602 -38.750 1.00 66.56 359 GLU A C 1
ATOM 2860 O O . GLU A 1 359 ? -8.909 3.194 -39.098 1.00 66.56 359 GLU A O 1
ATOM 2865 N N . ALA A 1 360 ? -10.260 4.898 -38.550 1.00 67.62 360 ALA A N 1
ATOM 2866 C CA . ALA A 1 360 ? -9.218 5.908 -38.673 1.00 67.62 360 ALA A CA 1
ATOM 2867 C C . ALA A 1 360 ? -8.086 5.696 -37.651 1.00 67.62 360 ALA A C 1
ATOM 2869 O O . ALA A 1 360 ? -6.942 6.033 -37.943 1.00 67.62 360 ALA A O 1
ATOM 2870 N N . THR A 1 361 ? -8.383 5.119 -36.482 1.00 64.94 361 THR A N 1
ATOM 2871 C CA . THR A 1 361 ? -7.390 4.738 -35.465 1.00 64.94 361 THR A CA 1
ATOM 2872 C C . THR A 1 361 ? -6.683 3.418 -35.790 1.00 64.94 361 THR A C 1
ATOM 2874 O O . THR A 1 361 ? -5.500 3.283 -35.488 1.00 64.94 361 THR A O 1
ATOM 2877 N N . LEU A 1 362 ? -7.360 2.460 -36.431 1.00 58.06 362 LEU A N 1
ATOM 2878 C CA . LEU A 1 362 ? -6.758 1.190 -36.862 1.00 58.06 362 LEU A CA 1
ATOM 2879 C C . LEU A 1 362 ? -5.867 1.338 -38.100 1.00 58.06 362 LEU A C 1
ATOM 2881 O O . LEU A 1 362 ? -4.918 0.578 -38.265 1.00 58.06 362 LEU A O 1
ATOM 2885 N N . LYS A 1 363 ? -6.130 2.321 -38.963 1.00 71.00 363 LYS A N 1
ATOM 2886 C CA . LYS A 1 363 ? -5.384 2.506 -40.213 1.00 71.00 363 LYS A CA 1
ATOM 2887 C C . LYS A 1 363 ? -3.874 2.747 -40.012 1.00 71.00 363 LYS A C 1
ATOM 2889 O O . LYS A 1 363 ? -3.105 2.026 -40.633 1.00 71.00 363 LYS A O 1
ATOM 2894 N N . PRO A 1 364 ? -3.419 3.644 -39.116 1.00 62.66 364 PRO A N 1
ATOM 2895 C CA . PRO A 1 364 ? -1.992 3.792 -38.828 1.00 62.66 364 PRO A CA 1
ATOM 2896 C C . PRO A 1 364 ? -1.345 2.521 -38.267 1.00 62.66 364 PRO A C 1
ATOM 2898 O O . PRO A 1 364 ? -0.162 2.295 -38.495 1.00 62.66 364 PRO A O 1
ATOM 2901 N N . LEU A 1 365 ? -2.105 1.690 -37.540 1.00 53.97 365 LEU A N 1
ATOM 2902 C CA . LEU A 1 365 ? -1.629 0.389 -37.068 1.00 53.97 365 LEU A CA 1
ATOM 2903 C C . LEU A 1 365 ? -1.428 -0.560 -38.251 1.00 53.97 365 LEU A C 1
ATOM 2905 O O . LEU A 1 365 ? -0.354 -1.133 -38.364 1.00 53.97 365 LEU A O 1
ATOM 2909 N N . HIS A 1 366 ? -2.400 -0.674 -39.159 1.00 66.69 366 HIS A N 1
ATOM 2910 C CA . HIS A 1 366 ? -2.256 -1.457 -40.394 1.00 66.69 366 HIS A CA 1
ATOM 2911 C C . HIS A 1 366 ? -1.075 -0.987 -41.244 1.00 66.69 366 HIS A C 1
ATOM 2913 O O . HIS A 1 366 ? -0.245 -1.810 -41.616 1.00 66.69 366 HIS A O 1
ATOM 2919 N N . ASP A 1 367 ? -0.938 0.324 -41.456 1.00 67.44 367 ASP A N 1
ATOM 2920 C CA . ASP A 1 367 ? 0.181 0.910 -42.201 1.00 67.44 367 ASP A CA 1
ATOM 2921 C C . ASP A 1 367 ? 1.529 0.550 -41.542 1.00 67.44 367 ASP A C 1
ATOM 2923 O O . ASP A 1 367 ? 2.492 0.208 -42.224 1.00 67.44 367 ASP A O 1
ATOM 2927 N N . LEU A 1 368 ? 1.600 0.567 -40.205 1.00 59.91 368 LEU A N 1
ATOM 2928 C CA . LEU A 1 368 ? 2.798 0.202 -39.445 1.00 59.91 368 LEU A CA 1
ATOM 2929 C C . LEU A 1 368 ? 3.070 -1.313 -39.468 1.00 59.91 368 LEU A C 1
ATOM 2931 O O . LEU A 1 368 ? 4.229 -1.718 -39.498 1.00 59.91 368 LEU A O 1
ATOM 2935 N N . PHE A 1 369 ? 2.031 -2.152 -39.508 1.00 60.25 369 PHE A N 1
ATOM 2936 C CA . PHE A 1 369 ? 2.158 -3.609 -39.626 1.00 60.25 369 PHE A CA 1
ATOM 2937 C C . PHE A 1 369 ? 2.538 -4.068 -41.036 1.00 60.25 369 PHE A C 1
ATOM 2939 O O . PHE A 1 369 ? 3.305 -5.020 -41.161 1.00 60.25 369 PHE A O 1
ATOM 2946 N N . GLU A 1 370 ? 2.084 -3.385 -42.088 1.00 61.84 370 GLU A N 1
ATOM 2947 C CA . GLU A 1 370 ? 2.516 -3.643 -43.469 1.00 61.84 370 GLU A CA 1
ATOM 2948 C C . GLU A 1 370 ? 4.015 -3.365 -43.677 1.00 61.84 370 GLU A C 1
ATOM 2950 O O . GLU A 1 370 ? 4.641 -3.957 -44.558 1.00 61.84 370 GLU A O 1
ATOM 2955 N N . MET A 1 371 ? 4.617 -2.516 -42.837 1.00 56.38 371 MET A N 1
ATOM 2956 C CA . MET A 1 371 ? 6.062 -2.258 -42.841 1.00 56.38 371 MET A CA 1
ATOM 2957 C C . MET A 1 371 ? 6.888 -3.360 -42.149 1.00 56.38 371 MET A C 1
ATOM 2959 O O . MET A 1 371 ? 8.117 -3.354 -42.262 1.00 56.38 371 MET A O 1
ATOM 2963 N N . LEU A 1 372 ? 6.254 -4.313 -41.452 1.00 53.50 372 LEU A N 1
ATOM 2964 C CA . LEU A 1 372 ? 6.928 -5.405 -40.742 1.00 53.50 372 LEU A CA 1
ATOM 2965 C C . LEU A 1 372 ? 7.007 -6.666 -41.614 1.00 53.50 372 LEU A C 1
ATOM 2967 O O . LEU A 1 372 ? 5.995 -7.175 -42.093 1.00 53.50 372 LEU A O 1
ATOM 2971 N N . LEU A 1 373 ? 8.211 -7.227 -41.773 1.00 55.25 373 LEU A N 1
ATOM 2972 C CA . LEU A 1 373 ? 8.419 -8.485 -42.497 1.00 55.25 373 LEU A CA 1
ATOM 2973 C C . LEU A 1 373 ? 8.698 -9.647 -41.527 1.00 55.25 373 LEU A C 1
ATOM 2975 O O . LEU A 1 373 ? 9.433 -9.480 -40.548 1.00 55.25 373 LEU A O 1
ATOM 2979 N N . PRO A 1 374 ? 8.126 -10.841 -41.775 1.00 56.06 374 PRO A N 1
ATOM 2980 C CA . PRO A 1 374 ? 8.381 -12.012 -40.949 1.00 56.06 374 PRO A CA 1
ATOM 2981 C C . PRO A 1 374 ? 9.818 -12.505 -41.135 1.00 56.06 374 PRO A C 1
ATOM 2983 O O . PRO A 1 374 ? 10.299 -12.592 -42.262 1.00 56.06 374 PRO A O 1
ATOM 2986 N N . ASN A 1 375 ? 10.464 -12.909 -40.038 1.00 58.06 375 ASN A N 1
ATOM 2987 C CA . ASN A 1 375 ? 11.768 -13.577 -40.088 1.00 58.06 375 ASN A CA 1
ATOM 2988 C C . ASN A 1 375 ? 11.694 -14.815 -41.013 1.00 58.06 375 ASN A C 1
ATOM 2990 O O . ASN A 1 375 ? 10.930 -15.744 -40.723 1.00 58.06 375 ASN A O 1
ATOM 2994 N N . SER A 1 376 ? 12.410 -14.792 -42.143 1.00 55.97 376 SER A N 1
ATOM 2995 C CA . SER A 1 376 ? 12.451 -15.879 -43.130 1.00 55.97 376 SER A CA 1
ATOM 2996 C C . SER A 1 376 ? 13.607 -16.842 -42.835 1.00 55.97 376 SER A C 1
ATOM 2998 O O . SER A 1 376 ? 14.590 -16.483 -42.183 1.00 55.97 376 SER A O 1
ATOM 3000 N N . ASP A 1 377 ? 13.500 -18.078 -43.332 1.00 56.56 377 ASP A N 1
ATOM 3001 C CA . ASP A 1 377 ? 14.549 -19.107 -43.233 1.00 56.56 377 ASP A CA 1
ATOM 3002 C C . ASP A 1 377 ? 15.910 -18.626 -43.792 1.00 56.56 377 ASP A C 1
ATOM 3004 O O . ASP A 1 377 ? 16.961 -19.104 -43.374 1.00 56.56 377 ASP A O 1
ATOM 3008 N N . GLU A 1 378 ? 15.902 -17.597 -44.642 1.00 52.91 378 GLU A N 1
ATOM 3009 C CA . GLU A 1 378 ? 17.074 -16.976 -45.271 1.00 52.91 378 GLU A CA 1
ATOM 3010 C C . GLU A 1 378 ? 17.973 -16.215 -44.279 1.00 52.91 378 GLU A C 1
ATOM 3012 O O . GLU A 1 378 ? 19.182 -16.109 -44.499 1.00 52.91 378 GLU A O 1
ATOM 3017 N N . VAL A 1 379 ? 17.413 -15.692 -43.178 1.00 54.50 379 VAL A N 1
ATOM 3018 C CA . VAL A 1 379 ? 18.188 -15.041 -42.103 1.00 54.50 379 VAL A CA 1
ATOM 3019 C C . VAL A 1 379 ? 18.893 -16.093 -41.253 1.00 54.50 379 VAL A C 1
ATOM 3021 O O . VAL A 1 379 ? 20.045 -15.907 -40.865 1.00 54.50 379 VAL A O 1
ATOM 3024 N N . ASN A 1 380 ? 18.240 -17.233 -41.009 1.00 56.75 380 ASN A N 1
ATOM 3025 C CA . ASN A 1 380 ? 18.875 -18.369 -40.344 1.00 56.75 380 ASN A CA 1
ATOM 3026 C C . ASN A 1 380 ? 19.969 -18.987 -41.228 1.00 56.75 380 ASN A C 1
ATOM 3028 O O . ASN A 1 380 ? 21.040 -19.301 -40.714 1.00 56.75 380 ASN A O 1
ATOM 3032 N N . GLU A 1 381 ? 19.752 -19.086 -42.544 1.00 57.56 381 GLU A N 1
ATOM 3033 C CA . GLU A 1 381 ? 20.806 -19.461 -43.497 1.00 57.56 381 GLU A CA 1
ATOM 3034 C C . GLU A 1 381 ? 21.978 -18.476 -43.465 1.00 57.56 381 GLU A C 1
ATOM 3036 O O . GLU A 1 381 ? 23.123 -18.910 -43.400 1.00 57.56 381 GLU A O 1
ATOM 3041 N N . LEU A 1 382 ? 21.722 -17.163 -43.423 1.00 57.72 382 LEU A N 1
ATOM 3042 C CA . LEU A 1 382 ? 22.783 -16.155 -43.311 1.00 57.72 382 LEU A CA 1
ATOM 3043 C C . LEU A 1 382 ? 23.574 -16.293 -41.995 1.00 57.72 382 LEU A C 1
ATOM 3045 O O . LEU A 1 382 ? 24.798 -16.171 -41.986 1.00 57.72 382 LEU A O 1
ATOM 3049 N N . ILE A 1 383 ? 22.891 -16.561 -40.878 1.00 57.16 383 ILE A N 1
ATOM 3050 C CA . ILE A 1 383 ? 23.529 -16.793 -39.573 1.00 57.16 383 ILE A CA 1
ATOM 3051 C C . ILE A 1 383 ? 24.402 -18.055 -39.612 1.00 57.16 383 ILE A C 1
ATOM 3053 O O . ILE A 1 383 ? 25.511 -18.046 -39.073 1.00 57.16 383 ILE A O 1
ATOM 3057 N N . GLU A 1 384 ? 23.943 -19.128 -40.255 1.00 62.50 384 GLU A N 1
ATOM 3058 C CA . GLU A 1 384 ? 24.726 -20.358 -40.411 1.00 62.50 384 GLU A CA 1
ATOM 3059 C C . GLU A 1 384 ? 25.899 -20.194 -41.394 1.00 62.50 384 GLU A C 1
ATOM 3061 O O . GLU A 1 384 ? 26.999 -20.685 -41.120 1.00 62.50 384 GLU A O 1
ATOM 3066 N N . GLU A 1 385 ? 25.732 -19.428 -42.476 1.00 58.59 385 GLU A N 1
ATOM 3067 C CA . GLU A 1 385 ? 26.824 -19.037 -43.378 1.00 58.59 385 GLU A CA 1
ATOM 3068 C C . GLU A 1 385 ? 27.903 -18.248 -42.616 1.00 58.59 385 GLU A C 1
ATOM 3070 O O . GLU A 1 385 ? 29.090 -18.581 -42.688 1.00 58.59 385 GLU A O 1
ATOM 3075 N N . LEU A 1 386 ? 27.507 -17.268 -41.795 1.00 55.75 386 LEU A N 1
ATOM 3076 C CA . LEU A 1 386 ? 28.425 -16.484 -40.960 1.00 55.75 386 LEU A CA 1
ATOM 3077 C C . LEU A 1 386 ? 29.126 -17.334 -39.890 1.00 55.75 386 LEU A C 1
ATOM 3079 O O . LEU A 1 386 ? 30.326 -17.168 -39.657 1.00 55.75 386 LEU A O 1
ATOM 3083 N N . ARG A 1 387 ? 28.417 -18.279 -39.260 1.00 63.56 387 ARG A N 1
ATOM 3084 C CA . ARG A 1 387 ? 29.010 -19.227 -38.297 1.00 63.56 387 ARG A CA 1
ATOM 3085 C C . ARG A 1 387 ? 30.030 -20.150 -38.951 1.00 63.56 387 ARG A C 1
ATOM 3087 O O . ARG A 1 387 ? 31.056 -20.448 -38.338 1.00 63.56 387 ARG A O 1
ATOM 3094 N N . THR A 1 388 ? 29.767 -20.592 -40.177 1.00 66.06 388 THR A N 1
ATOM 3095 C CA . THR A 1 388 ? 30.679 -21.456 -40.935 1.00 66.06 388 THR A CA 1
ATOM 3096 C C . THR A 1 388 ? 31.959 -20.701 -41.289 1.00 66.06 388 THR A C 1
ATOM 3098 O O . THR A 1 388 ? 33.051 -21.172 -40.975 1.00 66.06 388 THR A O 1
ATOM 3101 N N . ILE A 1 389 ? 31.831 -19.472 -41.804 1.00 56.62 389 ILE A N 1
ATOM 3102 C CA . ILE A 1 389 ? 32.971 -18.586 -42.093 1.00 56.62 389 ILE A CA 1
ATOM 3103 C C . ILE A 1 389 ? 33.784 -18.299 -40.819 1.00 56.62 389 ILE A C 1
ATOM 3105 O O . ILE A 1 389 ? 35.014 -18.355 -40.837 1.00 56.62 389 ILE A O 1
ATOM 3109 N N . SER A 1 390 ? 33.114 -18.037 -39.691 1.00 51.56 390 SER A N 1
ATOM 3110 C CA . SER A 1 390 ? 33.774 -17.801 -38.402 1.00 51.56 390 SER A CA 1
ATOM 3111 C C . SER A 1 390 ? 34.578 -19.016 -37.920 1.00 51.56 390 SER A C 1
ATOM 3113 O O . SER A 1 390 ? 35.719 -18.852 -37.487 1.00 51.56 390 SER A O 1
ATOM 3115 N N . LYS A 1 391 ? 34.039 -20.237 -38.043 1.00 63.22 391 LYS A N 1
ATOM 3116 C CA . LYS A 1 391 ? 34.754 -21.472 -37.675 1.00 63.22 391 LYS A CA 1
ATOM 3117 C C . LYS A 1 391 ? 35.984 -21.723 -38.547 1.00 63.22 391 LYS A C 1
ATOM 3119 O O . LYS A 1 391 ? 37.021 -22.122 -38.021 1.00 63.22 391 LYS A O 1
ATOM 3124 N N . GLU A 1 392 ? 35.892 -21.480 -39.852 1.00 56.62 392 GLU A N 1
ATOM 3125 C CA . GLU A 1 392 ? 37.022 -21.652 -40.775 1.00 56.62 392 GLU A CA 1
ATOM 3126 C C . GLU A 1 392 ? 38.151 -20.643 -40.500 1.00 56.62 392 GLU A C 1
ATOM 3128 O O . GLU A 1 392 ? 39.330 -21.004 -40.532 1.00 56.62 392 GLU A O 1
ATOM 3133 N N . LEU A 1 393 ? 37.804 -19.396 -40.155 1.00 50.78 393 LEU A N 1
ATOM 3134 C CA . LEU A 1 393 ? 38.772 -18.378 -39.729 1.00 50.78 393 LEU A CA 1
ATOM 3135 C C . LEU A 1 393 ? 39.484 -18.769 -38.426 1.00 50.78 393 LEU A C 1
ATOM 3137 O O . LEU A 1 393 ? 40.698 -18.595 -38.317 1.00 50.78 393 LEU A O 1
ATOM 3141 N N . GLN A 1 394 ? 38.747 -19.339 -37.467 1.00 52.12 394 GLN A N 1
ATOM 3142 C CA . GLN A 1 394 ? 39.298 -19.809 -36.194 1.00 52.12 394 GLN A CA 1
ATOM 3143 C C . GLN A 1 394 ? 40.317 -20.944 -36.404 1.00 52.12 394 GLN A C 1
ATOM 3145 O O . GLN A 1 394 ? 41.432 -20.881 -35.895 1.00 52.12 394 GLN A O 1
ATOM 3150 N N . GLN A 1 395 ? 39.978 -21.944 -37.226 1.00 57.78 395 GLN A N 1
ATOM 3151 C CA . GLN A 1 395 ? 40.861 -23.082 -37.520 1.00 57.78 395 GLN A CA 1
ATOM 3152 C C . GLN A 1 395 ? 42.163 -22.663 -38.215 1.00 57.78 395 GLN A C 1
ATOM 3154 O O . GLN A 1 395 ? 43.220 -23.242 -37.957 1.00 57.78 395 GLN A O 1
ATOM 3159 N N . MET A 1 396 ? 42.105 -21.647 -39.081 1.00 51.81 396 MET A N 1
ATOM 3160 C CA . MET A 1 396 ? 43.296 -21.078 -39.714 1.00 51.81 396 MET A CA 1
ATOM 3161 C C . MET A 1 396 ? 44.159 -20.277 -38.737 1.00 51.81 396 MET A C 1
ATOM 3163 O O . MET A 1 396 ? 45.382 -20.373 -38.811 1.00 51.81 396 MET A O 1
ATOM 3167 N N . ALA A 1 397 ? 43.555 -19.520 -37.818 1.00 48.22 397 ALA A N 1
ATOM 3168 C CA . ALA A 1 397 ? 44.301 -18.816 -36.775 1.00 48.22 397 ALA A CA 1
ATOM 3169 C C . ALA A 1 397 ? 45.077 -19.799 -35.879 1.00 48.22 397 ALA A C 1
ATOM 3171 O O . ALA A 1 397 ? 46.255 -19.572 -35.589 1.00 48.22 397 ALA A O 1
ATOM 3172 N N . ASP A 1 398 ? 44.466 -20.937 -35.541 1.00 50.12 398 ASP A N 1
ATOM 3173 C CA . ASP A 1 398 ? 45.109 -21.995 -34.756 1.00 50.12 398 ASP A CA 1
ATOM 3174 C C . ASP A 1 398 ? 46.265 -22.676 -35.521 1.00 50.12 398 ASP A C 1
ATOM 3176 O O . ASP A 1 398 ? 47.298 -22.988 -34.934 1.00 50.12 398 ASP A O 1
ATOM 3180 N N . HIS A 1 399 ? 46.153 -22.841 -36.846 1.00 49.12 399 HIS A N 1
ATOM 3181 C CA . HIS A 1 399 ? 47.214 -23.424 -37.687 1.00 49.12 399 HIS A CA 1
ATOM 3182 C C . HIS A 1 399 ? 48.367 -22.466 -38.013 1.00 49.12 399 HIS A C 1
ATOM 3184 O O . HIS A 1 399 ? 49.432 -22.928 -38.405 1.00 49.12 399 HIS A O 1
ATOM 3190 N N . MET A 1 400 ? 48.172 -21.151 -37.889 1.00 43.62 400 MET A N 1
ATOM 3191 C CA . MET A 1 400 ? 49.250 -20.158 -38.024 1.00 43.62 400 MET A CA 1
ATOM 3192 C C . MET A 1 400 ? 49.995 -19.902 -36.706 1.00 43.62 400 MET A C 1
ATOM 3194 O O . MET A 1 400 ? 51.015 -19.215 -36.706 1.00 43.62 400 MET A O 1
ATOM 3198 N N . SER A 1 401 ? 49.472 -20.415 -35.588 1.00 46.59 401 SER A N 1
ATOM 3199 C CA . SER A 1 401 ? 50.062 -20.280 -34.248 1.00 46.59 401 SER A CA 1
ATOM 3200 C C . SER A 1 401 ? 51.045 -21.415 -33.899 1.00 46.59 401 SER A C 1
ATOM 3202 O O . SER A 1 401 ? 51.635 -21.407 -32.817 1.00 46.59 401 SER A O 1
ATOM 3204 N N . HIS A 1 402 ? 51.241 -22.366 -34.820 1.00 40.03 402 HIS A N 1
ATOM 3205 C CA . HIS A 1 402 ? 52.216 -23.461 -34.791 1.00 40.03 402 HIS A CA 1
ATOM 3206 C C . HIS A 1 402 ? 53.123 -23.381 -36.020 1.00 40.03 402 HIS A C 1
ATOM 3208 O O . HIS A 1 402 ? 54.302 -23.784 -35.891 1.00 40.03 402 HIS A O 1
#

Sequence (402 aa):
MLSPAEISIYLSELSKDLSLSIAGKQYFVNKDLSSSLSKFISSKIQENKSITTIEIPSDDNYNVFSMVSAFLNGKKVQISSDNDFPLDNFANLLEIPTLKKLTDQSLQSPLAISNIIQRILFKIINEDEALQFLESNVEQIIKSQKIFELQPSILEKIIHSENSSFSSPESRYLFALKCCVKFPDSIKYFITDEDCEKIPDDILLQMSSNDSYSSLDGQIPTLLISRKLIKDIENLNQEIENAMKECSKTENDLNKAKEENQRILNEKGLTESKKDEVFTRKMELSQKLFQAGIGINKKAPDLSRFIVNKSVLNQINSKLSFLDQKCEELKKVLIGIQGQKVVFPELRVNGLKMAERFEATLKPLHDLFEMLLPNSDEVNELIEELRTISKELQQMADHMSH

Radius of gyration: 39.05 Å; Cα contacts (8 Å, |Δi|>4): 297; chains: 1; bounding box: 100×44×100 Å

Secondary structure (DSSP, 8-state):
---HHHHHHHHHHS---EEEEETTEEEEE-HHHHHHH-HHHHHHHHH-TT--EEE-SS--TTS-HHHHHHHHTT------TTTHHHHHHHHHHTT-HHHHHHHHHHHTSPP-TTTHHHHHHTT-S-HHHHHHHHHHHHHHHTTSGGGGGS-HHHHHHHHH-TT---SSHHHHHHHHHHHHHH-GGGHHHHS-TTHHHHS-HHHHHHHHH-GGGGGGTTTS-HHHHHHHHHHHHHHHHHHHHHHHHHHHHHHHHHHHHHHHHHHHHHHT----HHHHHHHHHHHHHHHHHHHHHHHHHHHHHHHTS-EE-HHHHHHHHHHHHHHHHHHHHHHHHHHHGGGSSS--HHHHHHHHHHHHHHHHHHHHHHHHHHT-EE--HHHHHHHHHHHHHHHHHHHHHHHH--

Foldseek 3Di:
DDDPVRVLVVLVPADQQAWEAAPNDTATAHLVLLLVQFVQSVVVCVVPVPHRYDYQPDHCPLVCVNQVSCVSSVHDHDDFLSCLVVQCVVCVSRVGVVSNVVSVVRLPDDDDLRNLLSCVVSVVDDLVVSLLVCQVCVQVNLVDPSVLVDDLQSLLCSLPDPSRPQVDLQSSVLSLLVNCLSCVVCNCSSAPLVNLLVHDPVSVVCCVPDPSNVSCVPVHPVVSNVVNVVVVVVVVVVVVVVVVVVVVVVVVVVVVVVVVVVVVVVVPDDDDDVCVVVVVVVVVLVVVVVVLVVVCVVCVVVVPFAEDAPVVLVVVVVVLVVVVVVLVVQLVVLVVCVPDPDDDPVCSVVSVVVSVVVVVVSVVVVVVSVSYDYDDVVVVVNVVVVVVSVVVVVVVVVVVVD

Nearest PDB structures (foldseek):
  2ppi-assembly1_A-2  TM=7.772E-01  e=8.621E-04  Homo sapiens
  2if5-assembly1_A-2  TM=7.791E-01  e=1.002E-03  Homo sapiens
  2vpk-assembly1_A-2  TM=8.339E-01  e=8.275E-03  Homo sapiens
  1cs3-assembly1_A  TM=7.286E-01  e=2.026E-03  Homo sapiens
  7x4x-assembly3_F-2  TM=7.266E-01  e=1.249E-01  Homo sapiens

InterPro domains:
  IPR011333 SKP1/BTB/POZ domain superfamily [G3DSA:3.30.710.10] (8-146)

Mean predicted aligned error: 18.49 Å